Protein AF-A0A5N5QHV1-F1 (afdb_monomer)

Radius of gyration: 29.26 Å; Cα contacts (8 Å, |Δi|>4): 1143; chains: 1; bounding box: 79×79×69 Å

InterPro domains:
  IPR002018 Carboxylesterase, type B [PF00135] (203-315)
  IPR002018 Carboxylesterase, type B [PF00135] (324-475)
  IPR019819 Carboxylesterase type B, conserved site [PS00941] (259-269)
  IPR019826 Carboxylesterase type B, active site [PS00122] (339-354)
  IPR029058 Alpha/Beta hydrolase fold [G3DSA:3.40.50.1820] (188-485)
  IPR029058 Alpha/Beta hydrolase fold [G3DSA:3.40.50.1820] (486-626)
  IPR029058 Alpha/Beta hydrolase fold [SSF53474] (193-607)
  IPR050309 Type-B Carboxylesterase/Lipase [PTHR11559] (182-458)

Structure (mmCIF, N/CA/C/O backbone):
data_AF-A0A5N5QHV1-F1
#
_entry.id   AF-A0A5N5QHV1-F1
#
loop_
_atom_site.group_PDB
_atom_site.id
_atom_site.type_symbol
_atom_site.label_atom_id
_atom_site.label_alt_id
_atom_site.label_comp_id
_atom_site.label_asym_id
_atom_site.label_entity_id
_atom_site.label_seq_id
_atom_site.pdbx_PDB_ins_code
_atom_site.Cartn_x
_atom_site.Cartn_y
_atom_site.Cartn_z
_atom_site.occupancy
_atom_site.B_iso_or_equiv
_atom_site.auth_seq_id
_atom_site.auth_comp_id
_atom_site.auth_asym_id
_atom_site.auth_atom_id
_atom_site.pdbx_PDB_model_num
ATOM 1 N N . MET A 1 1 ? 32.035 -1.239 18.544 1.00 54.00 1 MET A N 1
ATOM 2 C CA . MET A 1 1 ? 31.517 -2.312 17.668 1.00 54.00 1 MET A CA 1
ATOM 3 C C . MET A 1 1 ? 30.515 -3.144 18.457 1.00 54.00 1 MET A C 1
ATOM 5 O O . MET A 1 1 ? 30.615 -3.173 19.678 1.00 54.00 1 MET A O 1
ATOM 9 N N . SER A 1 2 ? 29.502 -3.727 17.807 1.00 75.69 2 SER A N 1
ATOM 10 C CA . SER A 1 2 ? 28.563 -4.625 18.501 1.00 75.69 2 SER A CA 1
ATOM 11 C C . SER A 1 2 ? 29.242 -5.972 18.773 1.00 75.69 2 SER A C 1
ATOM 13 O O . SER A 1 2 ? 30.135 -6.355 18.020 1.00 75.69 2 SER A O 1
ATOM 15 N N . ARG A 1 3 ? 28.832 -6.705 19.814 1.00 77.81 3 ARG A N 1
ATOM 16 C CA . ARG A 1 3 ? 29.400 -8.031 20.116 1.00 77.81 3 ARG A CA 1
ATOM 17 C C . ARG A 1 3 ? 29.257 -8.999 18.933 1.00 77.81 3 ARG A C 1
ATOM 19 O O . ARG A 1 3 ? 30.206 -9.696 18.600 1.00 77.81 3 ARG A O 1
ATOM 26 N N . THR A 1 4 ? 28.132 -8.931 18.221 1.00 80.94 4 THR A N 1
ATOM 27 C CA . THR A 1 4 ? 27.901 -9.650 16.961 1.00 80.94 4 THR A CA 1
ATOM 28 C C . THR A 1 4 ? 28.953 -9.322 15.902 1.00 80.94 4 THR A C 1
ATOM 30 O O . THR A 1 4 ? 29.446 -10.230 15.245 1.00 80.94 4 THR A O 1
ATOM 33 N N . THR A 1 5 ? 29.350 -8.052 15.769 1.00 84.19 5 THR A N 1
ATOM 34 C CA . THR A 1 5 ? 30.428 -7.642 14.852 1.00 84.19 5 THR A CA 1
ATOM 35 C C . THR A 1 5 ? 31.742 -8.338 15.210 1.00 84.19 5 THR A C 1
ATOM 37 O O . THR A 1 5 ? 32.367 -8.908 14.329 1.00 84.19 5 THR A O 1
ATOM 40 N N . HIS A 1 6 ? 32.100 -8.413 16.499 1.00 85.88 6 HIS A N 1
ATOM 41 C CA . HIS A 1 6 ? 33.321 -9.108 16.931 1.00 85.88 6 HIS A CA 1
ATOM 42 C C . HIS A 1 6 ? 33.306 -10.612 16.601 1.00 85.88 6 HIS A C 1
ATOM 44 O O . HIS A 1 6 ? 34.356 -11.168 16.291 1.00 85.88 6 HIS A O 1
ATOM 50 N N . LEU A 1 7 ? 32.141 -11.275 16.664 1.00 87.94 7 LEU A N 1
ATOM 51 C CA . LEU A 1 7 ? 32.011 -12.690 16.289 1.00 87.94 7 LEU A CA 1
ATOM 52 C C . LEU A 1 7 ? 32.225 -12.901 14.786 1.00 87.94 7 LEU A C 1
ATOM 54 O O . LEU A 1 7 ? 32.920 -13.834 14.393 1.00 87.94 7 LEU A O 1
ATOM 58 N N . PHE A 1 8 ? 31.651 -12.029 13.953 1.00 89.62 8 PHE A N 1
ATOM 59 C CA . PHE A 1 8 ? 31.844 -12.078 12.503 1.00 89.62 8 PHE A CA 1
ATOM 60 C C . PHE A 1 8 ? 33.280 -11.745 12.096 1.00 89.62 8 PHE A C 1
ATOM 62 O O . PHE A 1 8 ? 33.822 -12.422 11.226 1.00 89.62 8 PHE A O 1
ATOM 69 N N . ASP A 1 9 ? 33.918 -10.776 12.754 1.00 89.62 9 ASP A N 1
ATOM 70 C CA . ASP A 1 9 ? 35.330 -10.453 12.528 1.00 89.62 9 ASP A CA 1
ATOM 71 C C . ASP A 1 9 ? 36.218 -11.661 12.878 1.00 89.62 9 ASP A C 1
ATOM 73 O O . ASP A 1 9 ? 37.023 -12.098 12.057 1.00 89.62 9 ASP A O 1
ATOM 77 N N . ALA A 1 10 ? 35.997 -12.280 14.047 1.00 91.12 10 ALA A N 1
ATOM 78 C CA . ALA A 1 10 ? 36.717 -13.485 14.465 1.00 91.12 10 ALA A CA 1
ATOM 79 C C . ALA A 1 10 ? 36.508 -14.659 13.490 1.00 91.12 10 ALA A C 1
ATOM 81 O O . ALA A 1 10 ? 37.460 -15.343 13.121 1.00 91.12 10 ALA A O 1
ATOM 82 N N . ALA A 1 11 ? 35.272 -14.895 13.043 1.00 93.62 11 ALA A N 1
ATOM 83 C CA . ALA A 1 11 ? 34.969 -15.951 12.081 1.00 93.62 11 ALA A CA 1
ATOM 84 C C . ALA A 1 11 ? 35.616 -15.690 10.711 1.00 93.62 11 ALA A C 1
ATOM 86 O O . ALA A 1 11 ? 36.107 -16.625 10.084 1.00 93.62 11 ALA A O 1
ATOM 87 N N . THR A 1 12 ? 35.663 -14.431 10.270 1.00 93.75 12 THR A N 1
ATOM 88 C CA . THR A 1 12 ? 36.272 -14.032 8.992 1.00 93.75 12 THR A CA 1
ATOM 89 C C . THR A 1 12 ? 37.772 -14.269 8.995 1.00 93.75 12 THR A C 1
ATOM 91 O O . THR A 1 12 ? 38.273 -14.970 8.121 1.00 93.75 12 THR A O 1
ATOM 94 N N . VAL A 1 13 ? 38.474 -13.795 10.026 1.00 92.56 13 VAL A N 1
ATOM 95 C CA . VAL A 1 13 ? 39.926 -13.994 10.145 1.00 92.56 13 VAL A CA 1
ATOM 96 C C . VAL A 1 13 ? 40.273 -15.488 10.196 1.00 92.56 13 VAL A C 1
ATOM 98 O O . VAL A 1 13 ? 41.190 -15.933 9.508 1.00 92.56 13 VAL A O 1
ATOM 101 N N . LEU A 1 14 ? 39.510 -16.293 10.948 1.00 93.81 14 LEU A N 1
ATOM 102 C CA . LEU A 1 14 ? 39.741 -17.739 11.007 1.00 93.81 14 LEU A CA 1
ATOM 103 C C . LEU A 1 14 ? 39.447 -18.407 9.656 1.00 93.81 14 LEU A C 1
ATOM 105 O O . LEU A 1 14 ? 40.223 -19.249 9.209 1.00 93.81 14 LEU A O 1
ATOM 109 N N . SER A 1 15 ? 38.344 -18.034 9.005 1.00 95.06 15 SER A N 1
ATOM 110 C CA . SER A 1 15 ? 37.958 -18.556 7.691 1.00 95.06 15 SER A CA 1
ATOM 111 C C . SER A 1 15 ? 39.044 -18.305 6.651 1.00 95.06 15 SER A C 1
ATOM 113 O O . SER A 1 15 ? 39.385 -19.212 5.890 1.00 95.06 15 SER A O 1
ATOM 115 N N . ASP A 1 16 ? 39.628 -17.107 6.653 1.00 93.38 16 ASP A N 1
ATOM 116 C CA . ASP A 1 16 ? 40.717 -16.746 5.753 1.00 93.38 16 ASP A CA 1
ATOM 117 C C . ASP A 1 16 ? 41.954 -17.607 6.018 1.00 93.38 16 ASP A C 1
ATOM 119 O O . ASP A 1 16 ? 42.475 -18.213 5.082 1.00 93.38 16 ASP A O 1
ATOM 123 N N . ILE A 1 17 ? 42.400 -17.743 7.272 1.00 92.69 17 ILE A N 1
ATOM 124 C CA . ILE A 1 17 ? 43.555 -18.591 7.630 1.00 92.69 17 ILE A CA 1
ATOM 125 C C . ILE A 1 17 ? 43.352 -20.031 7.139 1.00 92.69 17 ILE A C 1
ATOM 127 O O . ILE A 1 17 ? 44.239 -20.617 6.514 1.00 92.69 17 ILE A O 1
ATOM 131 N N . LEU A 1 18 ? 42.171 -20.601 7.389 1.00 93.94 18 LEU A N 1
ATOM 132 C CA . LEU A 1 18 ? 41.854 -21.972 6.994 1.00 93.94 18 LEU A CA 1
ATOM 133 C C . LEU A 1 18 ? 41.772 -22.129 5.473 1.00 93.94 18 LEU A C 1
ATOM 135 O O . LEU A 1 18 ? 42.271 -23.119 4.942 1.00 93.94 18 LEU A O 1
ATOM 139 N N . ALA A 1 19 ? 41.192 -21.158 4.766 1.00 92.12 19 ALA A N 1
ATOM 140 C CA . ALA A 1 19 ? 41.116 -21.175 3.309 1.00 92.12 19 ALA A CA 1
ATOM 141 C C . ALA A 1 19 ? 42.508 -21.097 2.659 1.00 92.12 19 ALA A C 1
ATOM 143 O O . ALA A 1 19 ? 42.777 -21.836 1.713 1.00 92.12 19 ALA A O 1
ATOM 144 N N . HIS A 1 20 ? 43.419 -20.273 3.190 1.00 92.69 20 HIS A N 1
ATOM 145 C CA . HIS A 1 20 ? 44.807 -20.199 2.711 1.00 92.69 20 HIS A CA 1
ATOM 146 C C . HIS A 1 20 ? 45.580 -21.508 2.928 1.00 92.69 20 HIS A C 1
ATOM 148 O O . HIS A 1 20 ? 46.467 -21.835 2.142 1.00 92.69 20 HIS A O 1
ATOM 154 N N . ALA A 1 21 ? 45.232 -22.266 3.970 1.00 91.62 21 ALA A N 1
ATOM 155 C CA . ALA A 1 21 ? 45.806 -23.576 4.269 1.00 91.62 21 ALA A CA 1
ATOM 156 C C . ALA A 1 21 ? 45.092 -24.751 3.564 1.00 91.62 21 ALA A C 1
ATOM 158 O O . ALA A 1 21 ? 45.387 -25.905 3.871 1.00 91.62 21 ALA A O 1
ATOM 159 N N . ASP A 1 22 ? 44.156 -24.475 2.646 1.00 93.81 22 ASP A N 1
ATOM 160 C CA . ASP A 1 22 ? 43.327 -25.470 1.943 1.00 93.81 22 ASP A CA 1
ATOM 161 C C . ASP A 1 22 ? 42.520 -26.383 2.894 1.00 93.81 22 ASP A C 1
ATOM 163 O O . ASP A 1 22 ? 42.304 -27.575 2.665 1.00 93.81 22 ASP A O 1
ATOM 167 N N . ILE A 1 23 ? 42.060 -25.818 4.016 1.00 94.00 23 ILE A N 1
ATOM 168 C CA . ILE A 1 23 ? 41.256 -26.515 5.021 1.00 94.00 23 ILE A CA 1
ATOM 169 C C . ILE A 1 23 ? 39.774 -26.205 4.798 1.00 94.00 23 ILE A C 1
ATOM 171 O O . ILE A 1 23 ? 39.280 -25.116 5.102 1.00 94.00 23 ILE A O 1
ATOM 175 N N . THR A 1 24 ? 39.025 -27.204 4.321 1.00 94.38 24 THR A N 1
ATOM 176 C CA . THR A 1 24 ? 37.562 -27.110 4.211 1.00 94.38 24 THR A CA 1
ATOM 177 C C . THR A 1 24 ? 36.920 -27.031 5.595 1.00 94.38 24 THR A C 1
ATOM 179 O O . THR A 1 24 ? 37.144 -27.911 6.436 1.00 94.38 24 THR A O 1
ATOM 182 N N . HIS A 1 25 ? 36.087 -26.011 5.804 1.00 94.88 25 HIS A N 1
ATOM 183 C CA . HIS A 1 25 ? 35.473 -25.726 7.094 1.00 94.88 25 HIS A CA 1
ATOM 184 C C . HIS A 1 25 ? 34.060 -25.128 6.975 1.00 94.88 25 HIS A C 1
ATOM 186 O O . HIS A 1 25 ? 33.658 -24.672 5.904 1.00 94.88 25 HIS A O 1
ATOM 192 N N . ALA A 1 26 ? 33.292 -25.167 8.067 1.00 94.94 26 ALA A N 1
ATOM 193 C CA . ALA A 1 26 ? 31.979 -24.532 8.180 1.00 94.94 26 ALA A CA 1
ATOM 194 C C . ALA A 1 26 ? 31.632 -24.181 9.637 1.00 94.94 26 ALA A C 1
ATOM 196 O O . ALA A 1 26 ? 31.867 -24.975 10.547 1.00 94.94 26 ALA A O 1
ATOM 197 N N . PHE A 1 27 ? 31.015 -23.022 9.854 1.00 94.31 27 PHE A N 1
ATOM 198 C CA . PHE A 1 27 ? 30.600 -22.531 11.165 1.00 94.31 27 PHE A CA 1
ATOM 199 C C . PHE A 1 27 ? 29.243 -23.093 11.619 1.00 94.31 27 PHE A C 1
ATOM 201 O O . PHE A 1 27 ? 28.347 -23.372 10.815 1.00 94.31 27 PHE A O 1
ATOM 208 N N . ALA A 1 28 ? 29.091 -23.257 12.932 1.00 89.81 28 ALA A N 1
ATOM 209 C CA . ALA A 1 28 ? 27.906 -23.784 13.607 1.00 89.81 28 ALA A CA 1
ATOM 210 C C . ALA A 1 28 ? 27.764 -23.193 15.029 1.00 89.81 28 ALA A C 1
ATOM 212 O O . ALA A 1 28 ? 28.447 -22.233 15.387 1.00 89.81 28 ALA A O 1
ATOM 213 N N . GLY A 1 29 ? 26.873 -23.768 15.846 1.00 86.75 29 GLY A N 1
ATOM 214 C CA . GLY A 1 29 ? 26.562 -23.277 17.197 1.00 86.75 29 GLY A CA 1
ATOM 215 C C . GLY A 1 29 ? 25.580 -22.101 17.188 1.00 86.75 29 GLY A C 1
ATOM 216 O O . GLY A 1 29 ? 25.009 -21.774 16.146 1.00 86.75 29 GLY A O 1
ATOM 217 N N . ASN A 1 30 ? 25.382 -21.444 18.332 1.00 85.69 30 ASN A N 1
ATOM 218 C CA . ASN A 1 30 ? 24.462 -20.295 18.458 1.00 85.69 30 ASN A CA 1
ATOM 219 C C . ASN A 1 30 ? 24.811 -19.179 17.458 1.00 85.69 30 ASN A C 1
ATOM 221 O O . ASN A 1 30 ? 23.939 -18.452 16.981 1.00 85.69 30 ASN A O 1
ATOM 225 N N . PHE A 1 31 ? 26.089 -19.076 17.081 1.00 88.38 31 PHE A N 1
ATOM 226 C CA . PHE A 1 31 ? 26.553 -18.160 16.045 1.00 88.38 31 PHE A CA 1
ATOM 227 C C . PHE A 1 31 ? 25.806 -18.316 14.708 1.00 88.38 31 PHE A C 1
ATOM 229 O O . PHE A 1 31 ? 25.506 -17.316 14.061 1.00 88.38 31 PHE A O 1
ATOM 236 N N . ALA A 1 32 ? 25.421 -19.536 14.317 1.00 88.44 32 ALA A N 1
ATOM 237 C CA . ALA A 1 32 ? 24.635 -19.761 13.102 1.00 88.44 32 ALA A CA 1
ATOM 238 C C . ALA A 1 32 ? 23.217 -19.169 13.204 1.00 88.44 32 ALA A C 1
ATOM 240 O O . ALA A 1 32 ? 22.709 -18.617 12.231 1.00 88.44 32 ALA A O 1
ATOM 241 N N . VAL A 1 33 ? 22.591 -19.220 14.385 1.00 87.25 33 VAL A N 1
ATOM 242 C CA . VAL A 1 33 ? 21.281 -18.591 14.636 1.00 87.25 33 VAL A CA 1
ATOM 243 C C . VAL A 1 33 ? 21.394 -17.074 14.559 1.00 87.25 33 VAL A C 1
ATOM 245 O O . VAL A 1 33 ? 20.585 -16.438 13.884 1.00 87.25 33 VAL A O 1
ATOM 248 N N . ILE A 1 34 ? 22.441 -16.498 15.156 1.00 85.88 34 ILE A N 1
ATOM 249 C CA . ILE A 1 34 ? 22.741 -15.062 15.064 1.00 85.88 34 ILE A CA 1
ATOM 250 C C . ILE A 1 34 ? 22.958 -14.654 13.598 1.00 85.88 34 ILE A C 1
ATOM 252 O O . ILE A 1 34 ? 22.392 -13.658 13.143 1.00 85.88 34 ILE A O 1
ATOM 256 N N . ALA A 1 35 ? 23.709 -15.447 12.829 1.00 86.19 35 ALA A N 1
ATOM 257 C CA . ALA A 1 35 ? 23.957 -15.186 11.413 1.00 86.19 35 ALA A CA 1
ATOM 258 C C . ALA A 1 35 ? 22.685 -15.252 10.552 1.00 86.19 35 ALA A C 1
ATOM 260 O O . ALA A 1 35 ? 22.553 -14.509 9.579 1.00 86.19 35 ALA A O 1
ATOM 261 N N . LEU A 1 36 ? 21.719 -16.081 10.949 1.00 85.81 36 LEU A N 1
ATOM 262 C CA . LEU A 1 36 ? 20.395 -16.199 10.334 1.00 85.81 36 LEU A CA 1
ATOM 263 C C . LEU A 1 36 ? 19.374 -15.160 10.843 1.00 85.81 36 LEU A C 1
ATOM 265 O O . LEU A 1 36 ? 18.183 -15.268 10.530 1.00 85.81 36 LEU A O 1
ATOM 269 N N . GLY A 1 37 ? 19.816 -14.159 11.612 1.00 83.81 37 GLY A N 1
ATOM 270 C CA . GLY A 1 37 ? 18.976 -13.075 12.130 1.00 83.81 37 GLY A CA 1
ATOM 271 C C . GLY A 1 37 ? 18.147 -13.449 13.361 1.00 83.81 37 GLY A C 1
ATOM 272 O O . GLY A 1 37 ? 17.107 -12.836 13.606 1.00 83.81 37 GLY A O 1
ATOM 273 N N . GLY A 1 38 ? 18.564 -14.476 14.102 1.00 80.12 38 GLY A N 1
ATOM 274 C CA . GLY A 1 38 ? 17.956 -14.879 15.366 1.00 80.12 38 GLY A CA 1
ATOM 275 C C . GLY A 1 38 ? 18.274 -13.937 16.535 1.00 80.12 38 GLY A C 1
ATOM 276 O O . GLY A 1 38 ? 19.107 -13.035 16.409 1.00 80.12 38 GLY A O 1
ATOM 277 N N . PRO A 1 39 ? 17.581 -14.106 17.675 1.00 74.38 39 PRO A N 1
ATOM 278 C CA . PRO A 1 39 ? 17.805 -13.287 18.863 1.00 74.38 39 PRO A CA 1
ATOM 279 C C . PRO A 1 39 ? 19.225 -13.495 19.430 1.00 74.38 39 PRO A C 1
ATOM 281 O O . PRO A 1 39 ? 19.775 -14.587 19.309 1.00 74.38 39 PRO A O 1
ATOM 284 N N . PRO A 1 40 ? 19.839 -12.475 20.060 1.00 67.69 40 PRO A N 1
ATOM 285 C CA . PRO A 1 40 ? 21.110 -12.649 20.759 1.00 67.69 40 PRO A CA 1
ATOM 286 C C . PRO A 1 40 ? 20.932 -13.544 21.996 1.00 67.69 40 PRO A C 1
ATOM 288 O O . PRO A 1 40 ? 19.881 -13.520 22.640 1.00 67.69 40 PRO A O 1
ATOM 291 N N . HIS A 1 41 ? 21.969 -14.308 22.338 1.00 67.12 41 HIS A N 1
ATOM 292 C CA . HIS A 1 41 ? 21.991 -15.214 23.491 1.00 67.12 41 HIS A CA 1
ATOM 293 C C . HIS A 1 41 ? 22.972 -14.724 24.560 1.00 67.12 41 HIS A C 1
ATOM 295 O O . HIS A 1 41 ? 23.959 -14.067 24.241 1.00 67.12 41 HIS A O 1
ATOM 301 N N . ASP A 1 42 ? 22.725 -15.096 25.820 1.00 60.28 42 ASP A N 1
ATOM 302 C CA . ASP A 1 42 ? 23.612 -14.772 26.950 1.00 60.28 42 ASP A CA 1
ATOM 303 C C . ASP A 1 42 ? 24.951 -15.534 26.887 1.00 60.28 42 ASP A C 1
ATOM 305 O O . ASP A 1 42 ? 25.945 -15.108 27.474 1.00 60.28 42 ASP A O 1
ATOM 309 N N . THR A 1 43 ? 24.988 -16.658 26.160 1.00 60.72 43 THR A N 1
ATOM 310 C CA . THR A 1 43 ? 26.187 -17.455 25.880 1.00 60.72 43 THR A CA 1
ATOM 311 C C . THR A 1 43 ? 26.395 -17.588 24.372 1.00 60.72 43 THR A C 1
ATOM 313 O O . THR A 1 43 ? 25.517 -18.030 23.624 1.00 60.72 43 THR A O 1
ATOM 316 N N . GLU A 1 44 ? 27.577 -17.190 23.910 1.00 66.81 44 GLU A N 1
ATOM 317 C CA . GLU A 1 44 ? 27.926 -17.154 22.490 1.00 66.81 44 GLU A CA 1
ATOM 318 C C . GLU A 1 44 ? 28.858 -18.321 22.158 1.00 66.81 44 GLU A C 1
ATOM 320 O O . GLU A 1 44 ? 30.077 -18.212 22.242 1.00 66.81 44 GLU A O 1
ATOM 325 N N . GLU A 1 45 ? 28.265 -19.464 21.811 1.00 81.56 45 GLU A N 1
ATOM 326 C CA . GLU A 1 45 ? 28.994 -20.627 21.301 1.00 81.56 45 GLU A CA 1
ATOM 327 C C . GLU A 1 45 ? 29.241 -20.446 19.795 1.00 81.56 45 GLU A C 1
ATOM 329 O O . GLU A 1 45 ? 28.294 -20.402 18.997 1.00 81.56 45 GLU A O 1
ATOM 334 N N . ILE A 1 46 ? 30.514 -20.343 19.406 1.00 88.94 46 ILE A N 1
ATOM 335 C CA . ILE A 1 46 ? 30.955 -20.370 18.010 1.00 88.94 46 ILE A CA 1
ATOM 336 C C . ILE A 1 46 ? 31.754 -21.654 17.767 1.00 88.94 46 ILE A C 1
ATOM 338 O O . ILE A 1 46 ? 32.821 -21.876 18.339 1.00 88.94 46 ILE A O 1
ATOM 342 N N . LEU A 1 47 ? 31.197 -22.514 16.914 1.00 90.00 47 LEU A N 1
ATOM 343 C CA . LEU A 1 47 ? 31.801 -23.783 16.518 1.00 90.00 47 LEU A CA 1
ATOM 344 C C . LEU A 1 47 ? 32.299 -23.679 15.078 1.00 90.00 47 LEU A C 1
ATOM 346 O O . LEU A 1 47 ? 31.598 -23.134 14.226 1.00 90.00 47 LEU A O 1
ATOM 350 N N . CYS A 1 48 ? 33.457 -24.260 14.784 1.00 92.75 48 CYS A N 1
ATOM 351 C CA . CYS A 1 48 ? 33.968 -24.409 13.424 1.00 92.75 48 CYS A CA 1
ATOM 352 C C . CYS A 1 48 ? 34.270 -25.885 13.142 1.00 92.75 48 CYS A C 1
ATOM 354 O O . CYS A 1 48 ? 35.116 -26.496 13.791 1.00 92.75 48 CYS A O 1
ATOM 356 N N . VAL A 1 49 ? 33.552 -26.478 12.190 1.00 91.62 49 VAL A N 1
ATOM 357 C CA . VAL A 1 49 ? 33.719 -27.874 11.772 1.00 91.62 49 VAL A CA 1
ATOM 358 C C . VAL A 1 49 ? 34.745 -27.940 10.646 1.00 91.62 49 VAL A C 1
ATOM 360 O O . VAL A 1 49 ? 34.581 -27.230 9.660 1.00 91.62 49 VAL A O 1
ATOM 363 N N . VAL A 1 50 ? 35.760 -28.802 10.751 1.00 92.69 50 VAL A N 1
ATOM 364 C CA . VAL A 1 50 ? 36.859 -28.933 9.771 1.00 92.69 50 VAL A CA 1
ATOM 365 C C . VAL A 1 50 ? 37.013 -30.361 9.237 1.00 92.69 50 VAL A C 1
ATOM 367 O O . VAL A 1 50 ? 36.805 -31.335 9.962 1.00 92.69 50 VAL A O 1
ATOM 370 N N . MET A 1 51 ? 37.425 -30.498 7.972 1.00 89.81 51 MET A N 1
ATOM 371 C CA . MET A 1 51 ? 37.651 -31.804 7.321 1.00 89.81 51 MET A CA 1
ATOM 372 C C . MET A 1 51 ? 39.056 -32.393 7.556 1.00 89.81 51 MET A C 1
ATOM 374 O O . MET A 1 51 ? 39.218 -33.609 7.508 1.00 89.81 51 MET A O 1
ATOM 378 N N . SER A 1 52 ? 40.075 -31.562 7.803 1.00 80.00 52 SER A N 1
ATOM 379 C CA . SER A 1 52 ? 41.496 -31.968 7.837 1.00 80.00 52 SER A CA 1
ATOM 380 C C . SER A 1 52 ? 41.999 -32.450 9.209 1.00 80.00 52 SER A C 1
ATOM 382 O O . SER A 1 52 ? 43.169 -32.803 9.354 1.00 80.00 52 SER A O 1
ATOM 384 N N . GLY A 1 53 ? 41.127 -32.504 10.222 1.00 84.50 53 GLY A N 1
ATOM 385 C CA . GLY A 1 53 ? 41.498 -32.813 11.607 1.00 84.50 53 GLY A CA 1
ATOM 386 C C . GLY A 1 53 ? 42.110 -31.616 12.351 1.00 84.50 53 GLY A C 1
ATOM 387 O O . GLY A 1 53 ? 42.281 -30.536 11.797 1.00 84.50 53 GLY A O 1
ATOM 388 N N . LEU A 1 54 ? 42.427 -31.791 13.638 1.00 89.56 54 LEU A N 1
ATOM 389 C CA . LEU A 1 54 ? 42.802 -30.667 14.516 1.00 89.56 54 LEU A CA 1
ATOM 390 C C . LEU A 1 54 ? 44.252 -30.188 14.341 1.00 89.56 54 LEU A C 1
ATOM 392 O O . LEU A 1 54 ? 44.538 -29.008 14.518 1.00 89.56 54 LEU A O 1
ATOM 396 N N . ARG A 1 55 ? 45.182 -31.084 13.988 1.00 88.38 55 ARG A N 1
ATOM 397 C CA . ARG A 1 55 ? 46.615 -30.752 13.903 1.00 88.38 55 ARG A CA 1
ATOM 398 C C . ARG A 1 55 ? 46.937 -29.786 12.751 1.00 88.38 55 ARG A C 1
ATOM 400 O O . ARG A 1 55 ? 47.611 -28.799 13.018 1.00 88.38 55 ARG A O 1
ATOM 407 N N . PRO A 1 56 ? 46.399 -29.972 11.527 1.00 90.75 56 PRO A N 1
ATOM 408 C CA . PRO A 1 56 ? 46.593 -28.995 10.454 1.00 90.75 56 PRO A CA 1
ATOM 409 C C . PRO A 1 56 ? 46.004 -27.621 10.779 1.00 90.75 56 PRO A C 1
ATOM 411 O O . PRO A 1 56 ? 46.590 -26.612 10.409 1.00 90.75 56 PRO A O 1
ATOM 414 N N . VAL A 1 57 ? 44.883 -27.568 11.509 1.00 91.44 57 VAL A N 1
ATOM 415 C CA . VAL A 1 57 ? 44.293 -26.299 11.966 1.00 91.44 57 VAL A CA 1
ATOM 416 C C . VAL A 1 57 ? 45.202 -25.599 12.970 1.00 91.44 57 VAL A C 1
ATOM 418 O O . VAL A 1 57 ? 45.457 -24.409 12.833 1.00 91.44 57 VAL A O 1
ATOM 421 N N . HIS A 1 58 ? 45.718 -26.335 13.956 1.00 91.88 58 HIS A N 1
ATOM 422 C CA . HIS A 1 58 ? 46.673 -25.801 14.924 1.00 91.88 58 HIS A CA 1
ATOM 423 C C . HIS A 1 58 ? 47.911 -25.218 14.232 1.00 91.88 58 HIS A C 1
ATOM 425 O O . HIS A 1 58 ? 48.320 -24.101 14.542 1.00 91.88 58 HIS A O 1
ATOM 431 N N . ASP A 1 59 ? 48.480 -25.958 13.280 1.00 90.25 59 ASP A N 1
ATOM 432 C CA . ASP A 1 59 ? 49.685 -25.540 12.567 1.00 90.25 59 ASP A CA 1
ATOM 433 C C . ASP A 1 59 ? 49.403 -24.342 11.644 1.00 90.25 59 ASP A C 1
ATOM 435 O O . ASP A 1 59 ? 50.209 -23.419 11.601 1.00 90.25 59 ASP A O 1
ATOM 439 N N . ALA A 1 60 ? 48.244 -24.297 10.975 1.00 90.62 60 ALA A N 1
ATOM 440 C CA . ALA A 1 60 ? 47.837 -23.171 10.131 1.00 90.62 60 ALA A CA 1
ATOM 441 C C . ALA A 1 60 ? 47.614 -21.880 10.933 1.00 90.62 60 ALA A C 1
ATOM 443 O O . ALA A 1 60 ? 48.090 -20.819 10.535 1.00 90.62 60 ALA A O 1
ATOM 444 N N . VAL A 1 61 ? 46.926 -21.965 12.077 1.00 90.69 61 VAL A N 1
ATOM 445 C CA . VAL A 1 61 ? 46.670 -20.798 12.937 1.00 90.69 61 VAL A CA 1
ATOM 446 C C . VAL A 1 61 ? 47.965 -20.285 13.561 1.00 90.69 61 VAL A C 1
ATOM 448 O O . VAL A 1 61 ? 48.209 -19.084 13.548 1.00 90.69 61 VAL A O 1
ATOM 451 N N . ASN A 1 62 ? 48.829 -21.177 14.049 1.00 87.00 62 ASN A N 1
ATOM 452 C CA . ASN A 1 62 ? 50.084 -20.780 14.692 1.00 87.00 62 ASN A CA 1
ATOM 453 C C . ASN A 1 62 ? 51.214 -20.435 13.698 1.00 87.00 62 ASN A C 1
ATOM 455 O O . ASN A 1 62 ? 52.244 -19.916 14.121 1.00 87.00 62 ASN A O 1
ATOM 459 N N . ALA A 1 63 ? 51.046 -20.708 12.399 1.00 82.94 63 ALA A N 1
ATOM 460 C CA . ALA A 1 63 ? 51.932 -20.220 11.337 1.00 82.94 63 ALA A CA 1
ATOM 461 C C . ALA A 1 63 ? 51.587 -18.792 10.866 1.00 82.94 63 ALA A C 1
ATOM 463 O O . ALA A 1 63 ? 52.389 -18.181 10.157 1.00 82.94 63 ALA A O 1
ATOM 464 N N . GLY A 1 64 ? 50.402 -18.283 11.224 1.00 70.56 64 GLY A N 1
ATOM 465 C CA . GLY A 1 64 ? 49.961 -16.914 10.956 1.00 70.56 64 GLY A CA 1
ATOM 466 C C . GLY A 1 64 ? 50.459 -15.901 11.993 1.00 70.56 64 GLY A C 1
ATOM 467 O O . GLY A 1 64 ? 51.355 -16.182 12.787 1.00 70.56 64 GLY A O 1
ATOM 468 N N . ASP A 1 65 ? 49.871 -14.703 11.990 1.00 70.31 65 ASP A N 1
ATOM 469 C CA . ASP A 1 65 ? 50.169 -13.672 12.988 1.00 70.31 65 ASP A CA 1
ATOM 470 C C . ASP A 1 65 ? 49.598 -14.052 14.367 1.00 70.31 65 ASP A C 1
ATOM 472 O O . ASP A 1 65 ? 48.392 -13.969 14.625 1.00 70.31 65 ASP A O 1
ATOM 476 N N . THR A 1 66 ? 50.487 -14.486 15.262 1.00 66.25 66 THR A N 1
ATOM 477 C CA . THR A 1 66 ? 50.137 -14.972 16.603 1.00 66.25 66 THR A CA 1
ATOM 478 C C . THR A 1 66 ? 49.673 -13.875 17.567 1.00 66.25 66 THR A C 1
ATOM 480 O O . THR A 1 66 ? 49.197 -14.199 18.657 1.00 66.25 66 THR A O 1
ATOM 483 N N . GLU A 1 67 ? 49.808 -12.588 17.210 1.00 72.44 67 GLU A N 1
ATOM 484 C CA . GLU A 1 67 ? 49.288 -11.482 18.031 1.00 72.44 67 GLU A CA 1
ATOM 485 C C . GLU A 1 67 ? 47.751 -11.404 17.969 1.00 72.44 67 GLU A C 1
ATOM 487 O O . GLU A 1 67 ? 47.099 -11.013 18.943 1.00 72.44 67 GLU A O 1
ATOM 492 N N . VAL A 1 68 ? 47.165 -11.866 16.859 1.00 82.00 68 VAL A N 1
ATOM 493 C CA . VAL A 1 68 ? 45.735 -11.741 16.549 1.00 82.00 68 VAL A CA 1
ATOM 494 C C . VAL A 1 68 ? 44.958 -13.015 16.882 1.00 82.00 68 VAL A C 1
ATOM 496 O O . VAL A 1 68 ? 43.895 -12.953 17.512 1.00 82.00 68 VAL A O 1
ATOM 499 N N . MET A 1 69 ? 45.493 -14.181 16.503 1.00 90.19 69 MET A N 1
ATOM 500 C CA . MET A 1 69 ? 44.902 -15.491 16.788 1.00 90.19 69 MET A CA 1
ATOM 501 C C . MET A 1 69 ? 45.918 -16.480 17.345 1.00 90.19 69 MET A C 1
ATOM 503 O O . MET A 1 69 ? 47.061 -16.538 16.912 1.00 90.19 69 MET A O 1
ATOM 507 N N . SER A 1 70 ? 45.471 -17.320 18.277 1.00 90.50 70 SER A N 1
ATOM 508 C CA . SER A 1 70 ? 46.274 -18.424 18.814 1.00 90.50 70 SER A CA 1
ATOM 509 C C . SER A 1 70 ? 45.435 -19.689 18.940 1.00 90.50 70 SER A C 1
ATOM 511 O O . SER A 1 70 ? 44.260 -19.621 19.302 1.00 90.50 70 SER A O 1
ATOM 513 N N . ALA A 1 71 ? 46.028 -20.847 18.651 1.00 90.94 71 ALA A N 1
ATOM 514 C CA . ALA A 1 71 ? 45.360 -22.139 18.773 1.00 90.94 71 ALA A CA 1
ATOM 515 C C . ALA A 1 71 ? 45.947 -22.944 19.940 1.00 90.94 71 ALA A C 1
ATOM 517 O O . ALA A 1 71 ? 47.153 -23.180 19.996 1.00 90.94 71 ALA A O 1
ATOM 518 N N . THR A 1 72 ? 45.091 -23.394 20.861 1.00 89.56 72 THR A N 1
ATOM 519 C CA . THR A 1 72 ? 45.476 -24.189 22.036 1.00 89.56 72 THR A CA 1
ATOM 520 C C . THR A 1 72 ? 44.734 -25.521 22.047 1.00 89.56 72 THR A C 1
ATOM 522 O O . THR A 1 72 ? 43.504 -25.567 22.002 1.00 89.56 72 THR A O 1
ATOM 525 N N . MET A 1 73 ? 45.479 -26.625 22.133 1.00 84.31 73 MET A N 1
ATOM 526 C CA . MET A 1 73 ? 44.905 -27.954 22.359 1.00 84.31 73 MET A CA 1
ATOM 527 C C . MET A 1 73 ? 44.505 -28.101 23.830 1.00 84.31 73 MET A C 1
ATOM 529 O O . MET A 1 73 ? 45.322 -27.880 24.726 1.00 84.31 73 MET A O 1
ATOM 533 N N . ALA A 1 74 ? 43.269 -28.514 24.097 1.00 77.25 74 ALA A N 1
ATOM 534 C CA . ALA A 1 74 ? 42.839 -28.825 25.453 1.00 77.25 74 ALA A CA 1
ATOM 535 C C . ALA A 1 74 ? 43.468 -30.152 25.907 1.00 77.25 74 ALA A C 1
ATOM 537 O O . ALA A 1 74 ? 43.207 -31.199 25.333 1.00 77.25 74 ALA A O 1
ATOM 538 N N . GLY A 1 75 ? 44.278 -30.149 26.969 1.00 66.06 75 GLY A N 1
ATOM 539 C CA . GLY A 1 75 ? 44.941 -31.374 27.455 1.00 66.06 75 GLY A CA 1
ATOM 540 C C . GLY A 1 75 ? 43.996 -32.460 27.998 1.00 66.06 75 GLY A C 1
ATOM 541 O O . GLY A 1 75 ? 44.427 -33.584 28.235 1.00 66.06 75 GLY A O 1
ATOM 542 N N . TRP A 1 76 ? 42.718 -32.131 28.206 1.00 63.34 76 TRP A N 1
ATOM 543 C CA . TRP A 1 76 ? 41.696 -32.989 28.816 1.00 63.34 76 TRP A CA 1
ATOM 544 C C . TRP A 1 76 ? 40.639 -33.505 27.822 1.00 63.34 76 TRP A C 1
ATOM 546 O O . TRP A 1 76 ? 39.805 -34.326 28.197 1.00 63.34 76 TRP A O 1
ATOM 556 N N . ALA A 1 77 ? 40.669 -33.061 26.561 1.00 63.00 77 ALA A N 1
ATOM 557 C CA . ALA A 1 77 ? 39.757 -33.504 25.507 1.00 63.00 77 ALA A CA 1
ATOM 558 C C . ALA A 1 77 ? 40.449 -33.447 24.138 1.00 63.00 77 ALA A C 1
ATOM 560 O O . ALA A 1 77 ? 41.344 -32.639 23.930 1.00 63.00 77 ALA A O 1
ATOM 561 N N . ASN A 1 78 ? 40.017 -34.253 23.164 1.00 70.81 78 ASN A N 1
ATOM 562 C CA . ASN A 1 78 ? 40.463 -34.103 21.772 1.00 70.81 78 ASN A CA 1
ATOM 563 C C . ASN A 1 78 ? 39.784 -32.876 21.128 1.00 70.81 78 ASN A C 1
ATOM 565 O O . ASN A 1 78 ? 38.946 -33.000 20.237 1.00 70.81 78 ASN A O 1
ATOM 569 N N . ARG A 1 79 ? 40.067 -31.690 21.674 1.00 79.31 79 ARG A N 1
ATOM 570 C CA . ARG A 1 79 ? 39.448 -30.410 21.333 1.00 79.31 79 ARG A CA 1
ATOM 571 C C . ARG A 1 79 ? 40.523 -29.351 21.153 1.00 79.31 79 ARG A C 1
ATOM 573 O O . ARG A 1 79 ? 41.477 -29.280 21.929 1.00 79.31 79 ARG A O 1
ATOM 580 N N . LEU A 1 80 ? 40.344 -28.533 20.125 1.00 90.31 80 LEU A N 1
ATOM 581 C CA . LEU A 1 80 ? 41.199 -27.398 19.818 1.00 90.31 80 LEU A CA 1
ATOM 582 C C . LEU A 1 80 ? 40.367 -26.126 19.958 1.00 90.31 80 LEU A C 1
ATOM 584 O O . LEU A 1 80 ? 39.276 -26.044 19.396 1.00 90.31 80 LEU A O 1
ATOM 588 N N . PHE A 1 81 ? 40.896 -25.149 20.685 1.00 92.06 81 PHE A N 1
ATOM 589 C CA . PHE A 1 81 ? 40.281 -23.837 20.843 1.00 92.06 81 PHE A CA 1
ATOM 590 C C . PHE A 1 81 ? 41.156 -22.789 20.168 1.00 92.06 81 PHE A C 1
ATOM 592 O O . PHE A 1 81 ? 42.366 -22.743 20.397 1.00 92.06 81 PHE A O 1
ATOM 599 N N . VAL A 1 82 ? 40.546 -21.960 19.328 1.00 92.69 82 VAL A N 1
ATOM 600 C CA . VAL A 1 82 ? 41.193 -20.808 18.703 1.00 92.69 82 VAL A CA 1
ATOM 601 C C . VAL A 1 82 ? 40.708 -19.550 19.401 1.00 92.69 82 VAL A C 1
ATOM 603 O O . VAL A 1 82 ? 39.510 -19.296 19.472 1.00 92.69 82 VAL A O 1
ATOM 606 N N . LYS A 1 83 ? 41.638 -18.753 19.919 1.00 91.69 83 LYS A N 1
ATOM 607 C CA . LYS A 1 83 ? 41.341 -17.499 20.604 1.00 91.69 83 LYS A CA 1
ATOM 608 C C . LYS A 1 83 ? 41.712 -16.318 19.720 1.00 91.69 83 LYS A C 1
ATOM 610 O O . LYS A 1 83 ? 42.861 -16.215 19.300 1.00 91.69 83 LYS A O 1
ATOM 615 N N . TYR A 1 84 ? 40.752 -15.425 19.503 1.00 90.69 84 TYR A N 1
ATOM 616 C CA . TYR A 1 84 ? 40.918 -14.142 18.824 1.00 90.69 84 TYR A CA 1
ATOM 617 C C . TYR A 1 84 ? 41.074 -13.020 19.860 1.00 90.69 84 TYR A C 1
ATOM 619 O O . TYR A 1 84 ? 40.180 -12.807 20.689 1.00 90.69 84 TYR A O 1
ATOM 627 N N . SER A 1 85 ? 42.231 -12.352 19.851 1.00 85.81 85 SER A N 1
ATOM 628 C CA . SER A 1 85 ? 42.699 -11.487 20.949 1.00 85.81 85 SER A CA 1
ATOM 629 C C . SER A 1 85 ? 42.376 -9.998 20.781 1.00 85.81 85 SER A C 1
ATOM 631 O O . SER A 1 85 ? 42.353 -9.277 21.777 1.00 85.81 85 SER A O 1
ATOM 633 N N . GLU A 1 86 ? 42.124 -9.531 19.557 1.00 75.62 86 GLU A N 1
ATOM 634 C CA . GLU A 1 86 ? 41.976 -8.099 19.249 1.00 75.62 86 GLU A CA 1
ATOM 635 C C . GLU A 1 86 ? 40.671 -7.427 19.736 1.00 75.62 86 GLU A C 1
ATOM 637 O O . GLU A 1 86 ? 40.713 -6.242 20.080 1.00 75.62 86 GLU A O 1
ATOM 642 N N . PRO A 1 87 ? 39.514 -8.107 19.862 1.00 68.62 87 PRO A N 1
ATOM 643 C CA . PRO A 1 87 ? 38.362 -7.533 20.545 1.00 68.62 87 PRO A CA 1
ATOM 644 C C . PRO A 1 87 ? 38.410 -7.841 22.046 1.00 68.62 87 PRO A C 1
ATOM 646 O O . PRO A 1 87 ? 38.617 -8.978 22.459 1.00 68.62 87 PRO A O 1
ATOM 649 N N . ILE A 1 88 ? 38.131 -6.838 22.885 1.00 69.06 88 ILE A N 1
ATOM 650 C CA . ILE A 1 88 ? 37.904 -7.031 24.326 1.00 69.06 88 ILE A CA 1
ATOM 651 C C . ILE A 1 88 ? 36.384 -7.046 24.586 1.00 69.06 88 ILE A C 1
ATOM 653 O O . ILE A 1 88 ? 35.716 -6.059 24.261 1.00 69.06 88 ILE A O 1
ATOM 657 N N . PRO A 1 89 ? 35.808 -8.114 25.181 1.00 79.69 89 PRO A N 1
ATOM 658 C CA . PRO A 1 89 ? 36.461 -9.358 25.610 1.00 79.69 89 PRO A CA 1
ATOM 659 C C . PRO A 1 89 ? 36.784 -10.301 24.430 1.00 79.69 89 PRO A C 1
ATOM 661 O O . PRO A 1 89 ? 36.058 -10.265 23.431 1.00 79.69 89 PRO A O 1
ATOM 664 N N . PRO A 1 90 ? 37.820 -11.161 24.552 1.00 85.50 90 PRO A N 1
ATOM 665 C CA . PRO A 1 90 ? 38.256 -12.050 23.474 1.00 85.50 90 PRO A CA 1
ATOM 666 C C . PRO A 1 90 ? 37.145 -13.008 23.032 1.00 85.50 90 PRO A C 1
ATOM 668 O O . PRO A 1 90 ? 36.215 -13.307 23.790 1.00 85.50 90 PRO A O 1
ATOM 671 N N . VAL A 1 91 ? 37.246 -13.484 21.792 1.00 89.25 91 VAL A N 1
ATOM 672 C CA . VAL A 1 91 ? 36.341 -14.496 21.229 1.00 89.25 91 VAL A CA 1
ATOM 673 C C . VAL A 1 91 ? 37.083 -15.826 21.180 1.00 89.25 91 VAL A C 1
ATOM 675 O O . VAL A 1 91 ? 38.207 -15.893 20.688 1.00 89.25 91 VAL A O 1
ATOM 678 N N . GLU A 1 92 ? 36.464 -16.876 21.707 1.00 90.50 92 GLU A N 1
ATOM 679 C CA . GLU A 1 92 ? 36.992 -18.239 21.671 1.00 90.50 92 GLU A CA 1
ATOM 680 C C . GLU A 1 92 ? 36.147 -19.079 20.713 1.00 90.50 92 GLU A C 1
ATOM 682 O O . GLU A 1 92 ? 34.920 -19.033 20.770 1.00 90.50 92 GLU A O 1
ATOM 687 N N . ILE A 1 93 ? 36.809 -19.813 19.821 1.00 92.44 93 ILE A N 1
ATOM 688 C CA . ILE A 1 93 ? 36.203 -20.645 18.784 1.00 92.44 93 ILE A CA 1
ATOM 689 C C . ILE A 1 93 ? 36.592 -22.097 19.023 1.00 92.44 93 ILE A C 1
ATOM 691 O O . ILE A 1 93 ? 37.774 -22.440 19.004 1.00 92.44 93 ILE A O 1
ATOM 695 N N . GLU A 1 94 ? 35.600 -22.964 19.218 1.00 91.50 94 GLU A N 1
ATOM 696 C CA . GLU A 1 94 ? 35.832 -24.403 19.351 1.00 91.50 94 GLU A CA 1
ATOM 697 C C . GLU A 1 94 ? 35.906 -25.048 17.963 1.00 91.50 94 GLU A C 1
ATOM 699 O O . G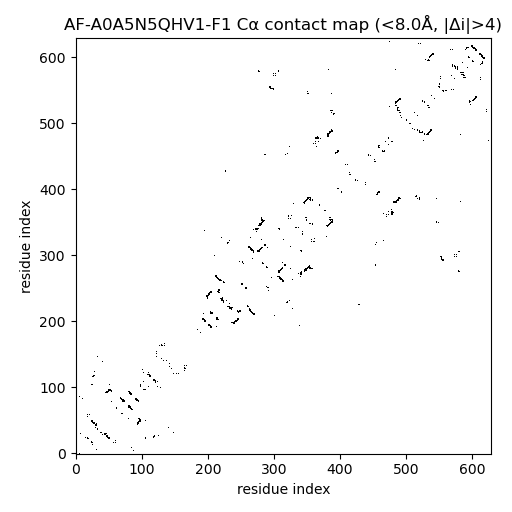LU A 1 94 ? 34.983 -24.950 17.147 1.00 91.50 94 GLU A O 1
ATOM 704 N N . ILE A 1 95 ? 37.011 -25.742 17.694 1.00 91.62 95 ILE A N 1
ATOM 705 C CA . ILE A 1 95 ? 37.223 -26.475 16.450 1.00 91.62 95 ILE A CA 1
ATOM 706 C C . ILE A 1 95 ? 36.779 -27.926 16.636 1.00 91.62 95 ILE A C 1
ATOM 708 O O . ILE A 1 95 ? 37.267 -28.653 17.506 1.00 91.62 95 ILE A O 1
ATOM 712 N N . CYS A 1 96 ? 35.867 -28.358 15.774 1.00 87.00 96 CYS A N 1
ATOM 713 C CA . CYS A 1 96 ? 35.299 -29.697 15.743 1.00 87.00 96 CYS A CA 1
ATOM 714 C C . CYS A 1 96 ? 35.728 -30.431 14.470 1.00 87.00 96 CYS A C 1
ATOM 716 O O . CYS A 1 96 ? 35.747 -29.853 13.388 1.00 87.00 96 CYS A O 1
ATOM 718 N N . VAL A 1 97 ? 36.007 -31.731 14.559 1.00 87.50 97 VAL A N 1
ATOM 719 C CA . VAL A 1 97 ? 36.283 -32.541 13.364 1.00 87.50 97 VAL A CA 1
ATOM 720 C C . VAL A 1 97 ? 34.966 -32.991 12.724 1.00 87.50 97 VAL A C 1
ATOM 722 O O . VAL A 1 97 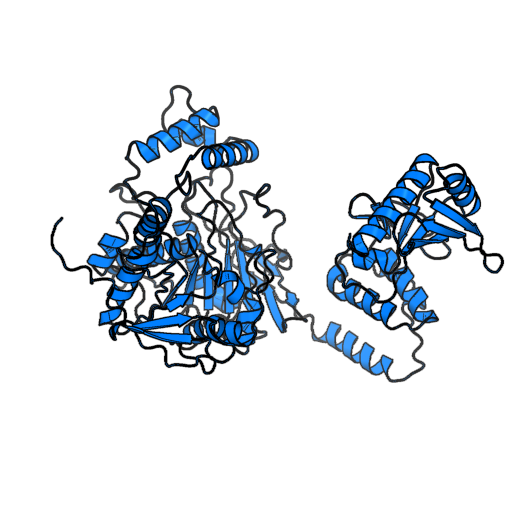? 34.018 -33.377 13.418 1.00 87.50 97 VAL A O 1
ATOM 725 N N . ALA A 1 98 ? 34.893 -32.946 11.393 1.00 84.62 98 ALA A N 1
ATOM 726 C CA . ALA A 1 98 ? 33.764 -33.471 10.632 1.00 84.62 98 ALA A CA 1
ATOM 727 C C . ALA A 1 98 ? 33.459 -34.931 11.023 1.00 84.62 98 ALA A C 1
ATOM 729 O O . ALA A 1 98 ? 34.353 -35.764 11.158 1.00 84.62 98 ALA A O 1
ATOM 730 N N . GLY A 1 99 ? 32.177 -35.243 11.227 1.00 77.44 99 GLY A N 1
ATOM 731 C CA . GLY A 1 99 ? 31.719 -36.545 11.719 1.00 77.44 99 GLY A CA 1
ATOM 732 C C . GLY A 1 99 ? 31.661 -36.706 13.245 1.00 77.44 99 GLY A C 1
ATOM 733 O O . GLY A 1 99 ? 30.947 -37.599 13.698 1.00 77.44 99 GLY A O 1
ATOM 734 N N . GLU A 1 100 ? 32.320 -35.852 14.042 1.00 74.56 100 GLU A N 1
ATOM 735 C CA . GLU A 1 100 ? 32.161 -35.854 15.508 1.00 74.56 100 GLU A CA 1
ATOM 736 C C . GLU A 1 100 ? 30.976 -34.998 15.966 1.00 74.56 100 GLU A C 1
ATOM 738 O O . GLU A 1 100 ? 30.149 -35.464 16.750 1.00 74.56 100 GLU A O 1
ATOM 743 N N . THR A 1 101 ? 30.881 -33.762 15.467 1.00 62.53 101 THR A N 1
ATOM 744 C CA . THR A 1 101 ? 29.894 -32.750 15.907 1.00 62.53 101 THR A CA 1
ATOM 745 C C . THR A 1 101 ? 29.111 -32.128 14.739 1.00 62.53 101 THR A C 1
ATOM 747 O O . THR A 1 101 ? 28.441 -31.113 14.900 1.00 62.53 101 THR A O 1
ATOM 750 N N . GLY A 1 102 ? 29.158 -32.756 13.559 1.00 73.38 102 GLY A N 1
ATOM 751 C CA . GLY A 1 102 ? 28.516 -32.287 12.328 1.00 73.38 102 GLY A CA 1
ATOM 752 C C . GLY A 1 102 ? 28.552 -33.344 11.212 1.00 73.38 102 GLY A C 1
ATOM 753 O O . GLY A 1 102 ? 28.895 -34.502 11.477 1.00 73.38 102 GLY A O 1
ATOM 754 N N . PRO A 1 103 ? 28.213 -32.986 9.960 1.00 83.88 103 PRO A N 1
ATOM 755 C CA . PRO A 1 103 ? 28.260 -33.912 8.828 1.00 83.88 103 PRO A CA 1
ATOM 756 C C . PRO A 1 103 ? 29.658 -34.510 8.647 1.00 83.88 103 PRO A C 1
ATOM 758 O O . PRO A 1 103 ? 30.666 -33.863 8.918 1.00 83.88 103 PRO A O 1
ATOM 761 N N . ARG A 1 104 ? 29.727 -35.741 8.124 1.00 84.31 104 ARG A N 1
ATOM 762 C CA . ARG A 1 104 ? 31.006 -36.395 7.782 1.00 84.31 104 ARG A CA 1
ATOM 763 C C . ARG A 1 104 ? 31.739 -35.716 6.624 1.00 84.31 104 ARG A C 1
ATOM 765 O O . ARG A 1 104 ? 32.944 -35.871 6.517 1.00 84.31 104 ARG A O 1
ATOM 772 N N . ASN A 1 105 ? 31.005 -35.010 5.763 1.00 87.50 105 ASN A N 1
ATOM 773 C CA . ASN A 1 105 ? 31.537 -34.311 4.598 1.00 87.50 105 ASN A CA 1
ATOM 774 C C . ASN A 1 105 ? 30.946 -32.903 4.513 1.00 87.50 105 ASN A C 1
ATOM 776 O O . ASN A 1 105 ? 29.722 -32.740 4.562 1.00 87.50 105 ASN A O 1
ATOM 780 N N . LEU A 1 106 ? 31.804 -31.909 4.303 1.00 90.00 106 LEU A N 1
ATOM 781 C CA . LEU A 1 106 ? 31.411 -30.535 4.002 1.00 90.00 106 LEU A CA 1
ATOM 782 C C . LEU A 1 106 ? 31.339 -30.359 2.482 1.00 90.00 106 LEU A C 1
ATOM 784 O O . LEU A 1 106 ? 32.343 -30.467 1.786 1.00 90.00 106 LEU A O 1
ATOM 788 N N . ASN A 1 107 ? 30.129 -30.176 1.956 1.00 88.56 107 ASN A N 1
ATOM 789 C CA . ASN A 1 107 ? 29.846 -30.023 0.529 1.00 88.56 107 ASN A CA 1
ATOM 790 C C . ASN A 1 107 ? 28.628 -29.094 0.329 1.00 88.56 107 ASN A C 1
ATOM 792 O O . ASN A 1 107 ? 27.982 -28.730 1.314 1.00 88.56 107 ASN A O 1
ATOM 796 N N . PRO A 1 108 ? 28.250 -28.737 -0.915 1.00 86.12 108 PRO A N 1
ATOM 797 C CA . PRO A 1 108 ? 27.142 -27.806 -1.163 1.00 86.12 108 PRO A CA 1
ATOM 798 C C . PRO A 1 108 ? 25.766 -28.227 -0.610 1.00 86.12 108 PRO A C 1
ATOM 800 O O . PRO A 1 108 ? 24.852 -27.414 -0.585 1.00 86.12 108 PRO A O 1
ATOM 803 N N . HIS A 1 109 ? 25.590 -29.483 -0.178 1.00 84.50 109 HIS A N 1
ATOM 804 C CA . HIS A 1 109 ? 24.351 -29.981 0.438 1.00 84.50 109 HIS A CA 1
ATOM 805 C C . HIS A 1 109 ? 24.405 -29.989 1.970 1.00 84.50 109 HIS A C 1
ATOM 807 O O . HIS A 1 109 ? 23.409 -30.323 2.610 1.00 84.50 109 HIS A O 1
ATOM 813 N N . THR A 1 110 ? 25.568 -29.742 2.568 1.00 89.06 110 THR A N 1
ATOM 814 C CA . THR A 1 110 ? 25.761 -29.728 4.025 1.00 89.06 110 THR A CA 1
ATOM 815 C C . THR A 1 110 ? 26.208 -28.365 4.535 1.00 89.06 110 THR A C 1
ATOM 817 O O . THR A 1 110 ? 26.106 -28.113 5.734 1.00 89.06 110 THR A O 1
ATOM 820 N N . VAL A 1 111 ? 26.613 -27.472 3.629 1.00 91.62 111 VAL A N 1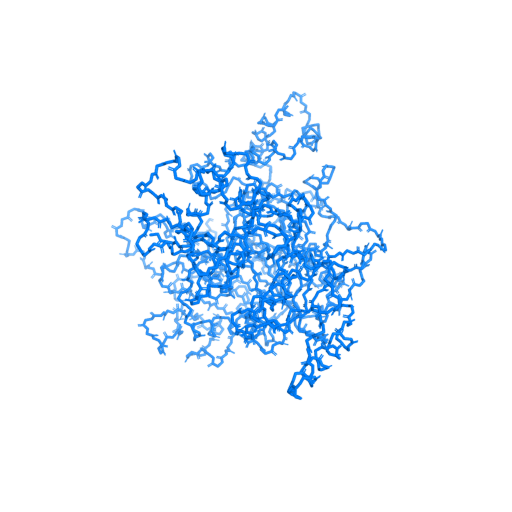
ATOM 821 C CA . VAL A 1 111 ? 27.090 -26.117 3.903 1.00 91.62 111 VAL A CA 1
ATOM 822 C C . VAL A 1 111 ? 26.240 -25.099 3.138 1.00 91.62 111 VAL A C 1
ATOM 824 O O . VAL A 1 111 ? 25.853 -25.335 1.997 1.00 91.62 111 VAL A O 1
ATOM 827 N N . MET A 1 112 ? 25.961 -23.963 3.767 1.00 93.06 112 MET A N 1
ATOM 828 C CA . MET A 1 112 ? 25.347 -22.772 3.184 1.00 93.06 112 MET A CA 1
ATOM 829 C C . MET A 1 112 ? 26.279 -21.572 3.373 1.00 93.06 112 MET A C 1
ATOM 831 O O . MET A 1 112 ? 27.059 -21.544 4.319 1.00 93.06 112 MET A O 1
ATOM 835 N N . ALA A 1 113 ? 26.199 -20.568 2.503 1.00 91.56 113 ALA A N 1
ATOM 836 C CA . ALA A 1 113 ? 26.973 -19.338 2.657 1.00 91.56 113 ALA A CA 1
ATOM 837 C C . ALA A 1 113 ? 26.112 -18.246 3.305 1.00 91.56 113 ALA A C 1
ATOM 839 O O . ALA A 1 113 ? 25.022 -17.948 2.815 1.00 91.56 113 ALA A O 1
ATOM 840 N N . VAL A 1 114 ? 26.607 -17.627 4.376 1.00 88.25 114 VAL A N 1
ATOM 841 C CA . VAL A 1 114 ? 25.967 -16.470 5.021 1.00 88.25 114 VAL A CA 1
ATOM 842 C C . VAL A 1 114 ? 27.025 -15.394 5.217 1.00 88.25 114 VAL A C 1
ATOM 844 O O . VAL A 1 114 ? 28.042 -15.641 5.854 1.00 88.25 114 VAL A O 1
ATOM 847 N N . GLN A 1 115 ? 26.808 -14.208 4.639 1.00 85.19 115 GLN A N 1
ATOM 848 C CA . GLN A 1 115 ? 27.773 -13.095 4.670 1.00 85.19 115 GLN A CA 1
ATOM 849 C C . GLN A 1 115 ? 29.196 -13.505 4.232 1.00 85.19 115 GLN A C 1
ATOM 851 O O . GLN A 1 115 ? 30.179 -13.118 4.850 1.00 85.19 115 GLN A O 1
ATOM 856 N N . ASN A 1 116 ? 29.298 -14.299 3.160 1.00 87.19 116 ASN A N 1
ATOM 857 C CA . ASN A 1 116 ? 30.548 -14.859 2.616 1.00 87.19 116 ASN A CA 1
ATOM 858 C C . ASN A 1 116 ? 31.301 -15.849 3.525 1.00 87.19 116 ASN A C 1
ATOM 860 O O . ASN A 1 116 ? 32.369 -16.310 3.136 1.00 87.19 116 ASN A O 1
ATOM 864 N N . LEU A 1 117 ? 30.735 -16.246 4.668 1.00 93.62 117 LEU A N 1
ATOM 865 C CA . LEU A 1 117 ? 31.278 -17.308 5.514 1.00 93.62 117 LEU A CA 1
ATOM 866 C C . LEU A 1 117 ? 30.542 -18.636 5.272 1.00 93.62 117 LEU A C 1
ATOM 868 O O . LEU A 1 117 ? 29.320 -18.634 5.063 1.00 93.62 117 LEU A O 1
ATOM 872 N N . PRO A 1 118 ? 31.245 -19.781 5.313 1.00 95.00 118 PRO A N 1
ATOM 873 C CA . PRO A 1 118 ? 30.621 -21.093 5.207 1.00 95.00 118 PRO A CA 1
ATOM 874 C C . PRO A 1 118 ? 29.974 -21.486 6.541 1.00 95.00 118 PRO A C 1
ATOM 876 O O . PRO A 1 118 ? 30.648 -21.551 7.560 1.00 95.00 118 PRO A O 1
ATOM 879 N N . PHE A 1 119 ? 28.684 -21.807 6.550 1.00 94.62 119 PHE A N 1
ATOM 880 C CA . PHE A 1 119 ? 27.938 -22.313 7.709 1.00 94.62 119 PHE A CA 1
ATOM 881 C C . PHE A 1 119 ? 27.359 -23.694 7.426 1.00 94.62 119 PHE A C 1
ATOM 883 O O . PHE A 1 119 ? 27.088 -24.021 6.276 1.00 94.62 119 PHE A O 1
ATOM 890 N N . LEU A 1 120 ? 27.091 -24.502 8.451 1.00 92.62 120 LEU A N 1
ATOM 891 C CA . LEU A 1 120 ? 26.275 -25.704 8.259 1.00 92.62 120 LEU A CA 1
ATOM 892 C C . LEU A 1 120 ? 24.888 -25.331 7.718 1.00 92.62 120 LEU A C 1
ATOM 894 O O . LEU A 1 120 ? 24.267 -24.375 8.174 1.00 92.62 120 LEU A O 1
ATOM 898 N N . SER A 1 121 ? 24.390 -26.106 6.753 1.00 92.00 121 SER A N 1
ATOM 899 C CA . SER A 1 121 ? 23.022 -25.956 6.244 1.00 92.00 121 SER A CA 1
ATOM 900 C C . SER A 1 121 ? 21.999 -26.082 7.378 1.00 92.00 121 SER A C 1
ATOM 902 O O . SER A 1 121 ? 22.257 -26.750 8.378 1.00 92.00 121 SER A O 1
ATOM 904 N N . VAL A 1 122 ? 20.803 -25.520 7.194 1.00 89.75 122 VAL A N 1
ATOM 905 C CA . VAL A 1 122 ? 19.718 -25.567 8.194 1.00 89.75 122 VAL A CA 1
ATOM 906 C C . VAL A 1 122 ? 19.440 -26.995 8.691 1.00 89.75 122 VAL A C 1
ATOM 908 O O . VAL A 1 122 ? 19.273 -27.214 9.887 1.00 89.75 122 VAL A O 1
ATOM 911 N N . THR A 1 123 ? 19.452 -27.984 7.793 1.00 88.12 123 THR A N 1
ATOM 912 C CA . THR A 1 123 ? 19.244 -29.400 8.149 1.00 88.12 123 THR A CA 1
ATOM 913 C C . THR A 1 123 ? 20.374 -29.946 9.030 1.00 88.12 123 THR A C 1
ATOM 915 O O . THR A 1 123 ? 20.126 -30.631 10.021 1.00 88.12 123 THR A O 1
ATOM 918 N N . GLU A 1 124 ? 21.625 -29.636 8.689 1.00 88.56 124 GLU A N 1
ATOM 919 C CA . GLU A 1 124 ? 22.806 -30.094 9.432 1.00 88.56 124 GLU A CA 1
ATOM 920 C C . GLU A 1 124 ? 22.935 -29.399 10.788 1.00 88.56 124 GLU A C 1
ATOM 922 O O . GLU A 1 124 ? 23.262 -30.042 11.785 1.00 88.56 124 GLU A O 1
ATOM 927 N N . PHE A 1 125 ? 22.600 -28.109 10.839 1.00 88.62 125 PHE A N 1
ATOM 928 C CA . PHE A 1 125 ? 22.473 -27.354 12.075 1.00 88.62 125 PHE A CA 1
ATOM 929 C C . PHE A 1 125 ? 21.425 -27.981 13.003 1.00 88.62 125 PHE A C 1
ATOM 931 O O . PHE A 1 125 ? 21.724 -28.247 14.165 1.00 88.62 125 PHE A O 1
ATOM 938 N N . MET A 1 126 ? 20.228 -28.285 12.484 1.00 86.25 126 MET A N 1
ATOM 939 C CA . MET A 1 126 ? 19.161 -28.927 13.259 1.00 86.25 126 MET A CA 1
ATOM 940 C C . MET A 1 126 ? 19.584 -30.277 13.819 1.00 86.25 126 MET A C 1
ATOM 942 O O . MET A 1 126 ? 19.371 -30.537 15.001 1.00 86.25 126 MET A O 1
ATOM 946 N N . ARG A 1 127 ? 20.235 -31.119 13.008 1.00 84.44 127 ARG A N 1
ATOM 947 C CA . ARG A 1 127 ? 20.740 -32.412 13.482 1.00 84.44 127 ARG A CA 1
ATOM 948 C C . ARG A 1 127 ? 21.773 -32.239 14.597 1.00 84.44 127 ARG A C 1
ATOM 950 O O . ARG A 1 127 ? 21.685 -32.909 15.623 1.00 84.44 127 ARG A O 1
ATOM 957 N N . ALA A 1 128 ? 22.734 -31.331 14.415 1.00 81.94 128 ALA A N 1
ATOM 958 C CA . ALA A 1 128 ? 23.764 -31.063 15.415 1.00 81.94 128 ALA A CA 1
ATOM 959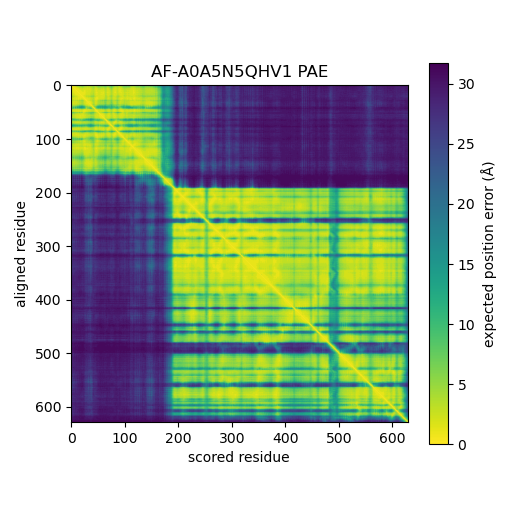 C C . ALA A 1 128 ? 23.158 -30.536 16.727 1.00 81.94 128 ALA A C 1
ATOM 961 O O . ALA A 1 128 ? 23.508 -31.023 17.802 1.00 81.94 128 ALA A O 1
ATOM 962 N N . LYS A 1 129 ? 22.204 -29.599 16.648 1.00 82.88 129 LYS A N 1
ATOM 963 C CA . LYS A 1 129 ? 21.541 -29.026 17.824 1.00 82.88 129 LYS A CA 1
ATOM 964 C C . LYS A 1 129 ? 20.639 -30.010 18.554 1.00 82.88 129 LYS A C 1
ATOM 966 O O . LYS A 1 129 ? 20.718 -30.065 19.776 1.00 82.88 129 LYS A O 1
ATOM 971 N N . LEU A 1 130 ? 19.853 -30.823 17.848 1.00 79.75 130 LEU A N 1
ATOM 972 C CA . LEU A 1 130 ? 19.037 -31.871 18.474 1.00 79.75 130 LEU A CA 1
ATOM 973 C C . LEU A 1 130 ? 19.908 -32.843 19.276 1.00 79.75 130 LEU A C 1
ATOM 975 O O . LEU A 1 130 ? 19.603 -33.130 20.429 1.00 79.75 130 LEU A O 1
ATOM 979 N N . ARG A 1 131 ? 21.045 -33.264 18.715 1.00 75.88 131 ARG A N 1
ATOM 980 C CA . ARG A 1 131 ? 21.986 -34.176 19.379 1.00 75.88 131 ARG A CA 1
ATOM 981 C C . ARG A 1 131 ? 22.682 -33.570 20.604 1.00 75.88 131 ARG A C 1
ATOM 983 O O . ARG A 1 131 ? 22.954 -34.268 21.578 1.00 75.88 131 ARG A O 1
ATOM 990 N N . VAL A 1 132 ? 23.008 -32.279 20.566 1.00 76.31 132 VAL A N 1
ATOM 991 C CA . VAL A 1 132 ? 23.578 -31.582 21.732 1.00 76.31 132 VAL A CA 1
ATOM 992 C C . VAL A 1 132 ? 22.506 -31.390 22.802 1.00 76.31 132 VAL A C 1
ATOM 994 O O . VAL A 1 132 ? 22.759 -31.655 23.978 1.00 76.31 132 VAL A O 1
ATOM 997 N N . TRP A 1 133 ? 21.295 -31.005 22.400 1.00 74.38 133 TRP A N 1
ATOM 998 C CA . TRP A 1 133 ? 20.183 -30.767 23.310 1.00 74.38 133 TRP A CA 1
ATOM 999 C C . TRP A 1 133 ? 19.717 -32.038 24.024 1.00 74.38 133 TRP A C 1
ATOM 1001 O O . TRP A 1 133 ? 19.496 -31.990 25.231 1.00 74.38 133 TRP A O 1
ATOM 1011 N N . THR A 1 134 ? 19.665 -33.188 23.340 1.00 68.44 134 THR A N 1
ATOM 1012 C CA . THR A 1 134 ? 19.341 -34.485 23.969 1.00 68.44 134 THR A CA 1
ATOM 1013 C C . THR A 1 134 ? 20.309 -34.851 25.095 1.00 68.44 134 THR A C 1
ATOM 1015 O O . THR A 1 134 ? 19.944 -35.592 26.003 1.00 68.44 134 THR A O 1
ATOM 1018 N N . THR A 1 135 ? 21.530 -34.307 25.066 1.00 67.94 135 THR A N 1
ATOM 1019 C CA . THR A 1 135 ? 22.557 -34.553 26.084 1.00 67.94 135 THR A CA 1
ATOM 1020 C C . THR A 1 135 ? 22.602 -33.458 27.155 1.00 67.94 135 THR A C 1
ATOM 1022 O O . THR A 1 135 ? 22.748 -33.762 28.336 1.00 67.94 135 THR A O 1
ATOM 1025 N N . ARG A 1 136 ? 22.517 -32.178 26.761 1.00 72.19 136 ARG A N 1
ATOM 1026 C CA . ARG A 1 136 ? 22.704 -31.016 27.652 1.00 72.19 136 ARG A CA 1
ATOM 1027 C C . ARG A 1 136 ? 21.402 -30.493 28.262 1.00 72.19 136 ARG A C 1
ATOM 1029 O O . ARG A 1 136 ? 21.444 -29.865 29.315 1.00 72.19 136 ARG A O 1
ATOM 1036 N N . THR A 1 137 ? 20.260 -30.709 27.609 1.00 70.12 137 THR A N 1
ATOM 1037 C CA . THR A 1 137 ? 18.933 -30.189 28.000 1.00 70.12 137 THR A CA 1
ATOM 1038 C C . THR A 1 137 ? 18.897 -28.677 28.271 1.00 70.12 137 THR A C 1
ATOM 1040 O O . THR A 1 137 ? 18.092 -28.202 29.065 1.00 70.12 137 THR A O 1
ATOM 1043 N N . ALA A 1 138 ? 19.773 -27.900 27.628 1.00 72.38 138 ALA A N 1
ATOM 1044 C CA . ALA A 1 138 ? 19.870 -26.465 27.866 1.00 72.38 138 ALA A CA 1
ATOM 1045 C C . ALA A 1 138 ? 18.738 -25.686 27.172 1.00 72.38 138 ALA A C 1
ATOM 1047 O O . ALA A 1 138 ? 18.436 -25.916 25.998 1.00 72.38 138 ALA A O 1
ATOM 1048 N N . ASP A 1 139 ? 18.165 -24.702 27.870 1.00 70.12 139 ASP A N 1
ATOM 1049 C CA . ASP A 1 139 ? 17.106 -23.829 27.339 1.00 70.12 139 ASP A CA 1
ATOM 1050 C C . ASP A 1 139 ? 17.549 -23.025 26.107 1.00 70.12 139 ASP A C 1
ATOM 1052 O O . ASP A 1 139 ? 16.730 -22.692 25.250 1.00 70.12 139 ASP A O 1
ATOM 1056 N N . SER A 1 140 ? 18.841 -22.695 26.003 1.00 72.19 140 SER A N 1
ATOM 1057 C CA . SER A 1 140 ? 19.405 -22.004 24.838 1.00 72.19 140 SER A CA 1
ATOM 1058 C C . SER A 1 140 ? 19.306 -22.852 23.571 1.00 72.19 140 SER A C 1
ATOM 1060 O O . SER A 1 140 ? 18.897 -22.337 22.536 1.00 72.19 140 SER A O 1
ATOM 1062 N N . ASP A 1 141 ? 19.584 -24.154 23.665 1.00 78.25 141 ASP A N 1
ATOM 1063 C CA . ASP A 1 141 ? 19.502 -25.065 22.520 1.00 78.25 141 ASP A CA 1
ATOM 1064 C C . ASP A 1 141 ? 18.044 -25.291 22.092 1.00 78.25 141 ASP A C 1
ATOM 1066 O O . ASP A 1 141 ? 17.745 -25.319 20.900 1.00 78.25 141 ASP A O 1
ATOM 1070 N N . ALA A 1 142 ? 17.111 -25.371 23.050 1.00 74.62 142 ALA A N 1
ATOM 1071 C CA . ALA A 1 142 ? 15.680 -25.456 22.752 1.00 74.62 142 ALA A CA 1
ATOM 1072 C C . ALA A 1 142 ? 15.164 -24.208 22.011 1.00 74.62 142 ALA A C 1
ATOM 1074 O O . ALA A 1 142 ? 14.358 -24.323 21.085 1.00 74.62 142 ALA A O 1
ATOM 1075 N N . LYS A 1 143 ? 15.644 -23.013 22.387 1.00 78.12 143 LYS A N 1
ATOM 1076 C CA . LYS A 1 143 ? 15.318 -21.751 21.700 1.00 78.12 143 LYS A CA 1
ATOM 1077 C C . LYS A 1 143 ? 15.860 -21.725 20.269 1.00 78.12 143 LYS A C 1
ATOM 1079 O O . LYS A 1 143 ? 15.124 -21.317 19.373 1.00 78.12 143 LYS A O 1
ATOM 1084 N N . ASP A 1 144 ? 17.081 -22.207 20.046 1.00 82.62 144 ASP A N 1
ATOM 1085 C CA . ASP A 1 144 ? 17.685 -22.312 18.710 1.00 82.62 144 ASP A CA 1
ATOM 1086 C C . ASP A 1 144 ? 16.903 -23.269 17.806 1.00 82.62 144 ASP A C 1
ATOM 1088 O O . ASP A 1 144 ? 16.567 -22.936 16.667 1.00 82.62 144 ASP A O 1
ATOM 1092 N N . ILE A 1 145 ? 16.561 -24.446 18.339 1.00 80.50 145 ILE A N 1
ATOM 1093 C CA . ILE A 1 145 ? 15.740 -25.454 17.658 1.00 80.50 145 ILE A CA 1
ATOM 1094 C C . ILE A 1 145 ? 14.384 -24.850 17.282 1.00 80.50 145 ILE A C 1
ATOM 1096 O O . ILE A 1 145 ? 13.950 -24.961 16.135 1.00 80.50 145 ILE A O 1
ATOM 1100 N N . LEU A 1 146 ? 13.726 -24.155 18.214 1.00 74.06 146 LEU A N 1
ATOM 1101 C CA . LEU A 1 146 ? 12.432 -23.524 17.963 1.00 74.06 146 LEU A CA 1
ATOM 1102 C C . LEU A 1 146 ? 12.530 -22.394 16.929 1.00 74.06 146 LEU A C 1
ATOM 1104 O O . LEU A 1 146 ? 11.661 -22.280 16.064 1.00 74.06 146 LEU A O 1
ATOM 1108 N N . PHE A 1 147 ? 13.580 -21.574 16.975 1.00 81.31 147 PHE A N 1
ATOM 1109 C CA . PHE A 1 147 ? 13.816 -20.523 15.985 1.00 81.31 147 PHE A CA 1
ATOM 1110 C C . PHE A 1 147 ? 13.937 -21.106 14.571 1.00 81.31 147 PHE A C 1
ATOM 1112 O O . PHE A 1 147 ? 13.284 -20.631 13.638 1.00 81.31 147 PHE A O 1
ATOM 1119 N N . ILE A 1 148 ? 14.710 -22.181 14.411 1.00 82.00 148 ILE A N 1
ATOM 1120 C CA . ILE A 1 148 ? 14.875 -22.828 13.110 1.00 82.00 148 ILE A CA 1
ATOM 1121 C C . ILE A 1 148 ? 13.589 -23.519 12.650 1.00 82.00 148 ILE A C 1
ATOM 1123 O O . ILE A 1 148 ? 13.195 -23.351 11.495 1.00 82.00 148 ILE A O 1
ATOM 1127 N N . LEU A 1 149 ? 12.885 -24.226 13.538 1.00 76.50 149 LEU A N 1
ATOM 1128 C CA . LEU A 1 149 ? 11.601 -24.858 13.217 1.00 76.50 149 LEU A CA 1
ATOM 1129 C C . LEU A 1 149 ? 10.527 -23.840 12.829 1.00 76.50 149 LEU A C 1
ATOM 1131 O O . LEU A 1 149 ? 9.731 -24.100 11.938 1.00 76.50 149 LEU A O 1
ATOM 1135 N N . THR A 1 150 ? 10.490 -22.674 13.468 1.00 67.62 150 THR A N 1
ATOM 1136 C CA . THR A 1 150 ? 9.462 -21.662 13.180 1.00 67.62 150 THR A CA 1
ATOM 1137 C C . THR A 1 150 ? 9.748 -20.869 11.911 1.00 67.62 150 THR A C 1
ATOM 1139 O O . THR A 1 150 ? 8.807 -20.453 11.236 1.00 67.62 150 THR A O 1
ATOM 1142 N N . ARG A 1 151 ? 11.023 -20.652 11.561 1.00 73.44 151 ARG A N 1
ATOM 1143 C CA . ARG A 1 151 ? 11.401 -19.749 10.464 1.00 73.44 151 ARG A CA 1
ATOM 1144 C C . ARG A 1 151 ? 11.953 -20.437 9.219 1.00 73.44 151 ARG A C 1
ATOM 1146 O O . ARG A 1 151 ? 11.852 -19.872 8.134 1.00 73.44 151 ARG A O 1
ATOM 1153 N N . TYR A 1 152 ? 12.497 -21.643 9.357 1.00 78.38 152 TYR A N 1
ATOM 1154 C CA . TYR A 1 152 ? 13.187 -22.356 8.281 1.00 78.38 152 TYR A CA 1
ATOM 1155 C C . TYR A 1 152 ? 12.696 -23.804 8.100 1.00 78.38 152 TYR A C 1
ATOM 1157 O O . TYR A 1 152 ? 13.397 -24.603 7.483 1.00 78.38 152 TYR A O 1
ATOM 1165 N N . TRP A 1 153 ? 11.486 -24.141 8.577 1.00 77.31 153 TRP A N 1
ATOM 1166 C CA . TRP A 1 153 ? 10.882 -25.483 8.470 1.00 77.31 153 TRP A CA 1
ATOM 1167 C C . TRP A 1 153 ? 10.989 -26.106 7.074 1.00 77.31 153 TRP A C 1
ATOM 1169 O O . TRP A 1 153 ? 11.390 -27.256 6.933 1.00 77.31 153 TRP A O 1
ATOM 1179 N N . SER A 1 154 ? 10.678 -25.335 6.027 1.00 72.50 154 SER A N 1
ATOM 1180 C CA . SER A 1 154 ? 10.701 -25.806 4.635 1.00 72.50 154 SER A CA 1
ATOM 1181 C C . SER A 1 154 ? 12.097 -26.166 4.119 1.00 72.50 154 SER A C 1
ATOM 1183 O O . SER A 1 154 ? 12.211 -26.815 3.084 1.00 72.50 154 SER A O 1
ATOM 1185 N N . SER A 1 155 ? 13.147 -25.721 4.810 1.00 75.75 155 SER A N 1
ATOM 1186 C CA . SER A 1 155 ? 14.551 -25.966 4.468 1.00 75.75 155 SER A CA 1
ATOM 1187 C C . SER A 1 155 ? 15.157 -27.129 5.268 1.00 75.75 155 SER A C 1
ATOM 1189 O O . SER A 1 155 ? 16.359 -27.391 5.159 1.00 75.75 155 SER A O 1
ATOM 1191 N N . ILE A 1 156 ? 14.347 -27.809 6.089 1.00 80.56 156 ILE A N 1
ATOM 1192 C CA . ILE A 1 156 ? 14.740 -28.982 6.871 1.00 80.56 156 ILE A CA 1
ATOM 1193 C C . ILE A 1 156 ? 14.363 -30.243 6.092 1.00 80.56 156 ILE A C 1
ATOM 1195 O O . ILE A 1 156 ? 13.186 -30.549 5.907 1.00 80.56 156 ILE A O 1
ATOM 1199 N N . ASP A 1 157 ? 15.365 -31.014 5.679 1.00 78.06 157 ASP A N 1
ATOM 1200 C CA . ASP A 1 157 ? 15.161 -32.370 5.178 1.00 78.06 157 ASP A CA 1
ATOM 1201 C C . ASP A 1 157 ? 15.125 -33.349 6.358 1.00 78.06 157 ASP A C 1
ATOM 1203 O O . ASP A 1 157 ? 16.156 -33.763 6.893 1.00 78.06 157 ASP A O 1
ATOM 1207 N N . LEU A 1 158 ? 13.914 -33.708 6.781 1.00 71.25 158 LEU A N 1
ATOM 1208 C CA . LEU A 1 158 ? 13.693 -34.614 7.910 1.00 71.25 158 LEU A CA 1
ATOM 1209 C C . LEU A 1 158 ? 14.247 -36.024 7.661 1.00 71.25 158 LEU A C 1
ATOM 1211 O O . LEU A 1 158 ? 14.674 -36.669 8.611 1.00 71.25 158 LEU A O 1
ATOM 1215 N N . ASN A 1 159 ? 14.331 -36.485 6.405 1.00 74.00 159 ASN A N 1
ATOM 1216 C CA . ASN A 1 159 ? 14.878 -37.817 6.078 1.00 74.00 159 ASN A CA 1
ATOM 1217 C C . ASN A 1 159 ? 16.365 -37.937 6.418 1.00 74.00 159 ASN A C 1
ATOM 1219 O O . ASN A 1 159 ? 16.940 -39.023 6.467 1.00 74.00 159 ASN A O 1
ATOM 1223 N N . ARG A 1 160 ? 17.005 -36.788 6.609 1.00 70.62 160 ARG A N 1
ATOM 1224 C CA . ARG A 1 160 ? 18.402 -36.662 6.959 1.00 70.62 160 ARG A CA 1
ATOM 1225 C C . ARG A 1 160 ? 18.616 -36.623 8.470 1.00 70.62 160 ARG A C 1
ATOM 1227 O O . ARG A 1 160 ? 19.770 -36.679 8.870 1.00 70.62 160 ARG A O 1
ATOM 1234 N N . ILE A 1 161 ? 17.590 -36.528 9.313 1.00 70.50 161 ILE A N 1
ATOM 1235 C CA . ILE A 1 161 ? 17.731 -36.547 10.778 1.00 70.50 161 ILE A CA 1
ATOM 1236 C C . ILE A 1 161 ? 17.462 -37.985 11.264 1.00 70.50 161 ILE A C 1
ATOM 1238 O O . ILE A 1 161 ? 16.352 -38.474 11.069 1.00 70.50 161 ILE A O 1
ATOM 1242 N N . PRO A 1 162 ? 18.455 -38.696 11.840 1.00 64.38 162 PRO A N 1
ATOM 1243 C CA . PRO A 1 162 ? 18.272 -40.071 12.300 1.00 64.38 162 PRO A CA 1
ATOM 1244 C C . PRO A 1 162 ? 17.133 -40.190 13.320 1.00 64.38 162 PRO A C 1
ATOM 1246 O O . PRO A 1 162 ? 17.039 -39.369 14.229 1.00 64.38 162 PRO A O 1
ATOM 1249 N N . GLU A 1 163 ? 16.321 -41.246 13.225 1.00 53.88 163 GLU A N 1
ATOM 1250 C CA . GLU A 1 163 ? 15.236 -41.523 14.183 1.00 53.88 163 GLU A CA 1
ATOM 1251 C C . GLU A 1 163 ? 15.687 -41.497 15.660 1.00 53.88 163 GLU A C 1
ATOM 1253 O O . GLU A 1 163 ? 14.975 -40.887 16.448 1.00 53.88 163 GLU A O 1
ATOM 1258 N N . PRO A 1 164 ? 16.875 -42.011 16.061 1.00 59.03 164 PRO A N 1
ATOM 1259 C CA . PRO A 1 164 ? 17.359 -41.904 17.445 1.00 59.03 164 PRO A CA 1
ATOM 1260 C C . PRO A 1 164 ? 17.609 -40.468 17.930 1.00 59.03 164 PRO A C 1
ATOM 1262 O O . PRO A 1 164 ? 17.536 -40.213 19.127 1.00 59.03 164 PRO A O 1
ATOM 1265 N N . ASP A 1 165 ? 17.911 -39.535 17.018 1.00 56.25 165 ASP A N 1
ATOM 1266 C CA . ASP A 1 165 ? 18.069 -38.108 17.338 1.00 56.25 165 ASP A CA 1
ATOM 1267 C C . ASP A 1 165 ? 16.699 -37.401 17.433 1.00 56.25 165 ASP A C 1
ATOM 1269 O O . ASP A 1 165 ? 16.598 -36.319 18.014 1.00 56.25 165 ASP A O 1
ATOM 1273 N N . MET A 1 166 ? 15.642 -38.011 16.875 1.00 56.06 166 MET A N 1
ATOM 1274 C CA . MET A 1 166 ? 14.245 -37.587 17.033 1.00 56.06 166 MET A CA 1
ATOM 1275 C C . MET A 1 166 ? 13.541 -38.276 18.215 1.00 56.06 166 MET A C 1
ATOM 1277 O O . MET A 1 166 ? 12.583 -37.720 18.757 1.00 56.06 166 MET A O 1
ATOM 1281 N N . ASP A 1 167 ? 14.029 -39.443 18.646 1.00 51.25 167 ASP A N 1
ATOM 1282 C CA . ASP A 1 167 ? 13.575 -40.202 19.816 1.00 51.25 167 ASP A CA 1
ATOM 1283 C C . ASP A 1 167 ? 14.100 -39.558 21.111 1.00 51.25 167 ASP A C 1
ATOM 1285 O O . ASP A 1 167 ? 14.959 -40.066 21.837 1.00 51.25 167 ASP A O 1
ATOM 1289 N N . LEU A 1 168 ? 13.553 -38.387 21.427 1.00 51.38 168 LEU A N 1
ATOM 1290 C CA . LEU A 1 168 ? 13.685 -37.768 22.741 1.00 51.38 168 LEU A CA 1
ATOM 1291 C C . LEU A 1 168 ? 12.997 -38.677 23.762 1.00 51.38 168 LEU A C 1
ATOM 1293 O O . LEU A 1 168 ? 11.771 -38.709 23.869 1.00 51.38 168 LEU A O 1
ATOM 1297 N N . SER A 1 169 ? 13.796 -39.452 24.495 1.00 40.06 169 SER A N 1
ATOM 1298 C CA . SER A 1 169 ? 13.317 -40.435 25.461 1.00 40.06 169 SER A CA 1
ATOM 1299 C C . SER A 1 169 ? 12.266 -39.840 26.408 1.00 40.06 169 SER A C 1
ATOM 1301 O O . SER A 1 169 ? 12.557 -38.960 27.218 1.00 40.06 169 SER A O 1
ATOM 1303 N N . LEU A 1 170 ? 11.051 -40.384 26.301 1.00 42.44 170 LEU A N 1
ATOM 1304 C CA . LEU A 1 170 ? 9.829 -40.138 27.074 1.00 42.44 170 LEU A CA 1
ATOM 1305 C C . LEU A 1 170 ? 9.978 -40.508 28.565 1.00 42.44 170 LEU A C 1
ATOM 1307 O O . LEU A 1 170 ? 9.240 -41.353 29.071 1.00 42.44 170 LEU A O 1
ATOM 1311 N N . ARG A 1 171 ? 10.960 -39.947 29.279 1.00 43.97 171 ARG A N 1
ATOM 1312 C CA . ARG A 1 171 ? 11.178 -40.270 30.700 1.00 43.97 171 ARG A CA 1
ATOM 1313 C C . ARG A 1 171 ? 10.480 -39.337 31.680 1.00 43.97 171 ARG A C 1
ATOM 1315 O O . ARG A 1 171 ? 10.112 -39.812 32.747 1.00 43.97 171 ARG A O 1
ATOM 1322 N N . ASP A 1 172 ? 10.162 -38.109 31.284 1.00 41.91 172 ASP A N 1
ATOM 1323 C CA . ASP A 1 172 ? 9.397 -37.187 32.123 1.00 41.91 172 ASP A CA 1
ATOM 1324 C C . ASP A 1 172 ? 8.084 -36.804 31.424 1.00 41.91 172 ASP A C 1
ATOM 1326 O O . ASP A 1 172 ? 8.061 -36.165 30.369 1.00 41.91 172 ASP A O 1
ATOM 1330 N N . GLY A 1 173 ? 6.960 -37.246 32.000 1.00 42.88 173 GLY A N 1
ATOM 1331 C CA . GLY A 1 173 ? 5.599 -37.167 31.439 1.00 42.88 173 GLY A CA 1
ATOM 1332 C C . GLY A 1 173 ? 5.056 -35.761 31.132 1.00 42.88 173 GLY A C 1
ATOM 1333 O O . GLY A 1 173 ? 3.923 -35.619 30.676 1.00 42.88 173 GLY A O 1
ATOM 1334 N N . SER A 1 174 ? 5.846 -34.710 31.330 1.00 49.59 174 SER A N 1
ATOM 1335 C CA . SER A 1 174 ? 5.550 -33.338 30.914 1.00 49.59 174 SER A CA 1
ATOM 1336 C C . SER A 1 174 ? 5.708 -33.134 29.399 1.00 49.59 174 SER A C 1
ATOM 1338 O O . SER A 1 174 ? 4.920 -32.401 28.800 1.00 49.59 174 SER A O 1
ATOM 1340 N N . LEU A 1 175 ? 6.651 -33.827 28.748 1.00 47.88 175 LEU A N 1
ATOM 1341 C CA . LEU A 1 175 ? 6.972 -33.606 27.330 1.00 47.88 175 LEU A CA 1
ATOM 1342 C C . LEU A 1 175 ? 6.097 -34.408 26.361 1.00 47.88 175 LEU A C 1
ATOM 1344 O O . LEU A 1 175 ? 5.732 -33.878 25.319 1.00 47.88 175 LEU A O 1
ATOM 1348 N N . ALA A 1 176 ? 5.668 -35.626 26.709 1.00 44.34 176 ALA A N 1
ATOM 1349 C CA . ALA A 1 176 ? 4.745 -36.410 25.875 1.00 44.34 176 ALA A CA 1
ATOM 1350 C C . ALA A 1 176 ? 3.413 -35.674 25.664 1.00 44.34 176 ALA A C 1
ATOM 1352 O O . ALA A 1 176 ? 2.858 -35.675 24.572 1.00 44.34 176 ALA A O 1
ATOM 1353 N N . THR A 1 177 ? 2.941 -34.982 26.699 1.00 45.03 177 THR A N 1
ATOM 1354 C CA . THR A 1 177 ? 1.710 -34.191 26.666 1.00 45.03 177 THR A CA 1
ATOM 1355 C C . THR A 1 177 ? 1.886 -32.938 25.806 1.00 45.03 177 THR A C 1
ATOM 1357 O O . THR A 1 177 ? 0.996 -32.606 25.034 1.00 45.03 177 THR A O 1
ATOM 1360 N N . MET A 1 178 ? 3.054 -32.288 25.861 1.00 46.22 178 MET A N 1
ATOM 1361 C CA . MET A 1 178 ? 3.361 -31.078 25.091 1.00 46.22 178 MET A CA 1
ATOM 1362 C C . MET A 1 178 ? 3.668 -31.380 23.614 1.00 46.22 178 MET A C 1
ATOM 1364 O O . MET A 1 178 ? 3.166 -30.683 22.737 1.00 46.22 178 MET A O 1
ATOM 1368 N N . LEU A 1 179 ? 4.408 -32.456 23.321 1.00 45.47 179 LEU A N 1
ATOM 1369 C CA . LEU A 1 179 ? 4.688 -32.914 21.959 1.00 45.47 179 LEU A CA 1
ATOM 1370 C C . LEU A 1 179 ? 3.463 -33.571 21.318 1.00 45.47 179 LEU A C 1
ATOM 1372 O O . LEU A 1 179 ? 3.225 -33.343 20.142 1.00 45.47 179 LEU A O 1
ATOM 1376 N N . ALA A 1 180 ? 2.635 -34.313 22.064 1.00 44.78 180 ALA A N 1
ATOM 1377 C CA . ALA A 1 180 ? 1.353 -34.795 21.550 1.00 44.78 180 ALA A CA 1
ATOM 1378 C C . ALA A 1 180 ? 0.378 -33.634 21.311 1.00 44.78 180 ALA A C 1
ATOM 1380 O O . ALA A 1 180 ? -0.314 -33.654 20.305 1.00 44.78 180 ALA A O 1
ATOM 1381 N N . LEU A 1 181 ? 0.367 -32.584 22.144 1.00 43.97 181 LEU A N 1
ATOM 1382 C CA . LEU A 1 181 ? -0.374 -31.345 21.862 1.00 43.97 181 LEU A CA 1
ATOM 1383 C C . LEU A 1 181 ? 0.191 -30.581 20.657 1.00 43.97 181 LEU A C 1
ATOM 1385 O O . LEU A 1 181 ? -0.589 -29.981 19.930 1.00 43.97 181 LEU A O 1
ATOM 1389 N N . LEU A 1 182 ? 1.503 -30.626 20.399 1.00 50.19 182 LEU A N 1
ATOM 1390 C CA . LEU A 1 182 ? 2.148 -29.979 19.247 1.00 50.19 182 LEU A CA 1
ATOM 1391 C C . LEU A 1 182 ? 2.000 -30.778 17.947 1.00 50.19 182 LEU A C 1
ATOM 1393 O O . LEU A 1 182 ? 1.760 -30.180 16.907 1.00 50.19 182 LEU A O 1
ATOM 1397 N N . VAL A 1 183 ? 2.064 -32.109 17.995 1.00 46.94 183 VAL A N 1
ATOM 1398 C CA . VAL A 1 183 ? 1.800 -33.014 16.865 1.00 46.94 183 VAL A CA 1
ATOM 1399 C C . VAL A 1 183 ? 0.302 -33.063 16.570 1.00 46.94 183 VAL A C 1
ATOM 1401 O O . VAL A 1 183 ? -0.084 -33.046 15.407 1.00 46.94 183 VAL A O 1
ATOM 1404 N N . PHE A 1 184 ? -0.563 -33.008 17.589 1.00 41.88 184 PHE A N 1
ATOM 1405 C CA . PHE A 1 184 ? -2.002 -32.813 17.407 1.00 41.88 184 PHE A CA 1
ATOM 1406 C C . PHE A 1 184 ? -2.311 -31.381 16.938 1.00 41.88 184 PHE A C 1
ATOM 1408 O O . PHE A 1 184 ? -3.149 -31.233 16.067 1.00 41.88 184 PHE A O 1
ATOM 1415 N N . CYS A 1 185 ? -1.595 -30.330 17.359 1.00 39.47 185 CYS A N 1
ATOM 1416 C CA . CYS A 1 185 ? -1.698 -28.995 16.736 1.00 39.47 185 CYS A CA 1
ATOM 1417 C C . CYS A 1 185 ? -1.175 -28.971 15.290 1.00 39.47 185 CYS A C 1
ATOM 1419 O O . CYS A 1 185 ? -1.751 -28.280 14.453 1.00 39.47 185 CYS A O 1
ATOM 1421 N N . ALA A 1 186 ? -0.134 -29.739 14.963 1.00 43.34 186 ALA A N 1
ATOM 1422 C CA . ALA A 1 186 ? 0.400 -29.852 13.606 1.00 43.34 186 ALA A CA 1
ATOM 1423 C C . ALA A 1 186 ? -0.538 -30.657 12.685 1.00 43.34 186 ALA A C 1
ATOM 1425 O O . ALA A 1 186 ? -0.717 -30.293 11.525 1.00 43.34 186 ALA A O 1
ATOM 1426 N N . LEU A 1 187 ? -1.197 -31.700 13.206 1.00 37.09 187 LEU A N 1
ATOM 1427 C CA . LEU A 1 187 ? -2.142 -32.550 12.465 1.00 37.09 187 LEU A CA 1
ATOM 1428 C C . LEU A 1 187 ? -3.588 -32.018 12.467 1.00 37.09 187 LEU A C 1
ATOM 1430 O O . LEU A 1 187 ? -4.338 -32.312 11.541 1.00 37.09 187 LEU A O 1
ATOM 1434 N N . VAL A 1 188 ? -3.989 -31.210 13.455 1.00 38.38 188 VAL A N 1
ATOM 1435 C CA . VAL A 1 188 ? -5.333 -30.595 13.563 1.00 38.38 188 VAL A CA 1
ATOM 1436 C C . VAL A 1 188 ? -5.339 -29.126 13.099 1.00 38.38 188 VAL A C 1
ATOM 1438 O O . VAL A 1 188 ? -6.404 -28.534 12.932 1.00 38.38 188 VAL A O 1
ATOM 1441 N N . GLY A 1 189 ? -4.174 -28.539 12.801 1.00 41.03 189 GLY A N 1
ATOM 1442 C CA . GLY A 1 189 ? -4.029 -27.124 12.437 1.00 41.03 189 GLY A CA 1
ATOM 1443 C C . GLY A 1 189 ? -3.576 -26.808 11.010 1.00 41.03 189 GLY A C 1
ATOM 1444 O O . GLY A 1 189 ? -3.708 -25.657 10.604 1.00 41.03 189 GLY A O 1
ATOM 1445 N N . ALA A 1 190 ? -3.111 -27.764 10.199 1.00 42.44 190 ALA A N 1
ATOM 1446 C CA . ALA A 1 190 ? -2.807 -27.499 8.788 1.00 42.44 190 ALA A CA 1
ATOM 1447 C C . ALA A 1 190 ? -4.079 -27.560 7.924 1.00 42.44 190 ALA A C 1
ATOM 1449 O O . ALA A 1 190 ? -4.179 -28.314 6.956 1.00 42.44 190 ALA A O 1
ATOM 1450 N N . ARG A 1 191 ? -5.082 -26.734 8.249 1.00 47.12 191 ARG A N 1
ATOM 1451 C CA . ARG A 1 191 ? -6.033 -26.318 7.218 1.00 47.12 191 ARG A CA 1
ATOM 1452 C C . ARG A 1 191 ? -5.190 -25.524 6.229 1.00 47.12 191 ARG A C 1
ATOM 1454 O O . ARG A 1 191 ? -4.692 -24.465 6.593 1.00 47.12 191 ARG A O 1
ATOM 1461 N N . SER A 1 192 ? -4.970 -26.042 5.023 1.00 57.03 192 SER A N 1
ATOM 1462 C CA . SER A 1 192 ? -4.265 -25.293 3.983 1.00 57.03 192 SER A CA 1
ATOM 1463 C C . SER A 1 192 ? -5.010 -23.974 3.767 1.00 57.03 192 SER A C 1
ATOM 1465 O O . SER A 1 192 ? -6.098 -23.967 3.177 1.00 57.03 192 SER A O 1
ATOM 1467 N N . LEU A 1 193 ? -4.466 -22.883 4.313 1.00 86.88 193 LEU A N 1
ATOM 1468 C CA . LEU A 1 193 ? -5.034 -21.548 4.233 1.00 86.88 193 LEU A CA 1
ATOM 1469 C C . LEU A 1 193 ? -4.915 -21.100 2.779 1.00 86.88 193 LEU A C 1
ATOM 1471 O O . LEU A 1 193 ? -3.910 -20.542 2.359 1.00 86.88 193 LEU A O 1
ATOM 1475 N N . SER A 1 194 ? -5.917 -21.431 1.977 1.00 92.12 194 SER A N 1
ATOM 1476 C CA . SER A 1 194 ? -5.877 -21.261 0.531 1.00 92.12 194 SER A CA 1
ATOM 1477 C C . SER A 1 194 ? -7.049 -20.418 0.062 1.00 92.12 194 SER A C 1
ATOM 1479 O O . SER A 1 194 ? -8.168 -20.547 0.560 1.00 92.12 194 SER A O 1
ATOM 1481 N N . VAL A 1 195 ? -6.783 -19.535 -0.897 1.00 94.75 195 VAL A N 1
ATOM 1482 C CA . VAL A 1 195 ? -7.801 -18.701 -1.533 1.00 94.75 195 VAL A CA 1
ATOM 1483 C C . VAL A 1 195 ? -7.741 -18.918 -3.037 1.00 94.75 195 VAL A C 1
ATOM 1485 O O . VAL A 1 195 ? -6.757 -18.577 -3.690 1.00 94.75 195 VAL A O 1
ATOM 1488 N N . THR A 1 196 ? -8.812 -19.476 -3.595 1.00 95.19 196 THR A N 1
ATOM 1489 C CA . THR A 1 196 ? -8.947 -19.674 -5.042 1.00 95.19 196 THR A CA 1
ATOM 1490 C C . THR A 1 196 ? -9.513 -18.420 -5.706 1.00 95.19 196 THR A C 1
ATOM 1492 O O . THR A 1 196 ? -10.650 -17.997 -5.454 1.00 95.19 196 THR A O 1
ATOM 1495 N N . LEU A 1 197 ? -8.717 -17.822 -6.582 1.00 94.88 197 LEU A N 1
ATOM 1496 C CA . LEU A 1 197 ? -9.058 -16.694 -7.442 1.00 94.88 197 LEU A CA 1
ATOM 1497 C C . LEU A 1 197 ? -9.201 -17.170 -8.904 1.00 94.88 197 LEU A C 1
ATOM 1499 O O . LEU A 1 197 ? -8.909 -18.329 -9.190 1.00 94.88 197 LEU A O 1
ATOM 1503 N N . PRO A 1 198 ? -9.731 -16.344 -9.829 1.00 90.94 198 PRO A N 1
ATOM 1504 C CA . PRO A 1 198 ? -9.928 -16.764 -11.223 1.00 90.94 198 PRO A CA 1
ATOM 1505 C C . PRO A 1 198 ? -8.647 -17.152 -11.983 1.00 90.94 198 PRO A C 1
ATOM 1507 O O . PRO A 1 198 ? -8.738 -17.775 -13.039 1.00 90.94 198 PRO A O 1
ATOM 1510 N N . ASP A 1 199 ? -7.485 -16.730 -11.496 1.00 92.25 199 ASP A N 1
ATOM 1511 C CA . ASP A 1 199 ? -6.162 -16.937 -12.083 1.00 92.25 199 ASP A CA 1
ATOM 1512 C C . ASP A 1 199 ? -5.351 -18.052 -11.415 1.00 92.25 199 ASP A C 1
ATOM 1514 O O . ASP A 1 199 ? -4.624 -18.770 -12.102 1.00 92.25 199 ASP A O 1
ATOM 1518 N N . ALA A 1 200 ? -5.464 -18.199 -10.093 1.00 94.25 200 ALA A N 1
ATOM 1519 C CA . ALA A 1 200 ? -4.711 -19.180 -9.322 1.00 94.25 200 ALA A CA 1
ATOM 1520 C C . ALA A 1 200 ? -5.331 -19.453 -7.942 1.00 94.25 200 ALA A C 1
ATOM 1522 O O . ALA A 1 200 ? -6.165 -18.702 -7.431 1.00 94.25 200 ALA A O 1
ATOM 1523 N N . THR A 1 201 ? -4.873 -20.526 -7.297 1.00 95.88 201 THR A N 1
ATOM 1524 C CA . THR A 1 201 ? -5.078 -20.762 -5.863 1.00 95.88 201 THR A CA 1
ATOM 1525 C C . THR A 1 201 ? -3.858 -20.297 -5.081 1.00 95.88 201 THR A C 1
ATOM 1527 O O . THR A 1 201 ? -2.772 -20.845 -5.242 1.00 95.88 201 THR A O 1
ATOM 1530 N N . TYR A 1 202 ? -4.043 -19.307 -4.214 1.00 95.69 202 TYR A N 1
ATOM 1531 C CA . TYR A 1 202 ? -2.987 -18.734 -3.384 1.00 95.69 202 TYR A CA 1
ATOM 1532 C C . TYR A 1 202 ? -2.917 -19.438 -2.031 1.00 95.69 202 TYR A C 1
ATOM 1534 O O . TYR A 1 202 ? -3.905 -19.444 -1.295 1.00 95.69 202 TYR A O 1
ATOM 1542 N N . LEU A 1 203 ? -1.759 -20.009 -1.698 1.00 95.19 203 LEU A N 1
ATOM 1543 C CA . LEU A 1 203 ? -1.475 -20.616 -0.397 1.00 95.19 203 LEU A CA 1
ATOM 1544 C C . LEU A 1 203 ? -0.894 -19.563 0.549 1.00 95.19 203 LEU A C 1
ATOM 1546 O O . LEU A 1 203 ? 0.241 -19.135 0.371 1.00 95.19 203 LEU A O 1
ATOM 1550 N N . GLY A 1 204 ? -1.678 -19.135 1.530 1.00 93.75 204 GLY A N 1
ATOM 1551 C CA . GLY A 1 204 ? -1.224 -18.295 2.633 1.00 93.75 204 GLY A CA 1
ATOM 1552 C C . GLY A 1 204 ? -0.691 -19.121 3.801 1.00 93.75 204 GLY A C 1
ATOM 1553 O O . GLY A 1 204 ? -0.620 -20.351 3.748 1.00 93.75 204 GLY A O 1
ATOM 1554 N N . PHE A 1 205 ? -0.356 -18.436 4.888 1.00 91.69 205 PHE A N 1
ATOM 1555 C CA . PHE A 1 205 ? 0.073 -19.053 6.139 1.00 91.69 205 PHE A CA 1
ATOM 1556 C C . PHE A 1 205 ? -0.604 -18.399 7.340 1.00 91.69 205 PHE A C 1
ATOM 1558 O O . PHE A 1 205 ? -0.952 -17.219 7.317 1.00 91.69 205 PHE A O 1
ATOM 1565 N N . HIS A 1 206 ? -0.764 -19.178 8.406 1.00 91.25 206 HIS A N 1
ATOM 1566 C CA . HIS A 1 206 ? -1.129 -18.648 9.709 1.00 91.25 206 HIS A CA 1
ATOM 1567 C C . HIS A 1 206 ? 0.143 -18.192 10.430 1.00 91.25 206 HIS A C 1
ATOM 1569 O O . HIS A 1 206 ? 1.047 -18.993 10.674 1.00 91.25 206 HIS A O 1
ATOM 1575 N N . ASN A 1 207 ? 0.237 -16.911 10.764 1.00 86.44 207 ASN A N 1
ATOM 1576 C CA . ASN A 1 207 ? 1.351 -16.374 11.531 1.00 86.44 207 ASN A CA 1
ATOM 1577 C C . ASN A 1 207 ? 1.077 -16.584 13.026 1.00 86.44 207 ASN A C 1
ATOM 1579 O O . ASN A 1 207 ? 0.318 -15.833 13.629 1.00 86.44 207 ASN A O 1
ATOM 1583 N N . ALA A 1 208 ? 1.714 -17.591 13.629 1.00 81.19 208 ALA A N 1
ATOM 1584 C CA . ALA A 1 208 ? 1.507 -17.944 15.036 1.00 81.19 208 ALA A CA 1
ATOM 1585 C C . ALA A 1 208 ? 1.859 -16.811 16.021 1.00 81.19 208 ALA A C 1
ATOM 1587 O O . ALA A 1 208 ? 1.260 -16.730 17.090 1.00 81.19 208 ALA A O 1
ATOM 1588 N N . SER A 1 209 ? 2.795 -15.923 15.663 1.00 80.94 209 SER A N 1
ATOM 1589 C CA . SER A 1 209 ? 3.201 -14.801 16.519 1.00 80.94 209 SER A CA 1
ATOM 1590 C C . SER A 1 209 ? 2.149 -13.697 16.565 1.00 80.94 209 SER A C 1
ATOM 1592 O O . SER A 1 209 ? 1.955 -13.076 17.606 1.00 80.94 209 SER A O 1
ATOM 1594 N N . SER A 1 210 ? 1.475 -13.433 15.443 1.00 85.94 210 SER A N 1
ATOM 1595 C CA . SER A 1 210 ? 0.416 -12.421 15.376 1.00 85.94 210 SER A CA 1
ATOM 1596 C C . SER A 1 210 ? -0.990 -12.986 15.551 1.00 85.94 210 SER A C 1
ATOM 1598 O O . SER A 1 210 ? -1.912 -12.235 15.855 1.00 85.94 210 SER A O 1
ATOM 1600 N N . GLY A 1 211 ? -1.167 -14.291 15.353 1.00 89.00 211 GLY A N 1
ATOM 1601 C CA . GLY A 1 211 ? -2.465 -14.953 15.303 1.00 89.00 211 GLY A CA 1
ATOM 1602 C C . GLY A 1 211 ? -3.281 -14.626 14.048 1.00 89.00 211 GLY A C 1
ATOM 1603 O O . GLY A 1 211 ? -4.490 -14.844 14.066 1.00 89.00 211 GLY A O 1
ATOM 1604 N N . LEU A 1 212 ? -2.664 -14.092 12.985 1.00 95.25 212 LEU A N 1
ATOM 1605 C CA . LEU A 1 212 ? -3.341 -13.682 11.747 1.00 95.25 212 LEU A CA 1
ATOM 1606 C C . LEU A 1 212 ? -3.103 -14.661 10.592 1.00 95.25 212 LEU A C 1
ATOM 1608 O O . LEU A 1 212 ? -2.037 -15.260 10.467 1.00 95.25 212 LEU A O 1
ATOM 1612 N N . ASP A 1 213 ? -4.087 -14.747 9.705 1.00 96.88 213 ASP A N 1
ATOM 1613 C CA . ASP A 1 213 ? -4.018 -15.418 8.411 1.00 96.88 213 ASP A CA 1
ATOM 1614 C C . ASP A 1 213 ? -3.473 -14.431 7.361 1.00 96.88 213 ASP A C 1
ATOM 1616 O O . ASP A 1 213 ? -4.012 -13.331 7.189 1.00 96.88 213 ASP A O 1
ATOM 1620 N N . VAL A 1 214 ? -2.383 -14.799 6.679 1.00 96.19 214 VAL A N 1
ATOM 1621 C CA . VAL A 1 214 ? -1.610 -13.889 5.820 1.00 96.19 214 VAL A CA 1
ATOM 1622 C C . VAL A 1 214 ? -1.398 -14.474 4.423 1.00 96.19 214 VAL A C 1
ATOM 1624 O O . VAL A 1 214 ? -1.006 -15.632 4.267 1.00 96.19 214 VAL A O 1
ATOM 1627 N N . TRP A 1 215 ? -1.602 -13.635 3.404 1.00 96.88 215 TRP A N 1
ATOM 1628 C CA . TRP A 1 215 ? -1.270 -13.909 2.004 1.00 96.88 215 TRP A CA 1
ATOM 1629 C C . TRP A 1 215 ? -0.424 -12.767 1.449 1.00 96.88 215 TRP A C 1
ATOM 1631 O O . TRP A 1 215 ? -0.859 -11.616 1.437 1.00 96.88 215 TRP A O 1
ATOM 1641 N N . LEU A 1 216 ? 0.775 -13.083 0.976 1.00 94.19 216 LEU A N 1
ATOM 1642 C CA . LEU A 1 216 ? 1.755 -12.136 0.456 1.00 94.19 216 LEU A CA 1
ATOM 1643 C C . LEU A 1 216 ? 1.902 -12.299 -1.060 1.00 94.19 216 LEU A C 1
ATOM 1645 O O . LEU A 1 216 ? 1.907 -13.418 -1.567 1.00 94.19 216 LEU A O 1
ATOM 1649 N N . GLY A 1 217 ? 2.025 -11.190 -1.791 1.00 93.12 217 GLY A N 1
ATOM 1650 C CA . GLY A 1 217 ? 2.275 -11.223 -3.236 1.00 93.12 217 GLY A CA 1
ATOM 1651 C C . GLY A 1 217 ? 1.098 -11.716 -4.089 1.00 93.12 217 GLY A C 1
ATOM 1652 O O . GLY A 1 217 ? 1.308 -12.274 -5.167 1.00 93.12 217 GLY A O 1
ATOM 1653 N N . VAL A 1 218 ? -0.147 -11.528 -3.638 1.00 95.62 218 VAL A N 1
ATOM 1654 C CA . VAL A 1 218 ? -1.341 -11.885 -4.421 1.00 95.62 218 VAL A CA 1
ATOM 1655 C C . VAL A 1 218 ? -1.458 -10.936 -5.610 1.00 95.62 218 VAL A C 1
ATOM 1657 O O . VAL A 1 218 ? -1.512 -9.720 -5.433 1.00 95.62 218 VAL A O 1
ATOM 1660 N N . ARG A 1 219 ? -1.503 -11.464 -6.836 1.00 94.50 219 ARG A N 1
ATOM 1661 C CA . ARG A 1 219 ? -1.538 -10.629 -8.042 1.00 94.50 219 ARG A CA 1
ATOM 1662 C C . ARG A 1 219 ? -2.935 -10.071 -8.237 1.00 94.50 219 ARG A C 1
ATOM 1664 O O . ARG A 1 219 ? -3.906 -10.820 -8.298 1.00 94.50 219 ARG A O 1
ATOM 1671 N N . TYR A 1 220 ? -3.029 -8.754 -8.370 1.00 95.81 220 TYR A N 1
ATOM 1672 C CA . TYR A 1 220 ? -4.289 -8.116 -8.743 1.00 95.81 220 TYR A CA 1
ATOM 1673 C C . TYR A 1 220 ? -4.333 -7.750 -10.229 1.00 95.81 220 TYR A C 1
ATOM 1675 O O . TYR A 1 220 ? -5.420 -7.524 -10.751 1.00 95.81 220 TYR A O 1
ATOM 1683 N N . ALA A 1 221 ? -3.184 -7.735 -10.916 1.00 95.44 221 ALA A N 1
ATOM 1684 C CA . ALA A 1 221 ? -3.072 -7.454 -12.343 1.00 95.44 221 ALA A CA 1
ATOM 1685 C C . ALA A 1 221 ? -1.981 -8.296 -13.021 1.00 95.44 221 ALA A C 1
ATOM 1687 O O . ALA A 1 221 ? -1.106 -8.870 -12.370 1.00 95.44 221 ALA A O 1
ATOM 1688 N N . ALA A 1 222 ? -2.042 -8.363 -14.351 1.00 93.75 222 ALA A N 1
ATOM 1689 C CA . ALA A 1 222 ? -0.987 -8.945 -15.167 1.00 93.75 222 ALA A CA 1
ATOM 1690 C C . ALA A 1 222 ? 0.330 -8.148 -15.019 1.00 93.75 222 ALA A C 1
ATOM 1692 O O . ALA A 1 222 ? 0.272 -6.917 -14.935 1.00 93.75 222 ALA A O 1
ATOM 1693 N N . PRO A 1 223 ? 1.504 -8.814 -15.046 1.00 91.75 223 PRO A N 1
ATOM 1694 C CA . PRO A 1 223 ? 2.804 -8.146 -14.999 1.00 91.75 223 PRO A CA 1
ATOM 1695 C C . PRO A 1 223 ? 2.915 -7.041 -16.065 1.00 91.75 223 PRO A C 1
ATOM 1697 O O . PRO A 1 223 ? 2.716 -7.328 -17.249 1.00 91.75 223 PRO A O 1
ATOM 1700 N N . PRO A 1 224 ? 3.249 -5.786 -15.713 1.00 91.44 224 PRO A N 1
ATOM 1701 C CA . PRO A 1 224 ? 3.262 -4.665 -16.654 1.00 91.44 224 PRO A CA 1
ATOM 1702 C C . PRO A 1 224 ? 4.551 -4.609 -17.499 1.00 91.44 224 PRO A C 1
ATOM 1704 O O . PRO A 1 224 ? 5.125 -3.544 -17.716 1.00 91.44 224 PRO A O 1
ATOM 1707 N N . VAL A 1 225 ? 5.002 -5.762 -17.997 1.00 90.06 225 VAL A N 1
ATOM 1708 C CA . VAL A 1 225 ? 6.257 -5.939 -18.742 1.00 90.06 225 VAL A CA 1
ATOM 1709 C C . VAL A 1 225 ? 6.046 -5.917 -20.258 1.00 90.06 225 VAL A C 1
ATOM 1711 O O . VAL A 1 225 ? 4.945 -6.146 -20.768 1.00 90.06 225 VAL A O 1
ATOM 1714 N N . GLY A 1 226 ? 7.117 -5.636 -21.007 1.00 89.06 226 GLY A N 1
ATOM 1715 C CA . GLY A 1 226 ? 7.115 -5.636 -22.473 1.00 89.06 226 GLY A CA 1
ATOM 1716 C C . GLY A 1 226 ? 6.008 -4.755 -23.063 1.00 89.06 226 GLY A C 1
ATOM 1717 O O . GLY A 1 226 ? 5.950 -3.549 -22.821 1.00 89.06 226 GLY A O 1
ATOM 1718 N N . ASN A 1 227 ? 5.082 -5.361 -23.813 1.00 90.94 227 ASN A N 1
ATOM 1719 C CA . ASN A 1 227 ? 3.974 -4.643 -24.456 1.00 90.94 227 ASN A CA 1
ATOM 1720 C C . ASN A 1 227 ? 2.974 -4.004 -23.475 1.00 90.94 227 ASN A C 1
ATOM 1722 O O . ASN A 1 227 ? 2.207 -3.126 -23.891 1.00 90.94 227 ASN A O 1
ATOM 1726 N N . LEU A 1 228 ? 2.981 -4.423 -22.203 1.00 91.75 228 LEU A N 1
ATOM 1727 C CA . LEU A 1 228 ? 2.143 -3.874 -21.134 1.00 91.75 228 LEU A CA 1
ATOM 1728 C C . LEU A 1 228 ? 2.781 -2.679 -20.408 1.00 91.75 228 LEU A C 1
ATOM 1730 O O . LEU A 1 228 ? 2.077 -1.982 -19.672 1.00 91.75 228 LEU A O 1
ATOM 1734 N N . ARG A 1 229 ? 4.059 -2.360 -20.668 1.00 90.75 229 ARG A N 1
ATOM 1735 C CA . ARG A 1 229 ? 4.682 -1.143 -20.126 1.00 90.75 229 ARG A CA 1
ATOM 1736 C C . ARG A 1 229 ? 3.901 0.100 -20.541 1.00 90.75 229 ARG A C 1
ATOM 1738 O O . ARG A 1 229 ? 3.508 0.253 -21.710 1.00 90.75 229 ARG A O 1
ATOM 1745 N N . TRP A 1 230 ? 3.678 0.976 -19.563 1.00 87.62 230 TRP A N 1
ATOM 1746 C CA . TRP A 1 230 ? 2.926 2.230 -19.703 1.00 87.62 230 TRP A CA 1
ATOM 1747 C C . TRP A 1 230 ? 1.518 2.060 -20.286 1.00 87.62 230 TRP A C 1
ATOM 1749 O O . TRP A 1 230 ? 0.992 2.953 -20.945 1.00 87.62 230 TRP A O 1
ATOM 1759 N N . ARG A 1 231 ? 0.905 0.887 -20.096 1.00 88.50 231 ARG A N 1
ATOM 1760 C CA . ARG A 1 231 ? -0.530 0.677 -20.322 1.00 88.50 231 ARG A CA 1
ATOM 1761 C C . ARG A 1 231 ? -1.263 0.638 -18.990 1.00 88.50 231 ARG A C 1
ATOM 1763 O O . ARG A 1 231 ? -0.659 0.325 -17.961 1.00 88.50 231 ARG A O 1
ATOM 1770 N N . ALA A 1 232 ? -2.565 0.904 -19.026 1.00 88.88 232 ALA A N 1
ATOM 1771 C CA . ALA A 1 232 ? -3.452 0.610 -17.907 1.00 88.88 232 ALA A CA 1
ATOM 1772 C C . ALA A 1 232 ? -3.295 -0.858 -17.471 1.00 88.88 232 ALA A C 1
ATOM 1774 O O . ALA A 1 232 ? -3.063 -1.731 -18.319 1.00 88.88 232 ALA A O 1
ATOM 1775 N N . ALA A 1 233 ? -3.405 -1.107 -16.164 1.00 92.75 233 ALA A N 1
ATOM 1776 C CA . ALA A 1 233 ? -3.381 -2.453 -15.605 1.00 92.75 233 ALA A CA 1
ATOM 1777 C C . ALA A 1 233 ? -4.426 -3.348 -16.288 1.00 92.75 233 ALA A C 1
ATOM 1779 O O . ALA A 1 233 ? -5.518 -2.905 -16.652 1.00 92.75 233 ALA A O 1
ATOM 1780 N N . GLN A 1 234 ? -4.072 -4.615 -16.491 1.00 93.81 234 GLN A N 1
ATOM 1781 C CA . GLN A 1 234 ? -4.939 -5.595 -17.140 1.00 93.81 234 GLN A CA 1
ATOM 1782 C C . GLN A 1 234 ? -5.195 -6.771 -16.212 1.00 93.81 234 GLN A C 1
ATOM 1784 O O . GLN A 1 234 ? -4.383 -7.082 -15.342 1.00 93.81 234 GLN A O 1
ATOM 1789 N N . SER A 1 235 ? -6.327 -7.444 -16.416 1.00 93.75 235 SER A N 1
ATOM 1790 C CA . SER A 1 235 ? -6.652 -8.649 -15.656 1.00 93.75 235 SER A CA 1
ATOM 1791 C C . SER A 1 235 ? -5.598 -9.729 -15.884 1.00 93.75 235 SER A C 1
ATOM 1793 O O . SER A 1 235 ? -5.132 -9.935 -17.005 1.00 93.75 235 SER A O 1
ATOM 1795 N N . VAL A 1 236 ? -5.265 -10.442 -14.814 1.00 91.81 236 VAL A N 1
ATOM 1796 C CA . VAL A 1 236 ? -4.487 -11.681 -14.871 1.00 91.81 236 VAL A CA 1
ATOM 1797 C C . VAL A 1 236 ? -5.175 -12.715 -15.771 1.00 91.81 236 VAL A C 1
ATOM 1799 O O . VAL A 1 236 ? -6.407 -12.791 -15.836 1.00 91.81 236 VAL A O 1
ATOM 1802 N N . ALA A 1 237 ? -4.377 -13.513 -16.482 1.00 90.75 237 ALA A N 1
ATOM 1803 C CA . ALA A 1 237 ? -4.901 -14.629 -17.261 1.00 90.75 237 ALA A CA 1
ATOM 1804 C C . ALA A 1 237 ? -5.543 -15.658 -16.322 1.00 90.75 237 ALA A C 1
ATOM 1806 O O . ALA A 1 237 ? -5.015 -15.940 -15.248 1.00 90.75 237 ALA A O 1
ATOM 1807 N N . ARG A 1 238 ? -6.681 -16.230 -16.730 1.00 91.94 238 ARG A N 1
ATOM 1808 C CA . ARG A 1 238 ? -7.317 -17.298 -15.951 1.00 91.94 238 ARG A CA 1
ATOM 1809 C C . ARG A 1 238 ? -6.420 -18.526 -15.905 1.00 91.94 238 ARG A C 1
ATOM 1811 O O . ARG A 1 238 ? -5.780 -18.865 -16.900 1.00 91.94 238 ARG A O 1
ATOM 1818 N N . GLY A 1 239 ? -6.445 -19.218 -14.779 1.00 91.31 239 GLY A N 1
ATOM 1819 C CA . GLY A 1 239 ? -5.588 -20.363 -14.542 1.00 91.31 239 GLY A CA 1
ATOM 1820 C C . GLY A 1 239 ? -6.001 -21.134 -13.297 1.00 91.31 239 GLY A C 1
ATOM 1821 O O . GLY A 1 239 ? -6.844 -20.699 -12.516 1.00 91.31 239 GLY A O 1
ATOM 1822 N N . ASN A 1 240 ? -5.394 -22.309 -13.149 1.00 90.25 240 ASN A N 1
ATOM 1823 C CA . ASN A 1 240 ? -5.636 -23.231 -12.038 1.00 90.25 240 ASN A CA 1
ATOM 1824 C C . ASN A 1 240 ? -4.327 -23.578 -11.310 1.00 90.25 240 ASN A C 1
ATOM 1826 O O . ASN A 1 240 ? -4.239 -24.615 -10.653 1.00 90.25 240 ASN A O 1
ATOM 1830 N N . SER A 1 241 ? -3.282 -22.762 -11.479 1.00 92.06 241 SER A N 1
ATOM 1831 C CA . SER A 1 241 ? -2.004 -22.981 -10.806 1.00 92.06 241 SER A CA 1
ATOM 1832 C C . SER A 1 241 ? -2.138 -22.749 -9.302 1.00 92.06 241 SER A C 1
ATOM 1834 O O . SER A 1 241 ? -3.042 -22.058 -8.827 1.00 92.06 241 SER A O 1
ATOM 1836 N N . ILE A 1 242 ? -1.225 -23.348 -8.542 1.00 92.38 242 ILE A N 1
ATOM 1837 C CA . ILE A 1 242 ? -1.090 -23.110 -7.109 1.00 92.38 242 ILE A CA 1
ATOM 1838 C C . ILE A 1 242 ? 0.090 -22.160 -6.925 1.00 92.38 242 ILE A C 1
ATOM 1840 O O . ILE A 1 242 ? 1.200 -22.462 -7.359 1.00 92.38 242 ILE A O 1
ATOM 1844 N N . VAL A 1 243 ? -0.157 -21.006 -6.310 1.00 91.25 243 VAL A N 1
ATOM 1845 C CA . VAL A 1 243 ? 0.849 -19.975 -6.047 1.00 91.25 243 VAL A CA 1
ATOM 1846 C C . VAL A 1 243 ? 1.142 -19.954 -4.557 1.00 91.25 243 VAL A C 1
ATOM 1848 O O . VAL A 1 243 ? 0.233 -19.831 -3.736 1.00 91.25 243 VAL A O 1
ATOM 1851 N N . ASN A 1 244 ? 2.420 -20.064 -4.207 1.00 90.50 244 ASN A N 1
ATOM 1852 C CA . ASN A 1 244 ? 2.850 -19.903 -2.830 1.00 90.50 244 ASN A CA 1
ATOM 1853 C C . ASN A 1 244 ? 2.849 -18.409 -2.457 1.00 90.50 244 ASN A C 1
ATOM 1855 O O . ASN A 1 244 ? 3.633 -17.639 -3.004 1.00 90.50 244 ASN A O 1
ATOM 1859 N N . ALA A 1 245 ? 1.960 -18.017 -1.545 1.00 92.75 245 ALA A N 1
ATOM 1860 C CA . ALA A 1 245 ? 1.766 -16.652 -1.060 1.00 92.75 245 ALA A CA 1
ATOM 1861 C C . ALA A 1 245 ? 2.294 -16.480 0.377 1.00 92.75 245 ALA A C 1
ATOM 1863 O O . ALA A 1 245 ? 1.759 -15.685 1.149 1.00 92.75 245 ALA A O 1
ATOM 1864 N N . THR A 1 246 ? 3.310 -17.253 0.779 1.00 89.31 246 THR A N 1
ATOM 1865 C CA . THR A 1 246 ? 3.901 -17.162 2.126 1.00 89.31 246 THR A CA 1
ATOM 1866 C C . THR A 1 246 ? 5.097 -16.223 2.217 1.00 89.31 246 THR A C 1
ATOM 1868 O O . THR A 1 246 ? 5.560 -15.917 3.312 1.00 89.31 246 THR A O 1
ATOM 1871 N N . THR A 1 247 ? 5.610 -15.753 1.084 1.00 84.44 247 THR A N 1
ATOM 1872 C CA . THR A 1 247 ? 6.755 -14.842 1.006 1.00 84.44 247 THR A CA 1
ATOM 1873 C C . THR A 1 247 ? 6.425 -13.686 0.080 1.00 84.44 247 THR A C 1
ATOM 1875 O O . THR A 1 247 ? 5.740 -13.871 -0.925 1.00 84.44 247 THR A O 1
ATOM 1878 N N . MET A 1 248 ? 6.940 -12.497 0.389 1.00 77.81 248 MET A N 1
ATOM 1879 C CA . MET A 1 248 ? 6.909 -11.396 -0.573 1.00 77.81 248 MET A CA 1
ATOM 1880 C C . MET A 1 248 ? 7.677 -11.806 -1.839 1.00 77.81 248 MET A C 1
ATOM 1882 O O . MET A 1 248 ? 8.679 -12.519 -1.719 1.00 77.81 248 MET A O 1
ATOM 1886 N N . PRO A 1 249 ? 7.255 -11.358 -3.032 1.00 72.88 249 PRO A N 1
ATOM 1887 C CA . PRO A 1 249 ? 8.077 -11.474 -4.230 1.00 72.88 249 PRO A CA 1
ATOM 1888 C C . PRO A 1 249 ? 9.483 -10.915 -3.955 1.00 72.88 249 PRO A C 1
ATOM 1890 O O . PRO A 1 249 ? 9.618 -9.852 -3.343 1.00 72.88 249 PRO A O 1
ATOM 1893 N N . ALA A 1 250 ? 10.518 -11.675 -4.326 1.00 52.53 250 ALA A N 1
ATOM 1894 C CA . ALA A 1 250 ? 11.907 -11.274 -4.132 1.00 52.53 250 ALA A CA 1
ATOM 1895 C C . ALA A 1 250 ? 12.187 -9.977 -4.912 1.00 52.53 250 ALA A C 1
ATOM 1897 O O . ALA A 1 250 ? 11.691 -9.814 -6.020 1.00 52.53 250 ALA A O 1
ATOM 1898 N N . ASP A 1 251 ? 12.991 -9.091 -4.324 1.00 51.22 251 ASP A N 1
ATOM 1899 C CA . ASP A 1 251 ? 13.467 -7.826 -4.904 1.00 51.22 251 ASP A CA 1
ATOM 1900 C C . ASP A 1 251 ? 12.489 -6.643 -4.938 1.00 51.22 251 ASP A C 1
ATOM 1902 O O . ASP A 1 251 ? 12.038 -6.162 -5.977 1.00 51.22 251 ASP A O 1
ATOM 1906 N N . TYR A 1 252 ? 12.286 -6.073 -3.748 1.00 50.53 252 TYR A N 1
ATOM 1907 C CA . TYR A 1 252 ? 11.894 -4.675 -3.588 1.00 50.53 252 TYR A CA 1
ATOM 1908 C C . TYR A 1 252 ? 12.903 -3.945 -2.691 1.00 50.53 252 TYR A C 1
ATOM 1910 O O . TYR A 1 252 ? 12.650 -3.642 -1.525 1.00 50.53 252 TYR A O 1
ATOM 1918 N N . THR A 1 253 ? 14.091 -3.684 -3.239 1.00 43.88 253 THR A N 1
ATOM 1919 C CA . THR A 1 253 ? 15.044 -2.714 -2.672 1.00 43.88 253 THR A CA 1
ATOM 1920 C C . THR A 1 253 ? 15.139 -1.502 -3.597 1.00 43.88 253 THR A C 1
ATOM 1922 O O . THR A 1 253 ? 14.827 -1.596 -4.782 1.00 43.88 253 THR A O 1
ATOM 1925 N N . ALA A 1 254 ? 15.579 -0.350 -3.080 1.00 39.31 254 ALA A N 1
ATOM 1926 C CA . ALA A 1 254 ? 15.672 0.901 -3.844 1.00 39.31 254 ALA A CA 1
ATOM 1927 C C . ALA A 1 254 ? 16.519 0.802 -5.137 1.00 39.31 254 ALA A C 1
ATOM 1929 O O . ALA A 1 254 ? 16.421 1.668 -6.000 1.00 39.31 254 ALA A O 1
ATOM 1930 N N . THR A 1 255 ? 17.337 -0.246 -5.286 1.00 40.44 255 THR A N 1
ATOM 1931 C CA . THR A 1 255 ? 18.206 -0.500 -6.446 1.00 40.44 255 THR A CA 1
ATOM 1932 C C . THR A 1 255 ? 17.778 -1.697 -7.299 1.00 40.44 255 THR A C 1
ATOM 1934 O O . THR A 1 255 ? 18.331 -1.887 -8.380 1.00 40.44 255 THR A O 1
ATOM 1937 N N . ASN A 1 256 ? 16.804 -2.493 -6.850 1.00 52.19 256 ASN A N 1
ATOM 1938 C CA . ASN A 1 256 ? 16.345 -3.700 -7.531 1.00 52.19 256 ASN A CA 1
ATOM 1939 C C . ASN A 1 256 ? 14.830 -3.850 -7.319 1.00 52.19 256 ASN A C 1
ATOM 1941 O O . ASN A 1 256 ? 14.400 -4.573 -6.430 1.00 52.19 256 ASN A O 1
ATOM 1945 N N . MET A 1 257 ? 14.031 -3.079 -8.063 1.00 61.91 257 MET A N 1
ATOM 1946 C CA . MET A 1 257 ? 12.574 -3.257 -8.143 1.00 61.91 257 MET A CA 1
ATOM 1947 C C . MET A 1 257 ? 12.263 -3.974 -9.447 1.00 61.91 257 MET A C 1
ATOM 1949 O O . MET A 1 257 ? 12.626 -3.443 -10.497 1.00 61.91 257 MET A O 1
ATOM 1953 N N . ASP A 1 258 ? 11.632 -5.145 -9.428 1.00 73.81 258 ASP A N 1
ATOM 1954 C CA . ASP A 1 258 ? 11.130 -5.776 -10.655 1.00 73.81 258 ASP A CA 1
ATOM 1955 C C . ASP A 1 258 ? 10.010 -4.915 -11.284 1.00 73.81 258 ASP A C 1
ATOM 1957 O O . ASP A 1 258 ? 9.254 -4.240 -10.587 1.00 73.81 258 ASP A O 1
ATOM 1961 N N . GLU A 1 259 ? 9.908 -4.902 -12.617 1.00 84.38 259 GLU A N 1
ATOM 1962 C CA . GLU A 1 259 ? 8.724 -4.340 -13.281 1.00 84.38 259 GLU A CA 1
ATOM 1963 C C . GLU A 1 259 ? 7.474 -5.167 -12.961 1.00 84.38 259 GLU A C 1
ATOM 1965 O O . GLU A 1 259 ? 6.362 -4.636 -12.960 1.00 84.38 259 GLU A O 1
ATOM 1970 N N . ASP A 1 260 ? 7.647 -6.453 -12.656 1.00 87.50 260 ASP A N 1
ATOM 1971 C CA . ASP A 1 260 ? 6.582 -7.326 -12.196 1.00 87.50 260 ASP A CA 1
ATOM 1972 C C . ASP A 1 260 ? 6.184 -7.060 -10.729 1.00 87.50 260 ASP A C 1
ATOM 1974 O O . ASP A 1 260 ? 6.515 -7.806 -9.809 1.00 87.50 260 ASP A O 1
ATOM 1978 N N . CYS A 1 261 ? 5.459 -5.961 -10.518 1.00 88.12 261 CYS A N 1
ATOM 1979 C CA . CYS A 1 261 ? 5.190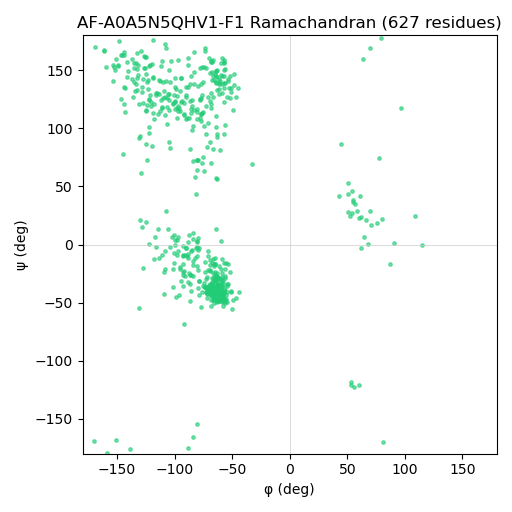 -5.404 -9.192 1.00 88.12 261 CYS A CA 1
ATOM 1980 C C . CYS A 1 261 ? 3.707 -5.267 -8.813 1.00 88.12 261 CYS A C 1
ATOM 1982 O O . CYS A 1 261 ? 3.393 -4.794 -7.724 1.00 88.12 261 CYS A O 1
ATOM 1984 N N . LEU A 1 262 ? 2.766 -5.654 -9.680 1.00 93.00 262 LEU A N 1
ATOM 1985 C CA . LEU A 1 262 ? 1.330 -5.432 -9.445 1.00 93.00 262 LEU A CA 1
ATOM 1986 C C . LEU A 1 262 ? 0.710 -6.529 -8.562 1.00 93.00 262 LEU A C 1
ATOM 1988 O O . LEU A 1 262 ? -0.067 -7.379 -9.012 1.00 93.00 262 LEU A O 1
ATOM 1992 N N . TYR A 1 263 ? 1.069 -6.496 -7.281 1.00 93.62 263 TYR A N 1
ATOM 1993 C CA . TYR A 1 263 ? 0.587 -7.407 -6.248 1.00 93.62 263 TYR A CA 1
ATOM 1994 C C . TYR A 1 263 ? 0.066 -6.668 -5.009 1.00 93.62 263 TYR A C 1
ATOM 1996 O O . TYR A 1 263 ? 0.279 -5.474 -4.812 1.00 93.62 263 TYR A O 1
ATOM 2004 N N . LEU A 1 264 ? -0.636 -7.394 -4.149 1.00 96.94 264 LEU A N 1
ATOM 2005 C CA . LEU A 1 264 ? -1.083 -6.927 -2.845 1.00 96.94 264 LEU A CA 1
ATOM 2006 C C . LEU A 1 264 ? -0.877 -8.001 -1.783 1.00 96.94 264 LEU A C 1
ATOM 2008 O O . LEU A 1 264 ? -0.775 -9.192 -2.081 1.00 96.94 264 LEU A O 1
ATOM 2012 N N . ASN A 1 265 ? -0.849 -7.559 -0.535 1.00 97.38 265 ASN A N 1
ATOM 2013 C CA . ASN A 1 265 ? -0.773 -8.417 0.636 1.00 97.38 265 ASN A CA 1
ATOM 2014 C C . ASN A 1 265 ? -2.078 -8.306 1.416 1.00 97.38 265 ASN A C 1
ATOM 2016 O O . ASN A 1 265 ? -2.624 -7.209 1.545 1.00 97.38 265 ASN A O 1
ATOM 2020 N N . VAL A 1 266 ? -2.569 -9.422 1.946 1.00 98.44 266 VAL A N 1
ATOM 2021 C CA . VAL A 1 266 ? -3.794 -9.479 2.746 1.00 98.44 266 VAL A CA 1
ATOM 2022 C C . VAL A 1 266 ? -3.476 -10.048 4.120 1.00 98.44 266 VAL A C 1
ATOM 2024 O O . VAL A 1 266 ? -2.889 -11.122 4.226 1.00 98.44 266 VAL A O 1
ATOM 2027 N N . TYR A 1 267 ? -3.901 -9.331 5.158 1.00 98.31 267 TYR A N 1
ATOM 2028 C CA . TYR A 1 267 ? -3.775 -9.720 6.560 1.00 98.31 267 TYR A CA 1
ATOM 2029 C C . TYR A 1 267 ? -5.178 -9.788 7.152 1.00 98.31 267 TYR A C 1
ATOM 2031 O O . TYR A 1 267 ? -5.908 -8.792 7.146 1.00 98.31 267 TYR A O 1
ATOM 2039 N N . SER A 1 268 ? -5.572 -10.963 7.629 1.00 98.31 268 SER A N 1
ATOM 2040 C CA . SER A 1 268 ? -6.941 -11.233 8.058 1.00 98.31 268 SER A CA 1
ATOM 2041 C C . SER A 1 268 ? -6.972 -11.981 9.387 1.00 98.31 268 SER A C 1
ATOM 2043 O O . SER A 1 268 ? -6.173 -12.892 9.597 1.00 98.31 268 SER A O 1
ATOM 2045 N N . PRO A 1 269 ? -7.899 -11.654 10.299 1.00 97.31 269 PRO A N 1
ATOM 2046 C CA . PRO A 1 269 ? -8.175 -12.505 11.444 1.00 97.31 269 PRO A CA 1
ATOM 2047 C C . PRO A 1 269 ? -8.609 -13.919 11.023 1.00 97.31 269 PRO A C 1
ATOM 2049 O O . PRO A 1 269 ? -9.363 -14.080 10.056 1.00 97.31 269 PRO A O 1
ATOM 2052 N N . PRO A 1 270 ? -8.227 -14.960 11.777 1.00 92.62 270 PRO A N 1
ATOM 2053 C CA . PRO A 1 270 ? -8.601 -16.323 11.450 1.00 92.62 270 PRO A CA 1
ATOM 2054 C C . PRO A 1 270 ? -10.116 -16.493 11.520 1.00 92.62 270 PRO A C 1
ATOM 2056 O O . PRO A 1 270 ? -10.766 -16.107 12.495 1.00 92.62 270 PRO A O 1
ATOM 2059 N N . ARG A 1 271 ? -10.690 -17.121 10.486 1.00 89.56 271 ARG A N 1
ATOM 2060 C CA . ARG A 1 271 ? -12.149 -17.298 10.318 1.00 89.56 271 ARG A CA 1
ATOM 2061 C C . ARG A 1 271 ? -12.929 -15.975 10.204 1.00 89.56 271 ARG A C 1
ATOM 2063 O O . ARG A 1 271 ? -14.132 -15.962 10.476 1.00 89.56 271 ARG A O 1
ATOM 2070 N N . ALA A 1 272 ? -12.280 -14.883 9.793 1.00 94.75 272 ALA A N 1
ATOM 2071 C CA . ALA A 1 272 ? -12.950 -13.619 9.505 1.00 94.75 272 ALA A CA 1
ATOM 2072 C C . ALA A 1 272 ? -14.099 -13.800 8.501 1.00 94.75 272 ALA A C 1
ATOM 2074 O O . ALA A 1 272 ? -14.004 -14.545 7.522 1.00 94.75 272 ALA A O 1
ATOM 2075 N N . LYS A 1 273 ? -15.200 -13.081 8.734 1.00 95.62 273 LYS A N 1
ATOM 2076 C CA . LYS A 1 273 ? -16.348 -13.058 7.830 1.00 95.62 273 LYS A CA 1
ATOM 2077 C C . LYS A 1 273 ? -16.958 -11.669 7.806 1.00 95.62 273 LYS A C 1
ATOM 2079 O O . LYS A 1 273 ? -17.457 -11.198 8.823 1.00 95.62 273 LYS A O 1
ATOM 2084 N N . ASN A 1 274 ? -16.995 -11.073 6.617 1.00 97.25 274 ASN A N 1
ATOM 2085 C CA . ASN A 1 274 ? -17.630 -9.784 6.363 1.00 97.25 274 ASN A CA 1
ATOM 2086 C C . ASN A 1 274 ? -17.113 -8.649 7.275 1.00 97.25 274 ASN A C 1
ATOM 2088 O O . ASN A 1 274 ? -17.892 -7.795 7.694 1.00 97.25 274 ASN A O 1
ATOM 2092 N N . LEU A 1 275 ? -15.815 -8.647 7.594 1.00 98.50 275 LEU A N 1
ATOM 2093 C CA . LEU A 1 275 ? -15.196 -7.584 8.392 1.00 98.50 275 LEU A CA 1
ATOM 2094 C C . LEU A 1 275 ? -14.936 -6.320 7.551 1.00 98.50 275 LEU A C 1
ATOM 2096 O O . LEU A 1 275 ? -14.702 -6.443 6.348 1.00 98.50 275 LEU A O 1
ATOM 2100 N N . PRO A 1 276 ? -14.923 -5.115 8.148 1.00 98.50 276 PRO A N 1
ATOM 2101 C CA . PRO A 1 276 ? -14.417 -3.906 7.498 1.00 98.50 276 PRO A CA 1
ATOM 2102 C C . PRO A 1 276 ? -13.047 -4.134 6.845 1.00 98.50 276 PRO A C 1
ATOM 2104 O O . PRO A 1 276 ? -12.237 -4.917 7.344 1.00 98.50 276 PRO A O 1
ATOM 2107 N N . VAL A 1 277 ? -12.784 -3.453 5.731 1.00 98.75 277 VAL A N 1
ATOM 2108 C CA . VAL A 1 277 ? -11.529 -3.577 4.976 1.00 98.75 277 VAL A CA 1
ATOM 2109 C C . VAL A 1 277 ? -10.789 -2.246 4.996 1.00 98.75 277 VAL A C 1
ATOM 2111 O O . VAL A 1 277 ? -11.361 -1.217 4.633 1.00 98.75 277 VAL A O 1
ATOM 2114 N N . LEU A 1 278 ? -9.515 -2.266 5.377 1.00 98.50 278 LEU A N 1
ATOM 2115 C CA . LEU A 1 278 ? -8.595 -1.136 5.263 1.00 98.50 278 LEU A CA 1
ATOM 2116 C C . LEU A 1 278 ? -7.606 -1.404 4.130 1.00 98.50 278 LEU A C 1
ATOM 2118 O O . LEU A 1 278 ? -6.847 -2.364 4.194 1.00 98.50 278 LEU A O 1
ATOM 2122 N N . VAL A 1 279 ? -7.610 -0.564 3.099 1.00 98.62 279 VAL A N 1
ATOM 2123 C CA . VAL A 1 279 ? -6.680 -0.644 1.968 1.00 98.62 279 VAL A CA 1
ATOM 2124 C C . VAL A 1 279 ? -5.642 0.462 2.109 1.00 98.62 279 VAL A C 1
ATOM 2126 O O . VAL A 1 279 ? -5.999 1.638 2.058 1.00 98.62 279 VAL A O 1
ATOM 2129 N N . TRP A 1 280 ? -4.377 0.093 2.283 1.00 97.12 280 TRP A N 1
ATOM 2130 C CA . TRP A 1 280 ? -3.251 1.015 2.412 1.00 97.12 280 TRP A CA 1
ATOM 2131 C C . TRP A 1 280 ? -2.548 1.248 1.075 1.00 97.12 280 TRP A C 1
ATOM 2133 O O . TRP A 1 280 ? -2.185 0.294 0.385 1.00 97.12 280 TRP A O 1
ATOM 2143 N N . ILE A 1 281 ? -2.313 2.522 0.762 1.00 95.75 281 ILE A N 1
ATOM 2144 C CA . ILE A 1 281 ? -1.598 3.027 -0.408 1.00 95.75 281 ILE A CA 1
ATOM 2145 C C . ILE A 1 281 ? -0.364 3.777 0.098 1.00 95.75 281 ILE A C 1
ATOM 2147 O O . ILE A 1 281 ? -0.470 4.861 0.679 1.00 95.75 281 ILE A O 1
ATOM 2151 N N . HIS A 1 282 ? 0.814 3.191 -0.097 1.00 92.50 282 HIS A N 1
ATOM 2152 C CA . HIS A 1 282 ? 2.049 3.751 0.443 1.00 92.50 282 HIS A CA 1
ATOM 2153 C C . HIS A 1 282 ? 2.445 5.086 -0.209 1.00 92.50 282 HIS A C 1
ATOM 2155 O O . HIS A 1 282 ? 2.047 5.406 -1.327 1.00 92.50 282 HIS A O 1
ATOM 2161 N N . GLY A 1 283 ? 3.250 5.873 0.509 1.00 88.25 283 GLY A N 1
ATOM 2162 C CA . GLY A 1 283 ? 3.885 7.087 -0.006 1.00 88.25 283 GLY A CA 1
ATOM 2163 C C . GLY A 1 283 ? 5.140 6.806 -0.835 1.00 88.25 283 GLY A C 1
ATOM 2164 O O . GLY A 1 283 ? 5.311 5.713 -1.363 1.00 88.25 283 GLY A O 1
ATOM 2165 N N . GLY A 1 284 ? 6.050 7.779 -0.894 1.00 82.62 284 GLY A N 1
ATOM 2166 C CA . GLY A 1 284 ? 7.338 7.646 -1.588 1.00 82.62 284 GLY A CA 1
ATOM 2167 C C . GLY A 1 284 ? 7.459 8.451 -2.883 1.00 82.62 284 GLY A C 1
ATOM 2168 O O . GLY A 1 284 ? 8.203 8.078 -3.784 1.00 82.62 284 GLY A O 1
ATOM 2169 N N . GLY A 1 285 ? 6.692 9.538 -3.022 1.00 77.62 285 GLY A N 1
ATOM 2170 C CA . GLY A 1 285 ? 6.803 10.440 -4.174 1.00 77.62 285 GLY A CA 1
ATOM 2171 C C . GLY A 1 285 ? 6.522 9.762 -5.515 1.00 77.62 285 GLY A C 1
ATOM 2172 O O . GLY A 1 285 ? 7.028 10.209 -6.534 1.00 77.62 285 GLY A O 1
ATOM 2173 N N . TRP A 1 286 ? 5.779 8.651 -5.490 1.00 75.50 286 TRP A N 1
ATOM 2174 C CA . TRP A 1 286 ? 5.598 7.729 -6.611 1.00 75.50 286 TRP A CA 1
ATOM 2175 C C . TRP A 1 286 ? 6.860 7.029 -7.127 1.00 75.50 286 TRP A C 1
ATOM 2177 O O . TRP A 1 286 ? 6.706 6.178 -7.981 1.00 75.50 286 TRP A O 1
ATOM 2187 N N . ASP A 1 287 ? 8.065 7.295 -6.625 1.00 73.00 287 ASP A N 1
ATOM 2188 C CA . ASP A 1 287 ? 9.320 6.721 -7.148 1.00 73.00 287 ASP A CA 1
ATOM 2189 C C . ASP A 1 287 ? 9.950 5.669 -6.217 1.00 73.00 287 ASP A C 1
ATOM 2191 O O . ASP A 1 287 ? 10.735 4.833 -6.655 1.00 73.00 287 ASP A O 1
ATOM 2195 N N . HIS A 1 288 ? 9.606 5.683 -4.927 1.00 72.31 288 HIS A N 1
ATOM 2196 C CA . HIS A 1 288 ? 10.164 4.771 -3.926 1.00 72.31 288 HIS A CA 1
ATOM 2197 C C . HIS A 1 288 ? 9.103 4.242 -2.947 1.00 72.31 288 HIS A C 1
ATOM 2199 O O . HIS A 1 288 ? 7.915 4.534 -3.079 1.00 72.31 288 HIS A O 1
ATOM 2205 N N . ASN A 1 289 ? 9.563 3.466 -1.958 1.00 80.31 289 ASN A N 1
ATOM 2206 C CA . ASN A 1 289 ? 8.785 2.641 -1.026 1.00 80.31 289 ASN A CA 1
ATOM 2207 C C . ASN A 1 289 ? 8.120 1.414 -1.656 1.00 80.31 289 ASN A C 1
ATOM 2209 O O . ASN A 1 289 ? 8.126 1.214 -2.868 1.00 80.31 289 ASN A O 1
ATOM 2213 N N . SER A 1 290 ? 7.614 0.545 -0.783 1.00 84.56 290 SER A N 1
ATOM 2214 C CA . SER A 1 290 ? 6.985 -0.708 -1.178 1.00 84.56 290 SER A CA 1
ATOM 2215 C C . SER A 1 290 ? 5.961 -1.176 -0.160 1.00 84.56 290 SER A C 1
ATOM 2217 O O . SER A 1 290 ? 6.110 -0.933 1.038 1.00 84.56 290 SER A O 1
ATOM 2219 N N . ALA A 1 291 ? 4.990 -1.957 -0.628 1.00 88.75 291 ALA A N 1
ATOM 2220 C CA . ALA A 1 291 ? 4.094 -2.746 0.207 1.00 88.75 291 ALA A CA 1
ATOM 2221 C C . ALA A 1 291 ? 4.832 -3.631 1.233 1.00 88.75 291 ALA A C 1
ATOM 2223 O O . ALA A 1 291 ? 4.260 -3.972 2.263 1.00 88.75 291 ALA A O 1
ATOM 2224 N N . THR A 1 292 ? 6.100 -3.991 0.996 1.00 83.75 292 THR A N 1
ATOM 2225 C CA . THR A 1 292 ? 6.906 -4.798 1.932 1.00 83.75 292 THR A CA 1
ATOM 2226 C C . THR A 1 292 ? 7.283 -4.065 3.222 1.00 83.75 292 THR A C 1
ATOM 2228 O O . THR A 1 292 ? 7.648 -4.707 4.202 1.00 83.75 292 THR A O 1
ATOM 2231 N N . GLN A 1 293 ? 7.189 -2.734 3.243 1.00 84.25 293 GLN A N 1
ATOM 2232 C CA . GLN A 1 293 ? 7.632 -1.902 4.365 1.00 84.25 293 GLN A CA 1
ATOM 2233 C C . GLN A 1 293 ? 6.544 -1.661 5.422 1.00 84.25 293 GLN A C 1
ATOM 2235 O O . GLN A 1 293 ? 6.835 -1.093 6.473 1.00 84.25 293 GLN A O 1
ATOM 2240 N N . PHE A 1 294 ? 5.294 -2.039 5.140 1.00 87.88 294 PHE A N 1
ATOM 2241 C CA . PHE A 1 294 ? 4.131 -1.662 5.944 1.00 87.88 294 PHE A CA 1
ATOM 2242 C C . PHE A 1 294 ? 3.396 -2.909 6.441 1.00 87.88 294 PHE A C 1
ATOM 2244 O O . PHE A 1 294 ? 2.570 -3.477 5.729 1.00 87.88 294 PHE A O 1
ATOM 2251 N N . ASP A 1 295 ? 3.699 -3.327 7.672 1.00 90.44 295 ASP A N 1
ATOM 2252 C CA . ASP A 1 295 ? 3.009 -4.433 8.345 1.00 90.44 295 ASP A CA 1
ATOM 2253 C C . ASP A 1 295 ? 1.820 -3.907 9.177 1.00 90.44 295 ASP A C 1
ATOM 2255 O O . ASP A 1 295 ? 2.038 -3.221 10.182 1.00 90.44 295 ASP A O 1
ATOM 2259 N N . PRO A 1 296 ? 0.562 -4.214 8.802 1.00 94.38 296 PRO A N 1
ATOM 2260 C CA . PRO A 1 296 ? -0.625 -3.740 9.509 1.00 94.38 296 PRO A CA 1
ATOM 2261 C C . PRO A 1 296 ? -0.933 -4.528 10.790 1.00 94.38 296 PRO A C 1
ATOM 2263 O O . PRO A 1 296 ? -1.887 -4.185 11.494 1.00 94.38 296 PRO A O 1
ATOM 2266 N N . THR A 1 297 ? -0.170 -5.580 11.104 1.00 93.00 297 THR A N 1
ATOM 2267 C CA . THR A 1 297 ? -0.416 -6.468 12.248 1.00 93.00 297 THR A CA 1
ATOM 2268 C C . THR A 1 297 ? -0.647 -5.712 13.565 1.00 93.00 297 THR A C 1
ATOM 2270 O O . THR A 1 297 ? -1.646 -5.997 14.231 1.00 93.00 297 THR A O 1
ATOM 2273 N N . PRO A 1 298 ? 0.176 -4.712 13.952 1.00 90.81 298 PRO A N 1
ATOM 2274 C CA . PRO A 1 298 ? -0.048 -3.975 15.196 1.00 90.81 298 PRO A CA 1
ATOM 2275 C C . PRO A 1 298 ? -1.394 -3.240 15.242 1.00 90.81 298 PRO A C 1
ATOM 2277 O O . PRO A 1 298 ? -2.022 -3.191 16.297 1.00 90.81 298 PRO A O 1
ATOM 2280 N N . LEU A 1 299 ? -1.875 -2.713 14.109 1.00 92.69 299 LEU A N 1
ATOM 2281 C CA . LEU A 1 299 ? -3.174 -2.036 14.022 1.00 92.69 299 LEU A CA 1
ATOM 2282 C C . LEU A 1 299 ? -4.337 -3.033 14.118 1.00 92.69 299 LEU A C 1
ATOM 2284 O O . LEU A 1 299 ? -5.317 -2.774 14.817 1.00 92.69 299 LEU A O 1
ATOM 2288 N N . ILE A 1 300 ? -4.229 -4.188 13.454 1.00 96.12 300 ILE A N 1
ATOM 2289 C CA . ILE A 1 300 ? -5.245 -5.248 13.544 1.00 96.12 300 ILE A CA 1
ATOM 2290 C C . ILE A 1 300 ? -5.356 -5.736 14.995 1.00 96.12 300 ILE A C 1
ATOM 2292 O O . ILE A 1 300 ? -6.465 -5.785 15.536 1.00 96.12 300 ILE A O 1
ATOM 2296 N N . ASN A 1 301 ? -4.224 -5.980 15.658 1.00 92.25 301 ASN A N 1
ATOM 2297 C CA . ASN A 1 301 ? -4.182 -6.403 17.058 1.00 92.25 301 ASN A CA 1
ATOM 2298 C C . ASN A 1 301 ? -4.742 -5.333 18.004 1.00 92.25 301 ASN A C 1
ATOM 2300 O O . ASN A 1 301 ? -5.558 -5.655 18.864 1.00 92.25 301 ASN A O 1
ATOM 2304 N N . LEU A 1 302 ? -4.380 -4.058 17.809 1.00 90.81 302 LEU A N 1
ATOM 2305 C CA . LEU A 1 302 ? -4.919 -2.936 18.589 1.00 90.81 302 LEU A CA 1
ATOM 2306 C C . LEU A 1 302 ? -6.449 -2.849 18.494 1.00 90.81 302 LEU A C 1
ATOM 2308 O O . LEU A 1 302 ? -7.123 -2.486 19.454 1.00 90.81 302 LEU A O 1
ATOM 2312 N N . SER A 1 303 ? -7.004 -3.212 17.339 1.00 92.94 303 SER A N 1
ATOM 2313 C CA . SER A 1 303 ? -8.447 -3.229 17.102 1.00 92.94 303 SER A CA 1
ATOM 2314 C C . SER A 1 303 ? -9.163 -4.469 17.650 1.00 92.94 303 SER A C 1
ATOM 2316 O O . SER A 1 303 ? -10.361 -4.618 17.406 1.00 92.94 303 SER A O 1
ATOM 2318 N N . ASN A 1 304 ? -8.457 -5.376 18.335 1.00 94.00 304 ASN A N 1
ATOM 2319 C CA . ASN A 1 304 ? -8.939 -6.707 18.709 1.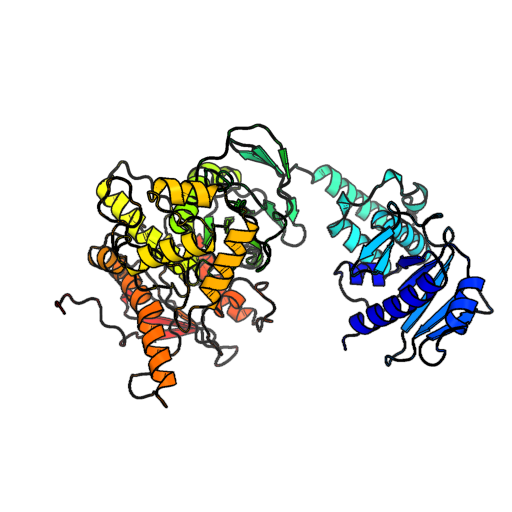00 94.00 304 ASN A CA 1
ATOM 2320 C C . ASN A 1 304 ? -9.449 -7.514 17.502 1.00 94.00 304 ASN A C 1
ATOM 2322 O O . ASN A 1 304 ? -10.519 -8.121 17.561 1.00 94.00 304 ASN A O 1
ATOM 2326 N N . ASN A 1 305 ? -8.683 -7.526 16.405 1.00 96.38 305 ASN A N 1
ATOM 2327 C CA . ASN A 1 305 ? -8.957 -8.336 15.215 1.00 96.38 305 ASN A CA 1
ATOM 2328 C C . ASN A 1 305 ? -10.299 -8.012 14.530 1.00 96.38 305 ASN A C 1
ATOM 2330 O O . ASN A 1 305 ? -11.033 -8.910 14.116 1.00 96.38 305 ASN A O 1
ATOM 2334 N N . THR A 1 306 ? -10.644 -6.725 14.411 1.00 96.75 306 THR A N 1
ATOM 2335 C CA . THR A 1 306 ? -11.969 -6.294 13.925 1.00 96.75 306 THR A CA 1
ATOM 2336 C C . THR A 1 306 ? -12.019 -5.881 12.454 1.00 96.75 306 THR A C 1
ATOM 2338 O O . THR A 1 306 ? -13.101 -5.562 11.966 1.00 96.75 306 THR A O 1
ATOM 2341 N N . PHE A 1 307 ? -10.906 -5.913 11.716 1.00 98.44 307 PHE A N 1
ATOM 2342 C CA . PHE A 1 307 ? -10.869 -5.579 10.286 1.00 98.44 307 PHE A CA 1
ATOM 2343 C C . PHE A 1 307 ? -9.836 -6.417 9.513 1.00 98.44 307 PHE A C 1
ATOM 2345 O O . PHE A 1 307 ? -8.940 -7.018 10.104 1.00 98.44 307 PHE A O 1
ATOM 2352 N N . VAL A 1 308 ? -9.974 -6.448 8.185 1.00 98.75 308 VAL A N 1
ATOM 2353 C CA . VAL A 1 308 ? -9.004 -7.021 7.235 1.00 98.75 308 VAL A CA 1
ATOM 2354 C C . VAL A 1 308 ? -8.166 -5.894 6.643 1.00 98.75 308 VAL A C 1
ATOM 2356 O O . VAL A 1 308 ? -8.722 -4.886 6.206 1.00 98.75 308 VAL A O 1
ATOM 2359 N N . ALA A 1 309 ? -6.847 -6.062 6.582 1.00 98.69 309 ALA A N 1
ATOM 2360 C CA . ALA A 1 309 ? -5.959 -5.098 5.939 1.00 98.69 309 ALA A CA 1
ATOM 2361 C C . ALA A 1 309 ? -5.479 -5.602 4.574 1.00 98.69 309 ALA A C 1
ATOM 2363 O O . ALA A 1 309 ? -5.138 -6.775 4.413 1.00 98.69 309 ALA A O 1
ATOM 2364 N N . VAL A 1 310 ? -5.423 -4.694 3.603 1.00 98.75 310 VAL A N 1
ATOM 2365 C CA . VAL A 1 310 ? -4.887 -4.919 2.260 1.00 98.75 310 VAL A CA 1
ATOM 2366 C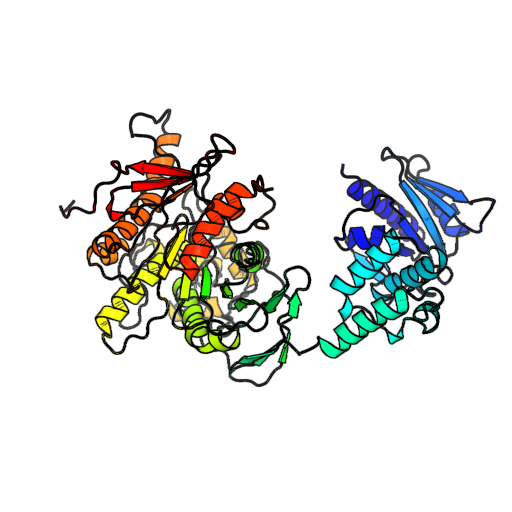 C . VAL A 1 310 ? -3.799 -3.887 1.994 1.00 98.75 310 VAL A C 1
ATOM 2368 O O . VAL A 1 310 ? -4.069 -2.690 2.007 1.00 98.75 310 VAL A O 1
ATOM 2371 N N . ILE A 1 311 ? -2.578 -4.339 1.737 1.00 97.38 311 ILE A N 1
ATOM 2372 C CA . ILE A 1 311 ? -1.422 -3.484 1.450 1.00 97.38 311 ILE A CA 1
ATOM 2373 C C . ILE A 1 311 ? -1.105 -3.631 -0.036 1.00 97.38 311 ILE A C 1
ATOM 2375 O O . ILE A 1 311 ? -0.704 -4.715 -0.460 1.00 97.38 311 ILE A O 1
ATOM 2379 N N . ILE A 1 312 ? -1.320 -2.586 -0.839 1.00 96.69 312 ILE A N 1
ATOM 2380 C CA . ILE A 1 312 ? -1.127 -2.676 -2.295 1.00 96.69 312 ILE A CA 1
ATOM 2381 C C . ILE A 1 312 ? 0.273 -2.214 -2.703 1.00 96.69 312 ILE A C 1
ATOM 2383 O O . ILE A 1 312 ? 0.800 -1.248 -2.151 1.00 96.69 312 ILE A O 1
ATOM 2387 N N . GLN A 1 313 ? 0.848 -2.876 -3.704 1.00 93.00 313 GLN A N 1
ATOM 2388 C CA . GLN A 1 313 ? 1.966 -2.359 -4.486 1.00 93.00 313 GLN A CA 1
ATOM 2389 C C . GLN A 1 313 ? 1.424 -1.790 -5.798 1.00 93.00 313 GLN A C 1
ATOM 2391 O O . GLN A 1 313 ? 0.584 -2.407 -6.449 1.00 93.00 313 GLN A O 1
ATOM 2396 N N . TYR A 1 314 ? 1.897 -0.619 -6.203 1.00 91.25 314 TYR A N 1
ATOM 2397 C CA . TYR A 1 314 ? 1.616 -0.026 -7.512 1.00 91.25 314 TYR A CA 1
ATOM 2398 C C . TYR A 1 314 ? 2.939 0.301 -8.219 1.00 91.25 314 TYR A C 1
ATOM 2400 O O . TYR A 1 314 ? 3.992 0.326 -7.567 1.00 91.25 314 TYR A O 1
ATOM 2408 N N . ARG A 1 315 ? 2.915 0.497 -9.545 1.00 87.44 315 ARG A N 1
ATOM 2409 C CA . ARG A 1 315 ? 4.143 0.792 -10.299 1.00 87.44 315 ARG A CA 1
ATOM 2410 C C . ARG A 1 315 ? 4.791 2.096 -9.812 1.00 87.44 315 ARG A C 1
ATOM 2412 O O . ARG A 1 315 ? 4.078 3.063 -9.584 1.00 87.44 315 ARG A O 1
ATOM 2419 N N . PRO A 1 316 ? 6.121 2.168 -9.676 1.00 75.81 316 PRO A N 1
ATOM 2420 C CA . PRO A 1 316 ? 6.794 3.429 -9.404 1.00 75.81 316 PRO A CA 1
ATOM 2421 C C . PRO A 1 316 ? 7.044 4.254 -10.687 1.00 75.81 316 PRO A C 1
ATOM 2423 O O . PRO A 1 316 ? 7.001 3.749 -11.812 1.00 75.81 316 PRO A O 1
ATOM 2426 N N . ALA A 1 317 ? 7.383 5.526 -10.495 1.00 72.38 317 ALA A N 1
ATOM 2427 C CA . ALA A 1 317 ? 7.892 6.490 -11.461 1.00 72.38 317 ALA A CA 1
ATOM 2428 C C . ALA A 1 317 ? 6.953 6.787 -12.644 1.00 72.38 317 ALA A C 1
ATOM 2430 O O . ALA A 1 317 ? 5.848 7.289 -12.451 1.00 72.38 317 ALA A O 1
ATOM 2431 N N . ILE A 1 318 ? 7.423 6.531 -13.873 1.00 64.44 318 ILE A N 1
ATOM 2432 C CA . ILE A 1 318 ? 6.737 6.769 -15.151 1.00 64.44 318 ILE A CA 1
ATOM 2433 C C . ILE A 1 318 ? 5.555 5.802 -15.267 1.00 64.44 318 ILE A C 1
ATOM 2435 O O . ILE A 1 318 ? 5.633 4.842 -16.026 1.00 64.44 318 ILE A O 1
ATOM 2439 N N . SER A 1 319 ? 4.496 5.961 -14.478 1.00 66.38 319 SER A N 1
ATOM 2440 C CA . SER A 1 319 ? 3.369 5.024 -14.466 1.00 66.38 319 SER A CA 1
ATOM 2441 C C . SER A 1 319 ? 2.051 5.675 -14.038 1.00 66.38 319 SER A C 1
ATOM 2443 O O . SER A 1 319 ? 2.050 6.668 -13.309 1.00 66.38 319 SER A O 1
ATOM 2445 N N . PRO A 1 320 ? 0.905 5.132 -14.494 1.00 70.94 320 PRO A N 1
ATOM 2446 C CA . PRO A 1 320 ? -0.416 5.573 -14.061 1.00 70.94 320 PRO A CA 1
ATOM 2447 C C . PRO A 1 320 ? -0.774 4.937 -12.704 1.00 70.94 320 PRO A C 1
ATOM 2449 O O . PRO A 1 320 ? -1.572 4.002 -12.615 1.00 70.94 320 PRO A O 1
ATOM 2452 N N . ASN A 1 321 ? -0.121 5.405 -11.644 1.00 76.38 321 ASN A N 1
ATOM 2453 C CA . ASN A 1 321 ? -0.151 4.797 -10.306 1.00 76.38 321 ASN A CA 1
ATOM 2454 C C . ASN A 1 321 ? -1.547 4.800 -9.675 1.00 76.38 321 ASN A C 1
ATOM 2456 O O . ASN A 1 321 ? -1.945 3.865 -8.982 1.00 76.38 321 ASN A O 1
ATOM 2460 N N . ASP A 1 322 ? -2.304 5.851 -9.951 1.00 80.69 322 ASP A N 1
ATOM 2461 C CA . ASP A 1 322 ? -3.702 6.017 -9.584 1.00 80.69 322 ASP A CA 1
ATOM 2462 C C . ASP A 1 322 ? -4.617 4.999 -10.279 1.00 80.69 322 ASP A C 1
ATOM 2464 O O . ASP A 1 322 ? -5.540 4.465 -9.656 1.00 80.69 322 ASP A O 1
ATOM 2468 N N . GLN A 1 323 ? -4.338 4.669 -11.543 1.00 89.38 323 GLN A N 1
ATOM 2469 C CA . GLN A 1 323 ? -5.051 3.619 -12.274 1.00 89.38 323 GLN A CA 1
ATOM 2470 C C . GLN A 1 323 ? -4.725 2.229 -11.724 1.00 89.38 323 GLN A C 1
ATOM 2472 O O . GLN A 1 323 ? -5.633 1.408 -11.598 1.00 89.38 323 GLN A O 1
ATOM 2477 N N . ASP A 1 324 ? -3.470 1.972 -11.347 1.00 93.56 324 ASP A N 1
ATOM 2478 C CA . ASP A 1 324 ? -3.074 0.720 -10.689 1.00 93.56 324 ASP A CA 1
ATOM 2479 C C . ASP A 1 324 ? -3.772 0.563 -9.337 1.00 93.56 324 ASP A C 1
ATOM 2481 O O . ASP A 1 324 ? -4.388 -0.471 -9.071 1.00 93.56 324 ASP A O 1
ATOM 2485 N N . ALA A 1 325 ? -3.763 1.618 -8.515 1.00 94.56 325 ALA A N 1
ATOM 2486 C CA . ALA A 1 325 ? -4.461 1.634 -7.235 1.00 94.56 325 ALA A CA 1
ATOM 2487 C C . ALA A 1 325 ? -5.972 1.420 -7.408 1.00 94.56 325 ALA A C 1
ATOM 2489 O O . ALA A 1 325 ? -6.579 0.640 -6.672 1.00 94.56 325 ALA A O 1
ATOM 2490 N N . ARG A 1 326 ? -6.594 2.045 -8.415 1.00 94.62 326 ARG A N 1
ATOM 2491 C CA . ARG A 1 326 ? -8.005 1.800 -8.738 1.00 94.62 326 ARG A CA 1
ATOM 2492 C C . ARG A 1 326 ? -8.256 0.355 -9.160 1.00 94.62 326 ARG A C 1
ATOM 2494 O O . ARG A 1 326 ? -9.235 -0.237 -8.712 1.00 94.62 326 ARG A O 1
ATOM 2501 N N . PHE A 1 327 ? -7.391 -0.219 -9.991 1.00 96.12 327 PHE A N 1
ATOM 2502 C CA . PHE A 1 327 ? -7.517 -1.606 -10.433 1.00 96.12 327 PHE A CA 1
ATOM 2503 C C . PHE A 1 327 ? -7.365 -2.587 -9.255 1.00 96.12 327 PHE A C 1
ATOM 2505 O O . PHE A 1 327 ? -8.123 -3.552 -9.140 1.00 96.12 327 PHE A O 1
ATOM 2512 N N . ALA A 1 328 ? -6.485 -2.288 -8.294 1.00 97.75 328 ALA A N 1
ATOM 2513 C CA . ALA A 1 328 ? -6.407 -3.020 -7.031 1.00 97.75 328 ALA A CA 1
ATOM 2514 C C . ALA A 1 328 ? -7.708 -2.908 -6.206 1.00 97.75 328 ALA A C 1
ATOM 2516 O O . ALA A 1 328 ? -8.147 -3.885 -5.598 1.00 97.75 328 ALA A O 1
ATOM 2517 N N . LEU A 1 329 ? -8.393 -1.760 -6.218 1.00 97.88 329 LEU A N 1
ATOM 2518 C CA . LEU A 1 329 ? -9.702 -1.615 -5.566 1.00 97.88 329 LEU A CA 1
ATOM 2519 C C . LEU A 1 329 ? -10.814 -2.402 -6.279 1.00 97.88 329 LEU A C 1
ATOM 2521 O O . LEU A 1 329 ? -11.698 -2.945 -5.615 1.00 97.88 329 LEU A O 1
ATOM 2525 N N . GLU A 1 330 ? -10.769 -2.526 -7.606 1.00 97.12 330 GLU A N 1
ATOM 2526 C CA . GLU A 1 330 ? -11.664 -3.416 -8.362 1.00 97.12 330 GLU A CA 1
ATOM 2527 C C . GLU A 1 330 ? -11.426 -4.891 -8.003 1.00 97.12 330 GLU A C 1
ATOM 2529 O O . GLU A 1 330 ? -12.383 -5.664 -7.838 1.00 97.12 330 GLU A O 1
ATOM 2534 N N . PHE A 1 331 ? -10.163 -5.273 -7.787 1.00 97.69 331 PHE A N 1
ATOM 2535 C CA . PHE A 1 331 ? -9.817 -6.578 -7.232 1.00 97.69 331 PHE A CA 1
ATOM 2536 C C . PHE A 1 331 ? -10.402 -6.763 -5.828 1.00 97.69 331 PHE A C 1
ATOM 2538 O O . PHE A 1 331 ? -11.040 -7.789 -5.577 1.00 97.69 331 PHE A O 1
ATOM 2545 N N . VAL A 1 332 ? -10.234 -5.787 -4.925 1.00 98.44 332 VAL A N 1
ATOM 2546 C CA . VAL A 1 332 ? -10.790 -5.833 -3.559 1.00 98.44 332 VAL A CA 1
ATOM 2547 C C . VAL A 1 332 ? -12.301 -6.031 -3.628 1.00 98.44 332 VAL A C 1
ATOM 2549 O O . VAL A 1 332 ? -12.832 -6.952 -3.009 1.00 98.44 332 VAL A O 1
ATOM 2552 N N . GLN A 1 333 ? -12.996 -5.251 -4.454 1.00 97.88 333 GLN A N 1
ATOM 2553 C CA . GLN A 1 333 ? -14.436 -5.386 -4.660 1.00 97.88 333 GLN A CA 1
ATOM 2554 C C . GLN A 1 333 ? -14.848 -6.790 -5.116 1.00 97.88 333 GLN A C 1
ATOM 2556 O O . GLN A 1 333 ? -15.874 -7.307 -4.674 1.00 97.88 333 GLN A O 1
ATOM 2561 N N . SER A 1 334 ? -14.058 -7.415 -5.984 1.00 96.88 334 SER A N 1
ATOM 2562 C CA . SER A 1 334 ? -14.389 -8.712 -6.578 1.00 96.88 334 SER A CA 1
ATOM 2563 C C . SER A 1 334 ? -14.009 -9.905 -5.696 1.00 96.88 334 SER A C 1
ATOM 2565 O O . SER A 1 334 ? -14.644 -10.955 -5.792 1.00 96.88 334 SER A O 1
ATOM 2567 N N . ASN A 1 335 ? -12.994 -9.763 -4.834 1.00 97.75 335 ASN A N 1
ATOM 2568 C CA . ASN A 1 335 ? -12.338 -10.910 -4.202 1.00 97.75 335 ASN A CA 1
ATOM 2569 C C . ASN A 1 335 ? -12.244 -10.852 -2.673 1.00 97.75 335 ASN A C 1
ATOM 2571 O O . ASN A 1 335 ? -12.101 -11.911 -2.062 1.00 97.75 335 ASN A O 1
ATOM 2575 N N . ILE A 1 336 ? -12.358 -9.683 -2.027 1.00 98.25 336 ILE A N 1
ATOM 2576 C CA . ILE A 1 336 ? -12.006 -9.550 -0.599 1.00 98.25 336 ILE A CA 1
ATOM 2577 C C . ILE A 1 336 ? -12.869 -10.401 0.343 1.00 98.25 336 ILE A C 1
ATOM 2579 O O . ILE A 1 336 ? -12.409 -10.816 1.405 1.00 98.25 336 ILE A O 1
ATOM 2583 N N . ALA A 1 337 ? -14.088 -10.751 -0.079 1.00 97.88 337 ALA A N 1
ATOM 2584 C CA . ALA A 1 337 ? -14.964 -11.665 0.652 1.00 97.88 337 ALA A CA 1
ATOM 2585 C C . ALA A 1 337 ? -14.336 -13.047 0.888 1.00 97.88 337 ALA A C 1
ATOM 2587 O O . ALA A 1 337 ? -14.592 -13.662 1.921 1.00 97.88 337 ALA A O 1
ATOM 2588 N N . LYS A 1 338 ? -13.477 -13.520 -0.026 1.00 96.94 338 LYS A N 1
ATOM 2589 C CA . LYS A 1 338 ? -12.758 -14.797 0.113 1.00 96.94 338 LYS A CA 1
ATOM 2590 C C . LYS A 1 338 ? -11.674 -14.753 1.191 1.00 96.94 338 LYS A C 1
ATOM 2592 O O . LYS A 1 338 ? -11.312 -15.793 1.721 1.00 96.94 338 LYS A O 1
ATOM 2597 N N . PHE A 1 339 ? -11.204 -13.555 1.528 1.00 97.62 339 PHE A N 1
ATOM 2598 C CA . PHE A 1 339 ? -10.243 -13.302 2.599 1.00 97.62 339 PHE A CA 1
ATOM 2599 C C . PHE A 1 339 ? -10.930 -12.879 3.912 1.00 97.62 339 PHE A C 1
ATOM 2601 O O . PHE A 1 339 ? -10.260 -12.488 4.862 1.00 97.62 339 PHE A O 1
ATOM 2608 N N . GLY A 1 340 ? -12.268 -12.921 3.974 1.00 97.62 340 GLY A N 1
ATOM 2609 C CA . GLY A 1 340 ? -13.049 -12.575 5.167 1.00 97.62 340 GLY A CA 1
ATOM 2610 C C . GLY A 1 340 ? -13.483 -11.108 5.274 1.00 97.62 340 GLY A C 1
ATOM 2611 O O . GLY A 1 340 ? -14.165 -10.751 6.235 1.00 97.62 340 GLY A O 1
ATOM 2612 N N . GLY A 1 341 ? -13.156 -10.262 4.293 1.00 98.38 341 GLY A N 1
ATOM 2613 C CA . GLY A 1 341 ? -13.525 -8.843 4.280 1.00 98.38 341 GLY A CA 1
ATOM 2614 C C . GLY A 1 341 ? -14.887 -8.542 3.638 1.00 98.38 341 GLY A C 1
ATOM 2615 O O . GLY A 1 341 ? -15.431 -9.321 2.860 1.00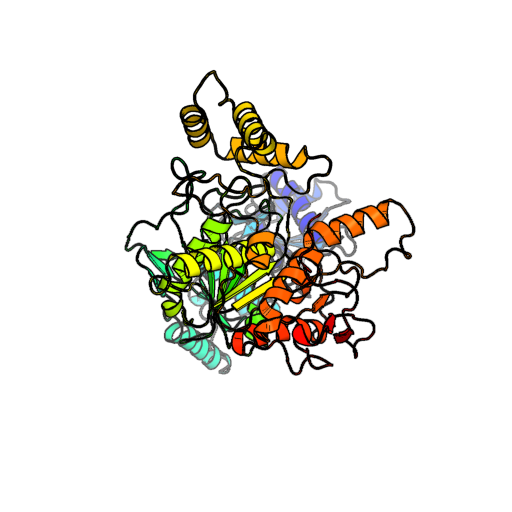 98.38 341 GLY A O 1
ATOM 2616 N N . SER A 1 342 ? -15.445 -7.375 3.939 1.00 98.00 342 SER A N 1
ATOM 2617 C CA . SER A 1 342 ? -16.688 -6.849 3.379 1.00 98.00 342 SER A CA 1
ATOM 2618 C C . SER A 1 342 ? -16.394 -5.900 2.226 1.00 98.00 342 SER A C 1
ATOM 2620 O O . SER A 1 342 ? -15.825 -4.824 2.405 1.00 98.00 342 SER A O 1
ATOM 2622 N N . ARG A 1 343 ? -16.882 -6.237 1.030 1.00 96.19 343 ARG A N 1
ATOM 2623 C CA . ARG A 1 343 ? -16.810 -5.340 -0.136 1.00 96.19 343 ARG A CA 1
ATOM 2624 C C . ARG A 1 343 ? -17.648 -4.063 0.021 1.00 96.19 343 ARG A C 1
ATOM 2626 O O . ARG A 1 343 ? -17.456 -3.098 -0.712 1.00 96.19 343 ARG A O 1
ATOM 2633 N N . HIS A 1 344 ? -18.602 -4.061 0.953 1.00 94.62 344 HIS A N 1
ATOM 2634 C CA . HIS A 1 344 ? -19.482 -2.920 1.208 1.00 94.62 344 HIS A CA 1
ATOM 2635 C C . HIS A 1 344 ? -18.900 -1.939 2.228 1.00 94.62 344 HIS A C 1
ATOM 2637 O O . HIS A 1 344 ? -19.414 -0.827 2.349 1.00 94.62 344 HIS A O 1
ATOM 2643 N N . ASP A 1 345 ? -17.833 -2.332 2.929 1.00 95.25 345 ASP A N 1
ATOM 2644 C CA . ASP A 1 345 ? -17.235 -1.560 4.012 1.00 95.25 345 ASP A CA 1
ATOM 2645 C C . ASP A 1 345 ? -15.720 -1.413 3.823 1.00 95.25 345 ASP A C 1
ATOM 2647 O O . ASP A 1 345 ? -14.908 -1.883 4.615 1.00 95.25 345 ASP A O 1
ATOM 2651 N N . VAL A 1 346 ? -15.346 -0.770 2.714 1.00 97.00 346 VAL A N 1
ATOM 2652 C CA . VAL A 1 346 ? -13.950 -0.540 2.321 1.00 97.00 346 VAL A CA 1
ATOM 2653 C C . VAL A 1 346 ? -13.532 0.889 2.664 1.00 97.00 346 VAL A C 1
ATOM 2655 O O . VAL A 1 346 ? -14.209 1.855 2.299 1.00 97.00 346 VAL A O 1
ATOM 2658 N N . THR A 1 347 ? -12.405 1.014 3.355 1.00 96.06 347 THR A N 1
ATOM 2659 C CA . THR A 1 347 ? -11.716 2.262 3.699 1.00 96.06 347 THR A CA 1
ATOM 2660 C C . THR A 1 347 ? -10.411 2.314 2.933 1.00 96.06 347 THR A C 1
ATOM 2662 O O . THR A 1 347 ? -9.608 1.397 3.071 1.00 96.06 347 THR A O 1
ATOM 2665 N N . ILE A 1 348 ? -10.179 3.366 2.153 1.00 96.25 348 ILE A N 1
ATOM 2666 C CA . ILE A 1 348 ? -8.861 3.599 1.550 1.00 96.25 348 ILE A CA 1
ATOM 2667 C C . ILE A 1 348 ? -8.050 4.539 2.427 1.00 96.25 348 ILE A C 1
ATOM 2669 O O . ILE A 1 348 ? -8.598 5.466 3.018 1.00 96.25 348 ILE A O 1
ATOM 2673 N N . TRP A 1 349 ? -6.753 4.306 2.516 1.00 94.81 349 TRP A N 1
ATOM 2674 C CA . TRP A 1 349 ? -5.848 5.100 3.321 1.00 94.81 349 TRP A CA 1
ATOM 2675 C C . TRP A 1 349 ? -4.518 5.243 2.609 1.00 94.81 349 TRP A C 1
ATOM 2677 O O . TRP A 1 349 ? -4.000 4.259 2.094 1.00 94.81 349 TRP A O 1
ATOM 2687 N N . GLY A 1 350 ? -3.957 6.446 2.572 1.00 93.06 350 GLY A N 1
ATOM 2688 C CA . GLY A 1 350 ? -2.616 6.627 2.042 1.00 93.06 350 GLY A CA 1
ATOM 2689 C C . GLY A 1 350 ? -1.877 7.797 2.656 1.00 93.06 350 GLY A C 1
ATOM 2690 O O . GLY A 1 350 ? -2.496 8.719 3.194 1.00 93.06 350 GLY A O 1
ATOM 2691 N N . GLN A 1 351 ? -0.549 7.743 2.538 1.00 90.38 351 GLN A N 1
ATOM 2692 C CA . GLN A 1 351 ? 0.368 8.744 3.072 1.00 90.38 351 GLN A CA 1
ATOM 2693 C C . GLN A 1 351 ? 1.200 9.414 1.973 1.00 90.38 351 GLN A C 1
ATOM 2695 O O . GLN A 1 351 ? 1.568 8.765 0.997 1.00 90.38 351 GLN A O 1
ATOM 2700 N N . SER A 1 352 ? 1.502 10.714 2.084 1.00 89.56 352 SER A N 1
ATOM 2701 C CA . SER A 1 352 ? 2.287 11.451 1.074 1.00 89.56 352 SER A CA 1
ATOM 2702 C C . SER A 1 352 ? 1.691 11.301 -0.332 1.00 89.56 352 SER A C 1
ATOM 2704 O O . SER A 1 352 ? 0.533 11.646 -0.550 1.00 89.56 352 SER A O 1
ATOM 2706 N N . SER A 1 353 ? 2.459 10.774 -1.293 1.00 88.25 353 SER A N 1
ATOM 2707 C CA . SER A 1 353 ? 1.988 10.470 -2.646 1.00 88.25 353 SER A CA 1
ATOM 2708 C C . SER A 1 353 ? 0.839 9.465 -2.653 1.00 88.25 353 SER A C 1
ATOM 2710 O O . SER A 1 353 ? -0.053 9.601 -3.475 1.00 88.25 353 SER A O 1
ATOM 2712 N N . GLY A 1 354 ? 0.791 8.523 -1.705 1.00 91.31 354 GLY A N 1
ATOM 2713 C CA . GLY A 1 354 ? -0.353 7.631 -1.522 1.00 91.31 354 GLY A CA 1
ATOM 2714 C C . GLY A 1 354 ? -1.593 8.377 -1.028 1.00 91.31 354 GLY A C 1
ATOM 2715 O O . GLY A 1 354 ? -2.703 8.089 -1.462 1.00 91.31 354 GLY A O 1
ATOM 2716 N N . GLY A 1 355 ? -1.416 9.403 -0.189 1.00 89.31 355 GLY A N 1
ATOM 2717 C CA . GLY A 1 355 ? -2.491 10.325 0.191 1.00 89.31 355 GLY A CA 1
ATOM 2718 C C . GLY A 1 355 ? -2.959 11.188 -0.989 1.00 89.31 355 GLY A C 1
ATOM 2719 O O . GLY A 1 355 ? -4.157 11.411 -1.150 1.00 89.31 355 GLY A O 1
ATOM 2720 N N . GLY A 1 356 ? -2.028 11.612 -1.850 1.00 87.56 356 GLY A N 1
ATOM 2721 C CA . GLY A 1 356 ? -2.329 12.246 -3.138 1.00 87.56 356 GLY A CA 1
ATOM 2722 C C . GLY A 1 356 ? -3.150 11.325 -4.047 1.00 87.56 356 GLY A C 1
ATOM 2723 O O . GLY A 1 356 ? -4.197 11.726 -4.545 1.00 87.56 356 GLY A O 1
ATOM 2724 N N . THR A 1 357 ? -2.771 10.051 -4.152 1.00 89.88 357 THR A N 1
ATOM 2725 C CA . THR A 1 357 ? -3.532 9.036 -4.892 1.00 89.88 357 THR A CA 1
ATOM 2726 C C . THR A 1 357 ? -4.924 8.800 -4.297 1.00 89.88 357 THR A C 1
ATOM 2728 O O . THR A 1 357 ? -5.891 8.671 -5.043 1.00 89.88 357 THR A O 1
ATOM 2731 N N . VAL A 1 358 ? -5.088 8.806 -2.967 1.00 91.00 358 VAL A N 1
ATOM 2732 C CA . VAL A 1 358 ? -6.425 8.756 -2.342 1.00 91.00 358 VAL A CA 1
ATOM 2733 C C . VAL A 1 358 ? -7.284 9.944 -2.774 1.00 91.00 358 VAL A C 1
ATOM 2735 O O . VAL A 1 358 ? -8.472 9.772 -3.056 1.00 91.00 358 VAL A O 1
ATOM 2738 N N . LEU A 1 359 ? -6.711 11.143 -2.861 1.00 87.75 359 LEU A N 1
ATOM 2739 C CA . LEU A 1 359 ? -7.441 12.298 -3.365 1.00 87.75 359 LEU A CA 1
ATOM 2740 C C . LEU A 1 359 ? -7.809 12.150 -4.843 1.00 87.75 359 LEU A C 1
ATOM 2742 O O . LEU A 1 359 ? -8.951 12.435 -5.205 1.00 87.75 359 LEU A O 1
ATOM 2746 N N . GLU A 1 360 ? -6.867 11.735 -5.687 1.00 87.69 360 GLU A N 1
ATOM 2747 C CA . GLU A 1 360 ? -7.109 11.493 -7.113 1.00 87.69 360 GLU A CA 1
ATOM 2748 C C . GLU A 1 360 ? -8.255 10.491 -7.298 1.00 87.69 360 GLU A C 1
ATOM 2750 O O . GLU A 1 360 ? -9.192 10.750 -8.054 1.00 87.69 360 GLU A O 1
ATOM 2755 N N . LEU A 1 361 ? -8.265 9.412 -6.511 1.00 90.19 361 LEU A N 1
ATOM 2756 C CA . LEU A 1 361 ? -9.364 8.448 -6.461 1.00 90.19 361 LEU A CA 1
ATOM 2757 C C . LEU A 1 361 ? -10.678 9.094 -6.003 1.00 90.19 361 LEU A C 1
ATOM 2759 O O . LEU A 1 361 ? -11.709 8.876 -6.634 1.00 90.19 361 LEU A O 1
ATOM 2763 N N . LEU A 1 362 ? -10.673 9.911 -4.943 1.00 88.44 362 LEU A N 1
ATOM 2764 C CA . LEU A 1 362 ? -11.873 10.611 -4.468 1.00 88.44 362 LEU A CA 1
ATOM 2765 C C . LEU A 1 362 ? -12.499 11.473 -5.565 1.00 88.44 362 LEU A C 1
ATOM 2767 O O . LEU A 1 362 ? -13.712 11.404 -5.776 1.00 88.44 362 LEU A O 1
ATOM 2771 N N . VAL A 1 363 ? -11.697 12.279 -6.260 1.00 87.31 363 VAL A N 1
ATOM 2772 C CA . VAL A 1 363 ? -12.213 13.180 -7.296 1.00 87.31 363 VAL A CA 1
ATOM 2773 C C . VAL A 1 363 ? -12.629 12.416 -8.547 1.00 87.31 363 VAL A C 1
ATOM 2775 O O . VAL A 1 363 ? -13.687 12.683 -9.119 1.00 87.31 363 VAL A O 1
ATOM 2778 N N . GLN A 1 364 ? -11.851 11.415 -8.949 1.00 87.50 364 GLN A N 1
ATOM 2779 C CA . GLN A 1 364 ? -12.120 10.652 -10.156 1.00 87.50 364 GLN A CA 1
ATOM 2780 C C . GLN A 1 364 ? -13.376 9.801 -10.020 1.00 87.50 364 GLN A C 1
ATOM 2782 O O . GLN A 1 364 ? -14.274 9.858 -10.862 1.00 87.50 364 GLN A O 1
ATOM 2787 N N . GLU A 1 365 ? -13.492 9.069 -8.920 1.00 89.06 365 GLU A N 1
ATOM 2788 C CA . GLU A 1 365 ? -14.677 8.277 -8.633 1.00 89.06 365 GLU A CA 1
ATOM 2789 C C . GLU A 1 365 ? -15.904 9.179 -8.423 1.00 89.06 365 GLU A C 1
ATOM 2791 O O . GLU A 1 365 ? -17.010 8.807 -8.806 1.00 89.06 365 GLU A O 1
ATOM 2796 N N . GLY A 1 366 ? -15.731 10.402 -7.902 1.00 87.94 366 GLY A N 1
ATOM 2797 C CA . GLY A 1 366 ? -16.807 11.393 -7.792 1.00 87.94 366 GLY A CA 1
ATOM 2798 C C . GLY A 1 366 ? -17.320 11.865 -9.155 1.00 87.94 366 GLY A C 1
ATOM 2799 O O . GLY A 1 366 ? -18.532 11.967 -9.377 1.00 87.94 366 GLY A O 1
ATOM 2800 N N . ARG A 1 367 ? -16.407 12.099 -10.105 1.00 88.06 367 ARG A N 1
ATOM 2801 C CA . ARG A 1 367 ? -16.738 12.409 -11.505 1.00 88.06 367 ARG A CA 1
ATOM 2802 C C . ARG A 1 367 ? -17.458 11.245 -12.180 1.00 88.06 367 ARG A C 1
ATOM 2804 O O . ARG A 1 367 ? -18.501 11.463 -12.798 1.00 88.06 367 ARG A O 1
ATOM 2811 N N . LEU A 1 368 ? -16.944 10.023 -12.032 1.00 87.38 368 LEU A N 1
ATOM 2812 C CA . LEU A 1 368 ? -17.561 8.812 -12.581 1.00 87.38 368 LEU A CA 1
ATOM 2813 C C . LEU A 1 368 ? -18.939 8.556 -11.969 1.00 87.38 368 LEU A C 1
ATOM 2815 O O . LEU A 1 368 ? -19.878 8.253 -12.700 1.00 87.38 368 LEU A O 1
ATOM 2819 N N . GLN A 1 369 ? -19.097 8.761 -10.661 1.00 87.81 369 GLN A N 1
ATOM 2820 C CA . GLN A 1 369 ? -20.384 8.658 -9.982 1.00 87.81 369 GLN A CA 1
ATOM 2821 C C . GLN A 1 369 ? -21.407 9.636 -10.568 1.00 87.81 369 GLN A C 1
ATOM 2823 O O . GLN A 1 369 ? -22.550 9.251 -10.819 1.00 87.81 369 GLN A O 1
ATOM 2828 N N . ARG A 1 370 ? -21.010 10.888 -10.830 1.00 86.94 370 ARG A N 1
ATOM 2829 C CA . ARG A 1 370 ? -21.889 11.874 -11.472 1.00 86.94 370 ARG A CA 1
ATOM 2830 C C . ARG A 1 370 ? -22.220 11.502 -12.918 1.00 86.94 370 ARG A C 1
ATOM 2832 O O . ARG A 1 370 ? -23.368 11.655 -13.321 1.00 86.94 370 ARG A O 1
ATOM 2839 N N . ALA A 1 371 ? -21.237 11.039 -13.687 1.00 87.88 371 ALA A N 1
ATOM 2840 C CA . ALA A 1 371 ? -21.405 10.727 -15.106 1.00 87.88 371 ALA A CA 1
ATOM 2841 C C . ALA A 1 371 ? -22.231 9.453 -15.347 1.00 87.88 371 ALA A C 1
ATOM 2843 O O . ALA A 1 371 ? -23.062 9.414 -16.250 1.00 87.88 371 ALA A O 1
ATOM 2844 N N . LEU A 1 372 ? -22.012 8.410 -14.543 1.00 88.12 372 LEU A N 1
ATOM 2845 C CA . LEU A 1 372 ? -22.638 7.096 -14.713 1.00 88.12 372 LEU A CA 1
ATOM 2846 C C . LEU A 1 372 ? -23.934 6.940 -13.901 1.00 88.12 372 LEU A C 1
ATOM 2848 O O . LEU A 1 372 ? -24.725 6.036 -14.184 1.00 88.12 372 LEU A O 1
ATOM 2852 N N . GLY A 1 373 ? -24.176 7.797 -12.904 1.00 87.06 373 GLY A N 1
ATOM 2853 C CA . GLY A 1 373 ? -25.389 7.777 -12.088 1.00 87.06 373 GLY A CA 1
ATOM 2854 C C . GLY A 1 373 ? -25.612 6.417 -11.423 1.00 87.06 373 GLY A C 1
ATOM 2855 O O . GLY A 1 373 ? -24.747 5.908 -10.714 1.00 87.06 373 GLY A O 1
ATOM 2856 N N . THR A 1 374 ? -26.765 5.794 -11.673 1.00 86.38 374 THR A N 1
ATOM 2857 C CA . THR A 1 374 ? -27.121 4.475 -11.116 1.00 86.38 374 THR A CA 1
ATOM 2858 C C . THR A 1 374 ? -26.268 3.320 -11.644 1.00 86.38 374 THR A C 1
ATOM 2860 O O . THR A 1 374 ? -26.261 2.255 -11.035 1.00 86.38 374 THR A O 1
ATOM 2863 N N . LYS A 1 375 ? -25.537 3.512 -12.752 1.00 89.00 375 LYS A N 1
ATOM 2864 C CA . LYS A 1 375 ? -24.618 2.504 -13.307 1.00 89.00 375 LYS A CA 1
ATOM 2865 C C . LYS A 1 375 ? -23.255 2.496 -12.609 1.00 89.00 375 LYS A C 1
ATOM 2867 O O . LYS A 1 375 ? -22.459 1.591 -12.840 1.00 89.00 375 LYS A O 1
ATOM 2872 N N . TYR A 1 376 ? -22.967 3.502 -11.784 1.00 88.25 376 TYR A N 1
ATOM 2873 C CA . TYR A 1 376 ? -21.711 3.587 -11.053 1.00 88.25 376 TYR A CA 1
ATOM 2874 C C . TYR A 1 376 ? -21.646 2.541 -9.932 1.00 88.25 376 TYR A C 1
ATOM 2876 O O . TYR A 1 376 ? -22.517 2.491 -9.062 1.00 88.25 376 TYR A O 1
ATOM 2884 N N . SER A 1 377 ? -20.576 1.745 -9.919 1.00 89.44 377 SER A N 1
ATOM 2885 C CA . SER A 1 377 ? -20.279 0.806 -8.835 1.00 89.44 377 SER A CA 1
ATOM 2886 C C . SER A 1 377 ? -19.232 1.405 -7.905 1.00 89.44 377 SER A C 1
ATOM 2888 O O . SER A 1 377 ? -18.104 1.660 -8.314 1.00 89.44 377 SER A O 1
ATOM 2890 N N . ARG A 1 378 ? -19.611 1.630 -6.645 1.00 89.94 378 ARG A N 1
ATOM 2891 C CA . ARG A 1 378 ? -18.727 2.225 -5.637 1.00 89.94 378 ARG A CA 1
ATOM 2892 C C . ARG A 1 378 ? -17.583 1.276 -5.278 1.00 89.94 378 ARG A C 1
ATOM 2894 O O . ARG A 1 378 ? -17.838 0.136 -4.903 1.00 89.94 378 ARG A O 1
ATOM 2901 N N . LEU A 1 379 ? -16.353 1.792 -5.294 1.00 94.00 379 LEU A N 1
ATOM 2902 C CA . LEU A 1 379 ? -15.152 1.039 -4.914 1.00 94.00 379 LEU A CA 1
ATOM 2903 C C . LEU A 1 379 ? -14.824 1.107 -3.415 1.00 94.00 379 LEU A C 1
ATOM 2905 O O . LEU A 1 379 ? -14.322 0.137 -2.852 1.00 94.00 379 LEU A O 1
ATOM 2909 N N . PHE A 1 380 ? -15.135 2.223 -2.752 1.00 93.94 380 PHE A N 1
ATOM 2910 C CA . PHE A 1 380 ? -14.872 2.426 -1.325 1.00 93.94 380 PHE A CA 1
ATOM 2911 C C . PHE A 1 380 ? -15.912 3.335 -0.664 1.00 93.94 380 PHE A C 1
ATOM 2913 O O . PHE A 1 380 ? -16.561 4.154 -1.316 1.00 93.94 380 PHE A O 1
ATOM 2920 N N . GLY A 1 381 ? -16.103 3.157 0.644 1.00 88.69 381 GLY A N 1
ATOM 2921 C CA . GLY A 1 381 ? -17.077 3.892 1.450 1.00 88.69 381 GLY A CA 1
ATOM 2922 C C . GLY A 1 381 ? -16.506 5.141 2.113 1.00 88.69 381 GLY A C 1
ATOM 2923 O O . GLY A 1 381 ? -17.217 6.142 2.188 1.00 88.69 381 GLY A O 1
ATOM 2924 N N . ALA A 1 382 ? -15.242 5.080 2.539 1.00 90.25 382 ALA A N 1
ATOM 2925 C CA . ALA A 1 382 ? -14.541 6.148 3.245 1.00 90.25 382 ALA A CA 1
ATOM 2926 C C . ALA A 1 382 ? -13.066 6.218 2.835 1.00 90.25 382 ALA A C 1
ATOM 2928 O O . ALA A 1 382 ? -12.524 5.272 2.260 1.00 90.25 382 ALA A O 1
ATOM 2929 N N . ALA A 1 383 ? -12.424 7.326 3.188 1.00 91.62 383 ALA A N 1
ATOM 2930 C CA . ALA A 1 383 ? -11.020 7.584 2.912 1.00 91.62 383 ALA A CA 1
ATOM 2931 C C . ALA A 1 383 ? -10.304 8.118 4.160 1.00 91.62 383 ALA A C 1
ATOM 2933 O O . ALA A 1 383 ? -10.968 8.688 5.026 1.00 91.62 383 ALA A O 1
ATOM 2934 N N . ILE A 1 384 ? -8.985 7.937 4.216 1.00 90.81 384 ILE A N 1
ATOM 2935 C CA . ILE A 1 384 ? -8.034 8.515 5.169 1.00 90.81 384 ILE A CA 1
ATOM 2936 C C . ILE A 1 384 ? -6.851 9.048 4.343 1.00 90.81 384 ILE A C 1
ATOM 2938 O O . ILE A 1 384 ? -6.352 8.350 3.463 1.00 90.81 384 ILE A O 1
ATOM 2942 N N . MET A 1 385 ? -6.391 10.275 4.587 1.00 88.50 385 MET A N 1
ATOM 2943 C CA . MET A 1 385 ? -5.297 10.877 3.805 1.00 88.50 385 MET A CA 1
ATOM 2944 C C . MET A 1 385 ? -4.224 11.471 4.709 1.00 88.50 385 MET A C 1
ATOM 2946 O O . MET A 1 385 ? -4.353 12.631 5.071 1.00 88.50 385 MET A O 1
ATOM 2950 N N . SER A 1 386 ? -3.186 10.712 5.061 1.00 87.38 386 SER A N 1
ATOM 2951 C CA . SER A 1 386 ? -2.077 11.181 5.902 1.00 87.38 386 SER A CA 1
ATOM 2952 C C . SER A 1 386 ? -1.112 12.055 5.096 1.00 87.38 386 SER A C 1
ATOM 2954 O O . SER A 1 386 ? -0.422 11.575 4.202 1.00 87.38 386 SER A O 1
ATOM 2956 N N . SER A 1 387 ? -1.027 13.353 5.387 1.00 84.62 387 SER A N 1
ATOM 2957 C CA . SER A 1 387 ? -0.092 14.259 4.684 1.00 84.62 387 SER A CA 1
ATOM 2958 C C . SER A 1 387 ? -0.183 14.181 3.143 1.00 84.62 387 SER A C 1
ATOM 2960 O O . SER A 1 387 ? 0.830 13.906 2.495 1.00 84.62 387 SER A O 1
ATOM 2962 N N . PRO A 1 388 ? -1.370 14.328 2.523 1.00 86.50 388 PRO A N 1
ATOM 2963 C CA . PRO A 1 388 ? -1.517 14.078 1.092 1.00 86.50 388 PRO A CA 1
ATOM 2964 C C . PRO A 1 388 ? -0.624 15.032 0.289 1.00 86.50 388 PRO A C 1
ATOM 2966 O O . PRO A 1 388 ? -0.568 16.219 0.593 1.00 86.50 388 PRO A O 1
ATOM 2969 N N . TRP A 1 389 ? 0.107 14.502 -0.693 1.00 85.62 389 TRP A N 1
ATOM 2970 C CA . TRP A 1 389 ? 1.051 15.257 -1.520 1.00 85.62 389 TRP A CA 1
ATOM 2971 C C . TRP A 1 389 ? 0.386 15.729 -2.815 1.00 85.62 389 TRP A C 1
ATOM 2973 O O . TRP A 1 389 ? -0.109 14.909 -3.586 1.00 85.62 389 TRP A O 1
ATOM 2983 N N . PHE A 1 390 ? 0.401 17.041 -3.050 1.00 80.25 390 PHE A N 1
ATOM 2984 C CA . PHE A 1 390 ? -0.231 17.711 -4.186 1.00 80.25 390 PHE A CA 1
ATOM 2985 C C . PHE A 1 390 ? 0.834 18.446 -5.007 1.00 80.25 390 PHE A C 1
ATOM 2987 O O . PHE A 1 390 ? 1.077 19.636 -4.784 1.00 80.25 390 PHE A O 1
ATOM 2994 N N . PRO A 1 391 ? 1.513 17.769 -5.945 1.00 78.19 391 PRO A N 1
ATOM 2995 C CA . PRO A 1 391 ? 2.399 18.471 -6.859 1.00 78.19 391 PRO A CA 1
ATOM 2996 C C . PRO A 1 391 ? 1.596 19.387 -7.798 1.00 78.19 391 PRO A C 1
ATOM 2998 O O . PRO A 1 391 ? 0.406 19.153 -8.026 1.00 78.19 391 PRO A O 1
ATOM 3001 N N . PRO A 1 392 ? 2.229 20.411 -8.395 1.00 77.88 392 PRO A N 1
ATOM 3002 C CA . PRO A 1 392 ? 1.635 21.145 -9.505 1.00 77.88 392 PRO A CA 1
ATOM 3003 C C . PRO A 1 392 ? 1.224 20.190 -10.635 1.00 77.88 392 PRO A C 1
ATOM 3005 O O . PRO A 1 392 ? 2.042 19.401 -11.107 1.00 77.88 392 PRO A O 1
ATOM 3008 N N . LEU A 1 393 ? -0.034 20.276 -11.074 1.00 81.06 393 LEU A N 1
ATOM 3009 C CA . LEU A 1 393 ? -0.589 19.452 -12.150 1.00 81.06 393 LEU A CA 1
ATOM 3010 C C . LEU A 1 393 ? -0.865 20.317 -13.381 1.00 81.06 393 LEU A C 1
ATOM 3012 O O . LEU A 1 393 ? -1.694 21.228 -13.345 1.00 81.06 393 LEU A O 1
ATOM 3016 N N . GLY A 1 394 ? -0.183 20.019 -14.485 1.00 83.19 394 GLY A N 1
ATOM 3017 C CA . GLY A 1 394 ? -0.427 20.633 -15.790 1.00 83.19 394 GLY A CA 1
ATOM 3018 C C . GLY A 1 394 ? -1.087 19.662 -16.766 1.00 83.19 394 GLY A C 1
ATOM 3019 O O . GLY A 1 394 ? -1.210 18.474 -16.486 1.00 83.19 394 GLY A O 1
ATOM 3020 N N . LYS A 1 395 ? -1.491 20.156 -17.940 1.00 87.06 395 LYS A N 1
ATOM 3021 C CA . LYS A 1 395 ? -1.954 19.293 -19.038 1.00 87.06 395 LYS A CA 1
ATOM 3022 C C . LYS A 1 395 ? -0.820 18.422 -19.567 1.00 87.06 395 LYS A C 1
ATOM 3024 O O . LYS A 1 395 ? 0.288 18.931 -19.721 1.00 87.06 395 LYS A O 1
ATOM 3029 N N . CYS A 1 396 ? -1.102 17.167 -19.911 1.00 85.38 396 CYS A N 1
ATOM 3030 C CA . CYS A 1 396 ? -0.113 16.256 -20.492 1.00 85.38 396 CYS A CA 1
ATOM 3031 C C . CYS A 1 396 ? 0.481 16.790 -21.812 1.00 85.38 396 CYS A C 1
ATOM 3033 O O . CYS A 1 396 ? 1.642 16.519 -22.104 1.00 85.38 396 CYS A O 1
ATOM 3035 N N . SER A 1 397 ? -0.260 17.608 -22.572 1.00 85.56 397 SER A N 1
ATOM 3036 C CA . SER A 1 397 ? 0.250 18.304 -23.762 1.00 85.56 397 SER A CA 1
ATOM 3037 C C . SER A 1 397 ? 1.234 19.449 -23.481 1.00 85.56 397 SER A C 1
ATOM 3039 O O . SER A 1 397 ? 1.704 20.085 -24.424 1.00 85.56 397 SER A O 1
ATOM 3041 N N . ASN A 1 398 ? 1.479 19.817 -22.219 1.00 88.12 398 ASN A N 1
ATOM 3042 C CA . ASN A 1 398 ? 2.400 20.902 -21.886 1.00 88.12 398 ASN A CA 1
ATOM 3043 C C . ASN A 1 398 ? 3.840 20.499 -22.242 1.00 88.12 398 ASN A C 1
ATOM 3045 O O . ASN A 1 398 ? 4.244 19.363 -21.982 1.00 88.12 398 ASN A O 1
ATOM 3049 N N . ALA A 1 399 ? 4.609 21.464 -22.762 1.00 87.25 399 ALA A N 1
ATOM 3050 C CA . ALA A 1 399 ? 6.031 21.337 -23.071 1.00 87.25 399 ALA A CA 1
ATOM 3051 C C . ALA A 1 399 ? 6.811 20.626 -21.956 1.00 87.25 399 ALA A C 1
ATOM 3053 O O . ALA A 1 399 ? 7.599 19.736 -22.246 1.00 87.25 399 ALA A O 1
ATOM 3054 N N . TYR A 1 400 ? 6.508 20.929 -20.687 1.00 84.94 400 TYR A N 1
ATOM 3055 C CA . TYR A 1 400 ? 7.116 20.259 -19.537 1.00 84.94 400 TYR A CA 1
ATOM 3056 C C . TYR A 1 400 ? 7.058 18.723 -19.642 1.00 84.94 400 TYR A C 1
ATOM 3058 O O . TYR A 1 400 ? 8.100 18.074 -19.625 1.00 84.94 400 TYR A O 1
ATOM 3066 N N . TYR A 1 401 ? 5.873 18.131 -19.823 1.00 85.19 401 TYR A N 1
ATOM 3067 C CA . TYR A 1 401 ? 5.718 16.671 -19.881 1.00 85.19 401 TYR A CA 1
ATOM 3068 C C . TYR A 1 401 ? 6.206 16.084 -21.210 1.00 85.19 401 TYR A C 1
ATOM 3070 O O . TYR A 1 401 ? 6.790 14.997 -21.237 1.00 85.19 401 TYR A O 1
ATOM 3078 N N . THR A 1 402 ? 6.018 16.798 -22.325 1.00 85.94 402 THR A N 1
ATOM 3079 C CA . THR A 1 402 ? 6.504 16.324 -23.628 1.00 85.94 402 THR A CA 1
ATOM 3080 C C . THR A 1 402 ? 8.030 16.331 -23.709 1.00 85.94 402 THR A C 1
ATOM 3082 O O . THR A 1 402 ? 8.613 15.421 -24.298 1.00 85.94 402 THR A O 1
ATOM 3085 N N . ASP A 1 403 ? 8.692 17.304 -23.083 1.00 87.06 403 ASP A N 1
ATOM 3086 C CA . ASP A 1 403 ? 10.153 17.392 -23.021 1.00 87.06 403 ASP A CA 1
ATOM 3087 C C . ASP A 1 403 ? 10.723 16.329 -22.082 1.00 87.06 403 ASP A C 1
ATOM 3089 O O . ASP A 1 403 ? 11.741 15.715 -22.396 1.00 87.06 403 ASP A O 1
ATOM 3093 N N . GLN A 1 404 ? 10.039 16.033 -20.972 1.00 86.31 404 GLN A N 1
ATOM 3094 C CA . GLN A 1 404 ? 10.375 14.897 -20.111 1.00 86.31 404 GLN A CA 1
ATOM 3095 C C . GLN A 1 404 ? 10.348 13.570 -20.875 1.00 86.31 404 GLN A C 1
ATOM 3097 O O . GLN A 1 404 ? 11.314 12.803 -20.821 1.00 86.31 404 GLN A O 1
ATOM 3102 N N . PHE A 1 405 ? 9.279 13.324 -21.639 1.00 86.56 405 PHE A N 1
ATOM 3103 C CA . PHE A 1 405 ? 9.170 12.140 -22.488 1.00 86.56 405 PHE A CA 1
ATOM 3104 C C . PHE A 1 405 ? 10.277 12.093 -23.551 1.00 86.56 405 PHE A C 1
ATOM 3106 O O . PHE A 1 405 ? 10.927 11.057 -23.710 1.00 86.56 405 PHE A O 1
ATOM 3113 N N . ARG A 1 406 ? 10.549 13.204 -24.250 1.00 87.94 406 ARG A N 1
ATOM 3114 C CA . ARG A 1 406 ? 11.619 13.281 -25.261 1.00 87.94 406 ARG A CA 1
ATOM 3115 C C . ARG A 1 406 ? 13.002 13.053 -24.659 1.00 87.94 406 ARG A C 1
ATOM 3117 O O . ARG A 1 406 ? 13.785 12.306 -25.236 1.00 87.94 406 ARG A O 1
ATOM 3124 N N . ASN A 1 407 ? 13.294 13.629 -23.495 1.00 88.81 407 ASN A N 1
ATOM 3125 C CA . ASN A 1 407 ? 14.572 13.453 -22.805 1.00 88.81 407 ASN A CA 1
ATOM 3126 C C . ASN A 1 407 ? 14.778 12.002 -22.363 1.00 88.81 407 ASN A C 1
ATOM 3128 O O . ASN A 1 407 ? 15.849 11.442 -22.594 1.00 88.81 407 ASN A O 1
ATOM 3132 N N . PHE A 1 408 ? 13.745 11.368 -21.802 1.00 89.69 408 PHE A N 1
ATOM 3133 C CA . PHE A 1 408 ? 13.793 9.949 -21.444 1.00 89.69 408 PHE A CA 1
ATOM 3134 C C . PHE A 1 408 ? 13.979 9.069 -22.686 1.00 89.69 408 PHE A C 1
ATOM 3136 O O . PHE A 1 408 ? 14.838 8.192 -22.725 1.00 89.69 408 PHE A O 1
ATOM 3143 N N . THR A 1 409 ? 13.241 9.364 -23.756 1.00 91.06 409 THR A N 1
ATOM 3144 C CA . THR A 1 409 ? 13.369 8.677 -25.047 1.00 91.06 409 THR A CA 1
ATOM 3145 C C . THR A 1 409 ? 14.773 8.831 -25.636 1.00 91.06 409 THR A C 1
ATOM 3147 O O . THR A 1 409 ? 15.344 7.863 -26.135 1.00 91.06 409 THR A O 1
ATOM 3150 N N . SER A 1 410 ? 15.362 10.025 -25.541 1.00 90.69 410 SER A N 1
ATOM 3151 C CA . SER A 1 410 ? 16.734 10.304 -25.968 1.00 90.69 410 SER A CA 1
ATOM 3152 C C . SER A 1 410 ? 17.756 9.520 -25.158 1.00 90.69 410 SER A C 1
ATOM 3154 O O . SER A 1 410 ? 18.627 8.881 -25.742 1.00 90.69 410 SER A O 1
ATOM 3156 N N . GLY A 1 411 ? 17.642 9.542 -23.828 1.00 90.19 411 GLY A N 1
ATOM 3157 C CA . GLY A 1 411 ? 18.542 8.815 -22.932 1.00 90.19 411 GLY A CA 1
ATOM 3158 C C . GLY A 1 411 ? 18.472 7.300 -23.122 1.00 90.19 411 GLY A C 1
ATOM 3159 O O . GLY A 1 411 ? 19.478 6.615 -22.974 1.00 90.19 411 GLY A O 1
ATOM 3160 N N . ALA A 1 412 ? 17.308 6.782 -23.521 1.00 91.25 412 ALA A N 1
ATOM 3161 C CA . ALA A 1 412 ? 17.111 5.375 -23.858 1.00 91.25 412 ALA A CA 1
ATOM 3162 C C . ALA A 1 412 ? 17.572 5.003 -25.284 1.00 91.25 412 ALA A C 1
ATOM 3164 O O . ALA A 1 412 ? 17.477 3.837 -25.662 1.00 91.25 412 ALA A O 1
ATOM 3165 N N . GLY A 1 413 ? 18.047 5.962 -26.092 1.00 91.44 413 GLY A N 1
ATOM 3166 C CA . GLY A 1 413 ? 18.466 5.723 -27.479 1.00 91.44 413 GLY A CA 1
ATOM 3167 C C . GLY A 1 413 ? 17.312 5.554 -28.476 1.00 91.44 413 GLY A C 1
ATOM 3168 O O . GLY A 1 413 ? 17.517 5.046 -29.574 1.00 91.44 413 GLY A O 1
ATOM 3169 N N . CYS A 1 414 ? 16.101 5.991 -28.120 1.00 91.75 414 CYS A N 1
ATOM 3170 C CA . CYS A 1 414 ? 14.871 5.767 -28.885 1.00 91.75 414 CYS A CA 1
ATOM 3171 C C . CYS A 1 414 ? 14.386 6.986 -29.699 1.00 91.75 414 CYS A C 1
ATOM 3173 O O . CYS A 1 414 ? 13.291 6.943 -30.256 1.00 91.75 414 CYS A O 1
ATOM 3175 N N . LEU A 1 415 ? 15.157 8.083 -29.765 1.00 84.44 415 LEU A N 1
ATOM 3176 C CA . LEU A 1 415 ? 14.713 9.369 -30.342 1.00 84.44 415 LEU A CA 1
ATOM 3177 C C . LEU A 1 415 ? 14.891 9.494 -31.870 1.00 84.44 415 LEU A C 1
ATOM 3179 O O . LEU A 1 415 ? 14.471 10.500 -32.436 1.00 84.44 415 LEU A O 1
ATOM 3183 N N . ALA A 1 416 ? 15.512 8.526 -32.559 1.00 72.94 416 ALA A N 1
ATOM 3184 C CA . ALA A 1 416 ? 15.758 8.615 -34.009 1.00 72.94 416 ALA A CA 1
ATOM 3185 C C . ALA A 1 416 ? 14.477 9.032 -34.761 1.00 72.94 416 ALA A C 1
ATOM 3187 O O . ALA A 1 416 ? 13.431 8.526 -34.389 1.00 72.94 416 ALA A O 1
ATOM 3188 N N . ASN A 1 417 ? 14.551 9.940 -35.752 1.00 58.31 417 ASN A N 1
ATOM 3189 C CA . ASN A 1 417 ? 13.463 10.623 -36.503 1.00 58.31 417 ASN A CA 1
ATOM 3190 C C . ASN A 1 417 ? 12.153 9.831 -36.736 1.00 58.31 417 ASN A C 1
ATOM 3192 O O . ASN A 1 417 ? 11.818 9.473 -37.866 1.00 58.31 417 ASN A O 1
ATOM 3196 N N . SER A 1 418 ? 11.388 9.576 -35.681 1.00 68.62 418 SER A N 1
ATOM 3197 C CA . SER A 1 418 ? 10.258 8.649 -35.703 1.00 68.62 418 SER A CA 1
ATOM 3198 C C . SER A 1 418 ? 9.035 9.279 -35.040 1.00 68.62 418 SER A C 1
ATOM 3200 O O . SER A 1 418 ? 9.127 10.291 -34.355 1.00 68.62 418 SER A O 1
ATOM 3202 N N . THR A 1 419 ? 7.861 8.692 -35.250 1.00 83.50 419 THR A N 1
ATOM 3203 C CA . THR A 1 419 ? 6.619 9.081 -34.559 1.00 83.50 419 THR A CA 1
ATOM 3204 C C . THR A 1 419 ? 6.648 8.685 -33.073 1.00 83.50 419 THR A C 1
ATOM 3206 O O . THR A 1 419 ? 7.363 7.747 -32.706 1.00 83.50 419 THR A O 1
ATOM 3209 N N . ASP A 1 420 ? 5.805 9.294 -32.231 1.00 80.94 420 ASP A N 1
ATOM 3210 C CA . ASP A 1 420 ? 5.650 8.908 -30.813 1.00 80.94 420 ASP A CA 1
ATOM 3211 C C . ASP A 1 420 ? 5.349 7.408 -30.642 1.00 80.94 420 ASP A C 1
ATOM 3213 O O . ASP A 1 420 ? 5.821 6.763 -29.707 1.00 80.94 420 ASP A O 1
ATOM 3217 N N . SER A 1 421 ? 4.615 6.813 -31.591 1.00 83.31 421 SER A N 1
ATOM 3218 C CA . SER A 1 421 ? 4.279 5.382 -31.577 1.00 83.31 421 SER A CA 1
ATOM 3219 C C . SER A 1 421 ? 5.515 4.489 -31.716 1.00 83.31 421 SER A C 1
ATOM 3221 O O . SER A 1 421 ? 5.661 3.504 -30.994 1.00 83.31 421 SER A O 1
ATOM 3223 N N . SER A 1 422 ? 6.428 4.843 -32.618 1.00 87.12 422 SER A N 1
ATOM 3224 C CA . SER A 1 422 ? 7.712 4.154 -32.806 1.00 87.12 422 SER A CA 1
ATOM 3225 C C . SER A 1 422 ? 8.685 4.397 -31.652 1.00 87.12 422 SER A C 1
ATOM 3227 O O . SER A 1 422 ? 9.372 3.462 -31.243 1.00 87.12 422 SER A O 1
ATOM 3229 N N . MET A 1 423 ? 8.697 5.605 -31.073 1.00 90.31 423 MET A N 1
ATOM 3230 C CA . MET A 1 423 ? 9.479 5.897 -29.866 1.00 90.31 423 MET A CA 1
ATOM 3231 C C . MET A 1 423 ? 9.013 5.021 -28.696 1.00 90.31 423 MET A C 1
ATOM 3233 O O . MET A 1 423 ? 9.818 4.348 -28.056 1.00 90.31 423 MET A O 1
ATOM 3237 N N . LEU A 1 424 ? 7.697 4.941 -28.474 1.00 88.94 424 LEU A N 1
ATOM 3238 C CA . LEU A 1 424 ? 7.102 4.100 -27.438 1.00 88.94 424 LEU A CA 1
ATOM 3239 C C . LEU A 1 424 ? 7.357 2.604 -27.680 1.00 88.94 424 LEU A C 1
ATOM 3241 O O . LEU A 1 424 ? 7.583 1.862 -26.726 1.00 88.94 424 LEU A O 1
ATOM 3245 N N . ALA A 1 425 ? 7.334 2.146 -28.935 1.00 90.56 425 ALA A N 1
ATOM 3246 C CA . ALA A 1 425 ? 7.671 0.764 -29.277 1.00 90.56 425 ALA A CA 1
ATOM 3247 C C . ALA A 1 425 ? 9.135 0.431 -28.942 1.00 90.56 425 ALA A C 1
ATOM 3249 O O . ALA A 1 425 ? 9.394 -0.601 -28.327 1.00 90.56 425 ALA A O 1
ATOM 3250 N N . CYS A 1 426 ? 10.072 1.328 -29.269 1.00 92.62 426 CYS A N 1
ATOM 3251 C CA . CYS A 1 426 ? 11.481 1.194 -28.890 1.00 92.62 426 CYS A CA 1
ATOM 3252 C C . CYS A 1 426 ? 11.651 1.139 -27.366 1.00 92.62 426 CYS A C 1
ATOM 3254 O O . CYS A 1 426 ? 12.274 0.220 -26.837 1.00 92.62 426 CYS A O 1
ATOM 3256 N N . LEU A 1 427 ? 11.007 2.057 -26.643 1.00 92.12 427 LEU A N 1
ATOM 3257 C CA . LEU A 1 427 ? 11.041 2.094 -25.184 1.00 92.12 427 LEU A CA 1
ATOM 3258 C C . LEU A 1 427 ? 10.466 0.813 -24.545 1.00 92.12 427 LEU A C 1
ATOM 3260 O O . LEU A 1 427 ? 10.995 0.310 -23.555 1.00 92.12 427 LEU A O 1
ATOM 3264 N N . ARG A 1 428 ? 9.402 0.236 -25.117 1.00 92.94 428 ARG A N 1
ATOM 3265 C CA . ARG A 1 428 ? 8.832 -1.044 -24.655 1.00 92.94 428 ARG A CA 1
ATOM 3266 C C . ARG A 1 428 ? 9.757 -2.236 -24.892 1.00 92.94 428 ARG A C 1
ATOM 3268 O O . ARG A 1 428 ? 9.697 -3.191 -24.124 1.00 92.94 428 ARG A O 1
ATOM 3275 N N . ALA A 1 429 ? 10.595 -2.176 -25.923 1.00 92.38 429 ALA A N 1
ATOM 3276 C CA . ALA A 1 429 ? 11.585 -3.204 -26.233 1.00 92.38 429 ALA A CA 1
ATOM 3277 C C . ALA A 1 429 ? 12.898 -3.045 -25.442 1.00 92.38 429 ALA A C 1
ATOM 3279 O O . ALA A 1 429 ? 13.671 -3.996 -25.349 1.00 92.38 429 ALA A O 1
ATOM 3280 N N . ALA A 1 430 ? 13.160 -1.867 -24.866 1.00 91.50 430 ALA A N 1
ATOM 3281 C CA . ALA A 1 430 ? 14.397 -1.590 -24.141 1.00 91.50 430 ALA A CA 1
ATOM 3282 C C . ALA A 1 430 ? 14.557 -2.472 -22.879 1.00 91.50 430 ALA A C 1
ATOM 3284 O O . ALA A 1 430 ? 13.564 -2.819 -22.231 1.00 91.50 430 ALA A O 1
ATOM 3285 N N . PRO A 1 431 ? 15.783 -2.820 -22.457 1.00 90.12 431 PRO A N 1
ATOM 3286 C CA . PRO A 1 431 ? 15.996 -3.559 -21.214 1.00 90.12 431 PRO A CA 1
ATOM 3287 C C . PRO A 1 431 ? 15.505 -2.785 -19.983 1.00 90.12 431 PRO A C 1
ATOM 3289 O O . PRO A 1 431 ? 15.756 -1.585 -19.849 1.00 90.12 431 PRO A O 1
ATOM 3292 N N . SER A 1 432 ? 14.852 -3.474 -19.040 1.00 85.19 432 SER A N 1
ATOM 3293 C CA . SER A 1 432 ? 14.343 -2.849 -17.808 1.00 85.19 432 SER A CA 1
ATOM 3294 C C . SER A 1 432 ? 15.460 -2.202 -16.987 1.00 85.19 432 SER A C 1
ATOM 3296 O O . SER A 1 432 ? 15.252 -1.153 -16.389 1.00 85.19 432 SER A O 1
ATOM 3298 N N . SER A 1 433 ? 16.656 -2.799 -16.972 1.00 84.56 433 SER A N 1
ATOM 3299 C CA . SER A 1 433 ? 17.836 -2.263 -16.282 1.00 84.56 433 SER A CA 1
ATOM 3300 C C . SER A 1 433 ? 18.251 -0.891 -16.820 1.00 84.56 433 SER A C 1
ATOM 3302 O O . SER A 1 433 ? 18.489 0.024 -16.034 1.00 84.56 433 SER A O 1
ATOM 3304 N N . THR A 1 434 ? 18.259 -0.717 -18.145 1.00 87.94 434 THR A N 1
ATOM 3305 C CA . THR A 1 434 ? 18.557 0.563 -18.804 1.00 87.94 434 THR A CA 1
ATOM 3306 C C . THR A 1 434 ? 17.540 1.631 -18.417 1.00 87.94 434 THR A C 1
ATOM 3308 O O . THR A 1 434 ? 17.919 2.728 -18.009 1.00 87.94 434 THR A O 1
ATOM 3311 N N . LEU A 1 435 ? 16.247 1.305 -18.490 1.00 87.19 435 LEU A N 1
ATOM 3312 C CA . LEU A 1 435 ? 15.176 2.247 -18.161 1.00 87.19 435 LEU A CA 1
ATOM 3313 C C . LEU A 1 435 ? 15.194 2.649 -16.681 1.00 87.19 435 LEU A C 1
ATOM 3315 O O . LEU A 1 435 ? 15.026 3.825 -16.369 1.00 87.19 435 LEU A O 1
ATOM 3319 N N . LYS A 1 436 ? 15.454 1.699 -15.772 1.00 81.06 436 LYS A N 1
ATOM 3320 C CA . LYS A 1 436 ? 15.587 1.959 -14.328 1.00 81.06 436 LYS A CA 1
ATOM 3321 C C . LYS A 1 436 ? 16.777 2.865 -14.026 1.00 81.06 436 LYS A C 1
ATOM 3323 O O . LYS A 1 436 ? 16.636 3.833 -13.282 1.00 81.06 436 LYS A O 1
ATOM 3328 N N . GLN A 1 437 ? 17.936 2.583 -14.621 1.00 84.25 437 GLN A N 1
ATOM 3329 C CA . GLN A 1 437 ? 19.129 3.406 -14.436 1.00 84.25 437 GLN A CA 1
ATOM 3330 C C . GLN A 1 437 ? 18.906 4.832 -14.949 1.00 84.25 437 GLN A C 1
ATOM 3332 O O . GLN A 1 437 ? 19.273 5.792 -14.272 1.00 84.25 437 GLN A O 1
ATOM 3337 N N . LEU A 1 438 ? 18.264 4.973 -16.110 1.00 86.44 438 LEU A N 1
ATOM 3338 C CA . LEU A 1 438 ? 17.919 6.272 -16.672 1.00 86.44 438 LEU A CA 1
ATOM 3339 C C . LEU A 1 438 ? 16.918 7.024 -15.787 1.00 86.44 438 LEU A C 1
ATOM 3341 O O . LEU A 1 438 ? 17.137 8.194 -15.483 1.00 86.44 438 LEU A O 1
ATOM 3345 N N . ASN A 1 439 ? 15.868 6.347 -15.313 1.00 83.69 439 ASN A N 1
ATOM 3346 C CA . ASN A 1 439 ? 14.900 6.912 -14.374 1.00 83.69 439 ASN A CA 1
ATOM 3347 C C . ASN A 1 439 ? 15.594 7.464 -13.121 1.00 83.69 439 ASN A C 1
ATOM 3349 O O . ASN A 1 439 ? 15.400 8.623 -12.759 1.00 83.69 439 ASN A O 1
ATOM 3353 N N . TYR A 1 440 ? 16.478 6.666 -12.517 1.00 80.62 440 TYR A N 1
ATOM 3354 C CA . TYR A 1 440 ? 17.262 7.073 -11.354 1.00 80.62 440 TYR A CA 1
ATOM 3355 C C . TYR A 1 440 ? 18.141 8.301 -11.639 1.00 80.62 440 TYR A C 1
ATOM 3357 O O . TYR A 1 440 ? 18.171 9.245 -10.847 1.00 80.62 440 TYR A O 1
ATOM 3365 N N . GLN A 1 441 ? 18.835 8.330 -12.781 1.00 83.25 441 GLN A N 1
ATOM 3366 C CA . GLN A 1 441 ? 19.662 9.474 -13.179 1.00 83.25 441 GLN A CA 1
ATOM 3367 C C . GLN A 1 441 ? 18.831 10.745 -13.381 1.00 83.25 441 GLN A C 1
ATOM 3369 O O . GLN A 1 441 ? 19.240 11.819 -12.939 1.00 83.25 441 GLN A O 1
ATOM 3374 N N . MET A 1 442 ? 17.664 10.627 -14.014 1.00 82.31 442 MET A N 1
ATOM 3375 C CA . MET A 1 442 ? 16.773 11.755 -14.281 1.00 82.31 442 MET A CA 1
ATOM 3376 C C . MET A 1 442 ? 16.152 12.302 -12.993 1.00 82.31 442 MET A C 1
ATOM 3378 O O . MET A 1 442 ? 16.174 13.516 -12.791 1.00 82.31 442 MET A O 1
ATOM 3382 N N . ASN A 1 443 ? 15.711 11.434 -12.075 1.00 77.12 443 ASN A N 1
ATOM 3383 C CA . ASN A 1 443 ? 15.270 11.845 -10.738 1.00 77.12 443 ASN A CA 1
ATOM 3384 C C . ASN A 1 443 ? 16.392 12.548 -9.960 1.00 77.12 443 ASN A C 1
ATOM 3386 O O . ASN A 1 443 ? 16.176 13.629 -9.415 1.00 77.12 443 ASN A O 1
ATOM 3390 N N . LYS A 1 444 ? 17.621 12.013 -9.979 1.00 76.44 444 LYS A N 1
ATOM 3391 C CA . LYS A 1 444 ? 18.775 12.630 -9.301 1.00 76.44 444 LYS A CA 1
ATOM 3392 C C . LYS A 1 444 ? 19.172 13.993 -9.889 1.00 76.44 444 LYS A C 1
ATOM 3394 O O . LYS A 1 444 ? 19.715 14.833 -9.174 1.00 76.44 444 LYS A O 1
ATOM 3399 N N . ALA A 1 445 ? 18.943 14.219 -11.182 1.00 74.88 445 ALA A N 1
ATOM 3400 C CA . ALA A 1 445 ? 19.329 15.454 -11.863 1.00 74.88 445 ALA A CA 1
ATOM 3401 C C . ALA A 1 445 ? 18.448 16.669 -11.503 1.00 74.88 445 ALA A C 1
ATOM 3403 O O . ALA A 1 445 ? 18.848 17.806 -11.766 1.00 74.88 445 ALA A O 1
ATOM 3404 N N . GLN A 1 446 ? 17.277 16.465 -10.888 1.00 66.94 446 GLN A N 1
ATOM 3405 C CA . GLN A 1 446 ? 16.368 17.550 -10.512 1.00 66.94 446 GLN A CA 1
ATOM 3406 C C . GLN A 1 446 ? 16.897 18.322 -9.296 1.00 66.94 446 GLN A C 1
ATOM 3408 O O . GLN A 1 446 ? 16.772 17.905 -8.147 1.00 66.94 446 GLN A O 1
ATOM 3413 N N . ARG A 1 447 ? 17.482 19.500 -9.541 1.00 52.44 447 ARG A N 1
ATOM 3414 C CA . ARG A 1 447 ? 17.926 20.435 -8.494 1.00 52.44 447 ARG A CA 1
ATOM 3415 C C . ARG A 1 447 ? 16.742 21.241 -7.942 1.00 52.44 447 ARG A C 1
ATOM 3417 O O . ARG A 1 447 ? 16.627 22.429 -8.223 1.00 52.44 447 ARG A O 1
ATOM 3424 N N . GLY A 1 448 ? 15.870 20.598 -7.162 1.00 48.69 448 GLY A N 1
ATOM 3425 C CA . GLY A 1 448 ? 14.818 21.280 -6.389 1.00 48.69 448 GLY A CA 1
ATOM 3426 C C . GLY A 1 448 ? 13.366 20.989 -6.789 1.00 48.69 448 GLY A C 1
ATOM 3427 O O . GLY A 1 448 ? 12.464 21.500 -6.131 1.00 48.69 448 GLY A O 1
ATOM 3428 N N . HIS A 1 449 ? 13.114 20.153 -7.803 1.00 52.50 449 HIS A N 1
ATOM 3429 C CA . HIS A 1 449 ? 11.800 19.522 -7.990 1.00 52.50 449 HIS A CA 1
ATOM 3430 C C . HIS A 1 449 ? 11.724 18.225 -7.179 1.00 52.50 449 HIS A C 1
ATOM 3432 O O . HIS A 1 449 ? 12.674 17.450 -7.152 1.00 52.50 449 HIS A O 1
ATOM 3438 N N . VAL A 1 450 ? 10.582 18.002 -6.526 1.00 58.12 450 VAL A N 1
ATOM 3439 C CA . VAL A 1 450 ? 10.371 16.910 -5.558 1.00 58.12 450 VAL A CA 1
ATOM 3440 C C . VAL A 1 450 ? 10.487 15.521 -6.188 1.00 58.12 450 VAL A C 1
ATOM 3442 O O . VAL A 1 450 ? 10.963 14.617 -5.520 1.00 58.12 450 VAL A O 1
ATOM 3445 N N . ASN A 1 451 ? 10.065 15.367 -7.450 1.00 69.19 451 ASN A N 1
ATOM 3446 C CA . ASN A 1 451 ? 10.219 14.167 -8.282 1.00 69.19 451 ASN A CA 1
ATOM 3447 C C . ASN A 1 451 ? 10.265 14.587 -9.759 1.00 69.19 451 ASN A C 1
ATOM 3449 O O . ASN A 1 451 ? 9.656 15.596 -10.124 1.00 69.19 451 ASN A O 1
ATOM 3453 N N . TYR A 1 452 ? 10.964 13.828 -10.612 1.00 74.50 452 TYR A N 1
ATOM 3454 C CA . TYR A 1 452 ? 10.957 14.075 -12.059 1.00 74.50 452 TYR A CA 1
ATOM 3455 C C . TYR A 1 452 ? 9.586 13.740 -12.652 1.00 74.50 452 TYR A C 1
ATOM 3457 O O . TYR A 1 452 ? 9.074 14.484 -13.478 1.00 74.50 452 TYR A O 1
ATOM 3465 N N . TRP A 1 453 ? 8.961 12.653 -12.202 1.00 79.31 453 TRP A N 1
ATOM 3466 C CA . TRP A 1 453 ? 7.668 12.205 -12.713 1.00 79.31 453 TRP A CA 1
ATOM 3467 C C . TRP A 1 453 ? 6.541 12.628 -11.783 1.00 79.31 453 TRP A C 1
ATOM 3469 O O . TRP A 1 453 ? 6.534 12.294 -10.599 1.00 79.31 453 TRP A O 1
ATOM 3479 N N . VAL A 1 454 ? 5.578 13.359 -12.335 1.00 76.94 454 VAL A N 1
ATOM 3480 C CA . VAL A 1 454 ? 4.336 13.726 -11.654 1.00 76.94 454 VAL A CA 1
ATOM 3481 C C . VAL A 1 454 ? 3.157 13.439 -12.570 1.00 76.94 454 VAL A C 1
ATOM 3483 O O . VAL A 1 454 ? 3.308 13.441 -13.794 1.00 76.94 454 VAL A O 1
ATOM 3486 N N . ALA A 1 455 ? 1.983 13.204 -11.986 1.00 79.00 455 ALA A N 1
ATOM 3487 C CA . ALA A 1 455 ? 0.757 13.071 -12.754 1.00 79.00 455 ALA A CA 1
ATOM 3488 C C . ALA A 1 455 ? 0.521 14.317 -13.631 1.00 79.00 455 ALA A C 1
ATOM 3490 O O . ALA A 1 455 ? 0.939 15.435 -13.309 1.00 79.00 455 ALA A O 1
ATOM 3491 N N . CYS A 1 456 ? -0.151 14.116 -14.759 1.00 83.69 456 CYS A N 1
ATOM 3492 C CA . CYS A 1 456 ? -0.589 15.182 -15.649 1.00 83.69 456 CYS A CA 1
ATOM 3493 C C . CYS A 1 456 ? -2.089 15.051 -15.899 1.00 83.69 456 CYS A C 1
ATOM 3495 O O . CYS A 1 456 ? -2.659 13.963 -15.828 1.00 83.69 456 CYS A O 1
ATOM 3497 N N . LEU A 1 457 ? -2.734 16.180 -16.176 1.00 86.31 457 LEU A N 1
ATOM 3498 C CA . LEU A 1 457 ? -4.126 16.209 -16.585 1.00 86.31 457 LEU A CA 1
ATOM 3499 C C . LEU A 1 457 ? -4.209 15.753 -18.033 1.00 86.31 457 LEU A C 1
ATOM 3501 O O . LEU A 1 457 ? -3.709 16.428 -18.936 1.00 86.31 457 LEU A O 1
ATOM 3505 N N . GLU A 1 458 ? -4.836 14.606 -18.240 1.00 84.44 458 GLU A N 1
ATOM 3506 C CA . GLU A 1 458 ? -5.060 14.064 -19.566 1.00 84.44 458 GLU A CA 1
ATOM 3507 C C . GLU A 1 458 ? -5.928 15.032 -20.366 1.00 84.44 458 GLU A C 1
ATOM 3509 O O . GLU A 1 458 ? -6.977 15.486 -19.897 1.00 84.44 458 GLU A O 1
ATOM 3514 N N . ASP A 1 459 ? -5.474 15.359 -21.575 1.00 78.62 459 ASP A N 1
ATOM 3515 C CA . ASP A 1 459 ? -6.231 16.197 -22.498 1.00 78.62 459 ASP A CA 1
ATOM 3516 C C . ASP A 1 459 ? -7.594 15.562 -22.804 1.00 78.62 459 ASP A C 1
ATOM 3518 O O . ASP A 1 459 ? -7.771 14.358 -22.595 1.00 78.62 459 ASP A O 1
ATOM 3522 N N . ASP A 1 460 ? -8.554 16.366 -23.292 1.00 65.94 460 ASP A N 1
ATOM 3523 C CA . ASP A 1 460 ? -9.959 16.003 -23.575 1.00 65.94 460 ASP A CA 1
ATOM 3524 C C . ASP A 1 460 ? -10.110 14.947 -24.696 1.00 65.94 460 ASP A C 1
ATOM 3526 O O . ASP A 1 460 ? -10.789 15.115 -25.707 1.00 65.94 460 ASP A O 1
ATOM 3530 N N . THR A 1 461 ? -9.472 13.804 -24.505 1.00 59.19 461 THR A N 1
ATOM 3531 C CA . THR A 1 461 ? -9.621 12.567 -25.250 1.00 59.19 461 THR A CA 1
ATOM 3532 C C . THR A 1 461 ? -10.741 11.761 -24.603 1.00 59.19 461 THR A C 1
ATOM 3534 O O . THR A 1 461 ? -11.051 11.902 -23.417 1.00 59.19 461 THR A O 1
ATOM 3537 N N . THR A 1 462 ? -11.400 10.889 -25.358 1.00 48.56 462 THR A N 1
ATOM 3538 C CA . THR A 1 462 ? -12.524 10.090 -24.847 1.00 48.56 462 THR A CA 1
ATOM 3539 C C . THR A 1 462 ? -12.105 9.109 -23.746 1.00 48.56 462 THR A C 1
ATOM 3541 O O . THR A 1 462 ? -12.907 8.838 -22.854 1.00 48.56 462 THR A O 1
ATOM 3544 N N . SER A 1 463 ? -10.847 8.662 -23.724 1.00 53.91 463 SER A N 1
ATOM 3545 C CA . SER A 1 463 ? -10.353 7.565 -22.878 1.00 53.91 463 SER A CA 1
ATOM 3546 C C . SER A 1 463 ? -9.661 7.965 -21.573 1.00 53.91 463 SER A C 1
ATOM 3548 O O . SER A 1 463 ? -9.314 7.068 -20.811 1.00 53.91 463 SER A O 1
ATOM 3550 N N . GLY A 1 464 ? -9.434 9.257 -21.311 1.00 63.47 464 GLY A N 1
ATOM 3551 C CA . GLY A 1 464 ? -8.541 9.625 -20.211 1.00 63.47 464 GLY A CA 1
ATOM 3552 C C . GLY A 1 464 ? -9.062 9.418 -18.785 1.00 63.47 464 GLY A C 1
ATOM 3553 O O . GLY A 1 464 ? -10.268 9.473 -18.524 1.00 63.47 464 GLY A O 1
ATOM 3554 N N . TYR A 1 465 ? -8.155 9.192 -17.841 1.00 75.44 465 TYR A N 1
ATOM 3555 C CA . TYR A 1 465 ? -8.475 8.949 -16.441 1.00 75.44 465 TYR A CA 1
ATOM 3556 C C . TYR A 1 465 ? -8.480 10.265 -15.646 1.00 75.44 465 TYR A C 1
ATOM 3558 O O . TYR A 1 465 ? -9.562 10.764 -15.309 1.00 75.44 465 TYR A O 1
ATOM 3566 N N . LEU A 1 466 ? -7.328 10.914 -15.447 1.00 80.19 466 LEU A N 1
ATOM 3567 C CA . LEU A 1 466 ? -7.231 12.171 -14.690 1.00 80.19 466 LEU A CA 1
ATOM 3568 C C . LEU A 1 466 ? -7.482 13.396 -15.591 1.00 80.19 466 LEU A C 1
ATOM 3570 O O . LEU A 1 466 ? -6.551 14.041 -16.051 1.00 80.19 466 LEU A O 1
ATOM 3574 N N . LYS A 1 467 ? -8.749 13.752 -15.848 1.00 83.50 467 LYS A N 1
ATOM 3575 C CA . LYS A 1 467 ? -9.103 14.894 -16.739 1.00 83.50 467 LYS A CA 1
ATOM 3576 C C . LYS A 1 467 ? -9.472 16.197 -16.022 1.00 83.50 467 LYS A C 1
ATOM 3578 O O . LYS A 1 467 ? -9.965 17.133 -16.645 1.00 83.50 467 LYS A O 1
ATOM 3583 N N . MET A 1 468 ? -9.370 16.246 -14.699 1.00 84.62 468 MET A N 1
ATOM 3584 C CA . MET A 1 468 ? -9.764 17.427 -13.931 1.00 84.62 468 MET A CA 1
ATOM 3585 C C . MET A 1 468 ? -8.823 17.617 -12.758 1.00 84.62 468 MET A C 1
ATOM 3587 O O . MET A 1 468 ? -8.530 16.668 -12.035 1.00 84.62 468 MET A O 1
ATOM 3591 N N . HIS A 1 469 ? -8.401 18.862 -12.558 1.00 85.50 469 HIS A N 1
ATOM 3592 C CA . HIS A 1 469 ? -7.590 19.225 -11.412 1.00 85.50 469 HIS A CA 1
ATOM 3593 C C . HIS A 1 469 ? -8.344 18.901 -10.109 1.00 85.50 469 HIS A C 1
ATOM 3595 O O . HIS A 1 469 ? -9.498 19.328 -9.973 1.00 85.50 469 HIS A O 1
ATOM 3601 N N . PRO A 1 470 ? -7.731 18.209 -9.129 1.00 84.25 470 PRO A N 1
ATOM 3602 C CA . PRO A 1 470 ? -8.412 17.831 -7.896 1.00 84.25 470 PRO A CA 1
ATOM 3603 C C . PRO A 1 470 ? -9.051 19.017 -7.169 1.00 84.25 470 PRO A C 1
ATOM 3605 O O . PRO A 1 470 ? -10.197 18.926 -6.754 1.00 84.25 470 PRO A O 1
ATOM 3608 N N . VAL A 1 471 ? -8.374 20.168 -7.101 1.00 82.50 471 VAL A N 1
ATOM 3609 C CA . VAL A 1 471 ? -8.925 21.394 -6.482 1.00 82.50 471 VAL A CA 1
ATOM 3610 C C . VAL A 1 471 ? -10.211 21.873 -7.166 1.00 82.50 471 VAL A C 1
ATOM 3612 O O . VAL A 1 471 ? -11.160 22.257 -6.484 1.00 82.50 471 VAL A O 1
ATOM 3615 N N . GLU A 1 472 ? -10.289 21.800 -8.497 1.00 85.81 472 GLU A N 1
ATOM 3616 C CA . GLU A 1 472 ? -11.504 22.178 -9.228 1.00 85.81 472 GLU A CA 1
ATOM 3617 C C . GLU A 1 472 ? -12.624 21.157 -8.991 1.00 85.81 472 GLU A C 1
ATOM 3619 O O . GLU A 1 472 ? -13.772 21.523 -8.740 1.00 85.81 472 GLU A O 1
ATOM 3624 N N . ALA A 1 473 ? -12.291 19.864 -8.961 1.00 84.88 473 ALA A N 1
ATOM 3625 C CA . ALA A 1 473 ? -13.250 18.823 -8.609 1.00 84.88 473 ALA A CA 1
ATOM 3626 C C . ALA A 1 473 ? -13.793 18.998 -7.178 1.00 84.88 473 ALA A C 1
ATOM 3628 O O . ALA A 1 473 ? -15.002 18.878 -6.963 1.00 84.88 473 ALA A O 1
ATOM 3629 N N . LEU A 1 474 ? -12.930 19.346 -6.215 1.00 83.31 474 LEU A N 1
ATOM 3630 C CA . LEU A 1 474 ? -13.314 19.675 -4.841 1.00 83.31 474 LEU A CA 1
ATOM 3631 C C . LEU A 1 474 ? -14.262 20.883 -4.805 1.00 83.31 474 LEU A C 1
ATOM 3633 O O . LEU A 1 474 ? -15.323 20.804 -4.182 1.00 83.31 474 LEU A O 1
ATOM 3637 N N . ARG A 1 475 ? -13.939 21.965 -5.529 1.00 83.38 475 ARG A N 1
ATOM 3638 C CA . ARG A 1 475 ? -14.788 23.164 -5.650 1.00 83.38 475 ARG A CA 1
ATOM 3639 C C . ARG A 1 475 ? -16.179 22.834 -6.198 1.00 83.38 475 ARG A C 1
ATOM 3641 O O . ARG A 1 475 ? -17.177 23.362 -5.710 1.00 83.38 475 ARG A O 1
ATOM 3648 N N . LEU A 1 476 ? -16.253 21.940 -7.182 1.00 84.62 476 LEU A N 1
ATOM 3649 C CA . LEU A 1 476 ? -17.503 21.474 -7.788 1.00 84.62 476 LEU A CA 1
ATOM 3650 C C . LEU A 1 476 ? -18.224 20.392 -6.961 1.00 84.62 476 LEU A C 1
ATOM 3652 O O . LEU A 1 476 ? -19.306 19.943 -7.350 1.00 84.62 476 LEU A O 1
ATOM 3656 N N . GLY A 1 477 ? -17.647 19.955 -5.836 1.00 81.00 477 GLY A N 1
ATOM 3657 C CA . GLY A 1 477 ? -18.187 18.887 -4.992 1.00 81.00 477 GLY A CA 1
ATOM 3658 C C . GLY A 1 477 ? -18.187 17.506 -5.657 1.00 81.00 477 GLY A C 1
ATOM 3659 O O . GLY A 1 477 ? -18.957 16.631 -5.253 1.00 81.00 477 GLY A O 1
ATOM 3660 N N . LEU A 1 478 ? -17.354 17.306 -6.681 1.00 84.62 478 LEU A N 1
ATOM 3661 C CA . LEU A 1 478 ? -17.207 16.064 -7.441 1.00 84.62 478 LEU A CA 1
ATOM 3662 C C . LEU A 1 478 ? -16.313 15.075 -6.690 1.00 84.62 478 LEU A C 1
ATOM 3664 O O . LEU A 1 478 ? -15.233 14.731 -7.152 1.00 84.62 478 LEU A O 1
ATOM 3668 N N . VAL A 1 479 ? -16.767 14.624 -5.522 1.00 82.88 479 VAL A N 1
ATOM 3669 C CA . VAL A 1 479 ? -16.034 13.677 -4.671 1.00 82.88 479 VAL A CA 1
ATOM 3670 C C . VAL A 1 479 ? -16.859 12.427 -4.378 1.00 82.88 479 VAL A C 1
ATOM 3672 O O . VAL A 1 479 ? -18.040 12.514 -4.019 1.00 82.88 479 VAL A O 1
ATOM 3675 N N . ALA A 1 480 ? -16.229 11.263 -4.521 1.00 79.88 480 ALA A N 1
ATOM 3676 C CA . ALA A 1 480 ? -16.768 9.976 -4.107 1.00 79.88 480 ALA A CA 1
ATOM 3677 C C . ALA A 1 480 ? -16.749 9.812 -2.581 1.00 79.88 480 ALA A C 1
ATOM 3679 O O . ALA A 1 480 ? -16.118 10.569 -1.844 1.00 79.88 480 ALA A O 1
ATOM 3680 N N . GLY A 1 481 ? -17.474 8.797 -2.109 1.00 60.50 481 GLY A N 1
ATOM 3681 C CA . GLY A 1 481 ? -17.723 8.552 -0.689 1.00 60.50 481 GLY A CA 1
ATOM 3682 C C . GLY A 1 481 ? -19.074 9.129 -0.274 1.00 60.50 481 GLY A C 1
ATOM 3683 O O . GLY A 1 481 ? -19.339 10.327 -0.390 1.00 60.50 481 GLY A O 1
ATOM 3684 N N . ALA A 1 482 ? -19.987 8.263 0.167 1.00 47.34 482 ALA A N 1
ATOM 3685 C CA . ALA A 1 482 ? -21.352 8.677 0.496 1.00 47.34 482 ALA A CA 1
ATOM 3686 C C . ALA A 1 482 ? -21.509 9.180 1.933 1.00 47.34 482 ALA A C 1
ATOM 3688 O O . ALA A 1 482 ? -22.430 9.953 2.187 1.00 47.34 482 ALA A O 1
ATOM 3689 N N . ARG A 1 483 ? -20.656 8.733 2.864 1.00 44.12 483 ARG A N 1
ATOM 3690 C CA . ARG A 1 483 ? -20.687 8.996 4.317 1.00 44.12 483 ARG A CA 1
ATOM 3691 C C . ARG A 1 483 ? -19.286 8.685 4.894 1.00 44.12 483 ARG A C 1
ATOM 3693 O O . ARG A 1 483 ? -18.521 8.028 4.207 1.00 44.12 483 ARG A O 1
ATOM 3700 N N . PRO A 1 484 ? -18.984 9.087 6.137 1.00 42.09 484 PRO A N 1
ATOM 3701 C CA . PRO A 1 484 ? -17.874 9.981 6.499 1.00 42.09 484 PRO A CA 1
ATOM 3702 C C . PRO A 1 484 ? -16.515 9.687 5.834 1.00 42.09 484 PRO A C 1
ATOM 3704 O O . PRO A 1 484 ? -16.069 8.548 5.844 1.00 42.09 484 PRO A O 1
ATOM 3707 N N . SER A 1 485 ? -15.834 10.723 5.336 1.00 37.09 485 SER A N 1
ATOM 3708 C CA . SER A 1 485 ? -14.469 10.669 4.793 1.00 37.09 485 SER A CA 1
ATOM 3709 C C . SER A 1 485 ? -13.524 11.414 5.737 1.00 37.09 485 SER A C 1
ATOM 3711 O O . SER A 1 485 ? -13.680 12.613 5.971 1.00 37.09 485 SER A O 1
ATOM 3713 N N . TYR A 1 486 ? -12.551 10.703 6.296 1.00 36.88 486 TYR A N 1
ATOM 3714 C CA . TYR A 1 486 ? -11.508 11.275 7.132 1.00 36.88 486 TYR A CA 1
ATOM 3715 C C . TYR A 1 486 ? -10.474 11.950 6.238 1.00 36.88 486 TYR A C 1
ATOM 3717 O O . TYR A 1 486 ? -9.937 11.354 5.305 1.00 36.88 486 TYR A O 1
ATOM 3725 N N . ILE A 1 487 ? -10.216 13.225 6.499 1.00 40.59 487 ILE A N 1
ATOM 3726 C CA . ILE A 1 487 ? -9.257 13.995 5.724 1.00 40.59 487 ILE A CA 1
ATOM 3727 C C . ILE A 1 487 ? -8.240 14.502 6.702 1.00 40.59 487 ILE A C 1
ATOM 3729 O O . ILE A 1 487 ? -8.475 15.432 7.469 1.00 40.59 487 ILE A O 1
ATOM 3733 N N . SER A 1 488 ? -7.122 13.805 6.698 1.00 35.22 488 SER A N 1
ATOM 3734 C CA . SER A 1 488 ? -6.023 14.179 7.537 1.00 35.22 488 SER A CA 1
ATOM 3735 C C . SER A 1 488 ? -5.325 15.402 6.956 1.00 35.22 488 SER A C 1
ATOM 3737 O O . SER A 1 488 ? -5.212 15.586 5.742 1.00 35.22 488 SER A O 1
ATOM 3739 N N . GLN A 1 489 ? -4.949 16.281 7.876 1.00 36.16 489 GLN A N 1
ATOM 3740 C CA . GLN A 1 489 ? -4.034 17.376 7.650 1.00 36.16 489 GLN A CA 1
ATOM 3741 C C . GLN A 1 489 ? -2.731 16.964 8.330 1.00 36.16 489 GLN A C 1
ATOM 3743 O O . GLN A 1 489 ? -2.710 16.577 9.494 1.00 36.16 489 GLN A O 1
ATOM 3748 N N . LEU A 1 490 ? -1.626 17.066 7.609 1.00 33.31 490 LEU A N 1
ATOM 3749 C CA . LEU A 1 490 ? -0.342 17.267 8.254 1.00 33.31 490 LEU A CA 1
ATOM 3750 C C . LEU A 1 490 ? 0.018 18.714 7.970 1.00 33.31 490 LEU A C 1
ATOM 3752 O O . LEU A 1 490 ? 0.373 19.064 6.845 1.00 33.31 490 LEU A O 1
ATOM 3756 N N . LEU A 1 491 ? -0.148 19.564 8.980 1.00 37.03 491 LEU A N 1
ATOM 3757 C CA . LEU A 1 491 ? 0.610 20.802 9.017 1.00 37.03 491 LEU A CA 1
ATOM 3758 C C . LEU A 1 491 ? 1.974 20.391 9.553 1.00 37.03 491 LEU A C 1
ATOM 3760 O O . LEU A 1 491 ? 2.117 19.979 10.697 1.00 37.03 491 LEU A O 1
ATOM 3764 N N . LEU A 1 492 ? 3.006 20.500 8.737 1.00 34.31 492 LEU A N 1
ATOM 3765 C CA . LEU A 1 492 ? 4.272 20.856 9.351 1.00 34.31 492 LEU A CA 1
ATOM 3766 C C . LEU A 1 492 ? 4.055 22.271 9.917 1.00 34.31 492 LEU A C 1
ATOM 3768 O O . LEU A 1 492 ? 3.299 23.051 9.373 1.00 34.31 492 LEU A O 1
ATOM 3772 N N . ASN A 1 493 ? 4.546 22.581 11.103 1.00 33.19 493 ASN A N 1
ATOM 3773 C CA . ASN A 1 493 ? 4.702 23.959 11.582 1.00 33.19 493 ASN A CA 1
ATOM 3774 C C . ASN A 1 493 ? 3.528 24.967 11.353 1.00 33.19 493 ASN A C 1
ATOM 3776 O O . ASN A 1 493 ? 3.537 25.774 10.422 1.00 33.19 493 ASN A O 1
ATOM 3780 N N . THR A 1 494 ? 2.554 25.020 12.270 1.00 36.56 494 THR A N 1
ATOM 3781 C CA . THR A 1 494 ? 1.662 26.188 12.404 1.00 36.56 494 THR A CA 1
ATOM 3782 C C . THR A 1 494 ? 2.440 27.353 13.013 1.00 36.56 494 THR A C 1
ATOM 3784 O O . THR A 1 494 ? 2.423 27.566 14.228 1.00 36.56 494 THR A O 1
ATOM 3787 N N . ARG A 1 495 ? 3.153 28.106 12.183 1.00 35.75 495 ARG A N 1
ATOM 3788 C CA . ARG A 1 495 ? 3.663 29.424 12.558 1.00 35.75 495 ARG A CA 1
ATOM 3789 C C . ARG A 1 495 ? 2.984 30.470 11.686 1.00 35.75 495 ARG A C 1
ATOM 3791 O O . ARG A 1 495 ? 2.901 30.306 10.474 1.00 35.75 495 ARG A O 1
ATOM 3798 N N . SER A 1 496 ? 2.460 31.515 12.325 1.00 36.81 496 SER A N 1
ATOM 3799 C CA . SER A 1 496 ? 1.937 32.696 11.640 1.00 36.81 496 SER A CA 1
ATOM 3800 C C . SER A 1 496 ? 3.023 33.318 10.760 1.00 36.81 496 SER A C 1
ATOM 3802 O O . SER A 1 496 ? 4.217 33.156 11.028 1.00 36.81 496 SER A O 1
ATOM 3804 N N . ALA A 1 497 ? 2.605 34.059 9.731 1.00 40.16 497 ALA A N 1
ATOM 3805 C CA . ALA A 1 497 ? 3.494 34.710 8.768 1.00 40.16 497 ALA A CA 1
ATOM 3806 C C . ALA A 1 497 ? 4.573 35.621 9.402 1.00 40.16 497 ALA A C 1
ATOM 3808 O O . ALA A 1 497 ? 5.588 35.912 8.772 1.00 40.16 497 ALA A O 1
ATOM 3809 N N . ASP A 1 498 ? 4.386 35.998 10.669 1.00 39.41 498 ASP A N 1
ATOM 3810 C CA . ASP A 1 498 ? 5.272 36.865 11.446 1.00 39.41 498 ASP A CA 1
ATOM 3811 C C . ASP A 1 498 ? 6.376 36.113 12.222 1.00 39.41 498 ASP A C 1
ATOM 3813 O O . ASP A 1 498 ? 7.215 36.740 12.863 1.00 39.41 498 ASP A O 1
ATOM 3817 N N . ALA A 1 499 ? 6.408 34.774 12.190 1.00 45.44 499 ALA A N 1
ATOM 3818 C CA . ALA A 1 499 ? 7.325 33.955 12.999 1.00 45.44 499 ALA A CA 1
ATOM 3819 C C . ALA A 1 499 ? 8.494 33.328 12.208 1.00 45.44 499 ALA A C 1
ATOM 3821 O O . ALA A 1 499 ? 9.179 32.428 12.715 1.00 45.44 499 ALA A O 1
ATOM 3822 N N . PHE A 1 500 ? 8.728 33.781 10.972 1.00 52.59 500 PHE A N 1
ATOM 3823 C CA . PHE A 1 500 ? 9.797 33.263 10.123 1.00 52.59 500 PHE A CA 1
ATOM 3824 C C . PHE A 1 500 ? 11.127 33.965 10.386 1.00 52.59 500 PHE A C 1
ATOM 3826 O O . PHE A 1 500 ? 11.304 35.145 10.098 1.00 52.59 500 PHE A O 1
ATOM 3833 N N . VAL A 1 501 ? 12.074 33.197 10.917 1.00 59.28 501 VAL A N 1
ATOM 3834 C CA . VAL A 1 501 ? 13.382 33.687 11.370 1.00 59.28 501 VAL A CA 1
ATOM 3835 C C . VAL A 1 501 ? 14.314 34.033 10.196 1.00 59.28 501 VAL A C 1
ATOM 3837 O O . VAL A 1 501 ? 15.202 34.865 10.352 1.00 59.28 501 VAL A O 1
ATOM 3840 N N . ASP A 1 502 ? 14.096 33.434 9.014 1.00 73.38 502 ASP A N 1
ATOM 3841 C CA . ASP A 1 502 ? 14.886 33.668 7.798 1.00 73.38 502 ASP A CA 1
ATOM 3842 C C . ASP A 1 502 ? 14.142 33.292 6.487 1.00 73.38 502 ASP A C 1
ATOM 3844 O O . ASP A 1 502 ? 12.973 32.894 6.467 1.00 73.38 502 ASP A O 1
ATOM 3848 N N . GLY A 1 503 ? 14.819 33.466 5.342 1.00 74.19 503 GLY A N 1
ATOM 3849 C CA . GLY A 1 503 ? 14.294 33.127 4.013 1.00 74.19 503 GLY A CA 1
ATOM 3850 C C . GLY A 1 503 ? 14.082 31.630 3.762 1.00 74.19 503 GLY A C 1
ATOM 3851 O O . GLY A 1 503 ? 13.179 31.276 3.007 1.00 74.19 503 GLY A O 1
ATOM 3852 N N . HIS A 1 504 ? 14.858 30.757 4.407 1.00 70.81 504 HIS A N 1
ATOM 3853 C CA . HIS A 1 504 ? 14.716 29.310 4.266 1.00 70.81 504 HIS A CA 1
ATOM 3854 C C . HIS A 1 504 ? 13.443 28.822 4.966 1.00 70.81 504 HIS A C 1
ATOM 3856 O O . HIS A 1 504 ? 12.640 28.120 4.353 1.00 70.81 504 HIS A O 1
ATOM 3862 N N . ALA A 1 505 ? 13.195 29.283 6.197 1.00 66.81 505 ALA A N 1
ATOM 3863 C CA . ALA A 1 505 ? 11.977 28.986 6.947 1.00 66.81 505 ALA A CA 1
ATOM 3864 C C . ALA A 1 505 ? 10.710 29.417 6.187 1.00 66.81 505 ALA A C 1
ATOM 3866 O O . ALA A 1 505 ? 9.748 28.654 6.115 1.00 66.81 505 ALA A O 1
ATOM 3867 N N . ARG A 1 506 ? 10.731 30.597 5.547 1.00 73.38 506 ARG A N 1
ATOM 3868 C CA . ARG A 1 506 ? 9.633 31.050 4.670 1.00 73.38 506 ARG A CA 1
ATOM 3869 C C . ARG A 1 506 ? 9.409 30.111 3.490 1.00 73.38 506 ARG A C 1
ATOM 3871 O O . ARG A 1 506 ? 8.272 29.740 3.221 1.00 73.38 506 ARG A O 1
ATOM 3878 N N . GLY A 1 507 ? 10.480 29.726 2.794 1.00 72.44 507 GLY A N 1
ATOM 3879 C CA . GLY A 1 507 ? 10.397 28.821 1.645 1.00 72.44 507 GLY A CA 1
ATOM 3880 C C . GLY A 1 507 ? 9.800 27.460 2.010 1.00 72.44 507 GLY A C 1
ATOM 3881 O O . GLY A 1 507 ? 8.917 26.972 1.307 1.00 72.44 507 GLY A O 1
ATOM 3882 N N . VAL A 1 508 ? 10.222 26.885 3.141 1.00 73.69 508 VAL A N 1
ATOM 3883 C CA . VAL A 1 508 ? 9.683 25.615 3.655 1.00 73.69 508 VAL A CA 1
ATOM 3884 C C . VAL A 1 508 ? 8.190 25.730 3.964 1.00 73.69 508 VAL A C 1
ATOM 3886 O O . VAL A 1 508 ? 7.426 24.855 3.563 1.00 73.69 508 VAL A O 1
ATOM 3889 N N . SER A 1 509 ? 7.753 26.810 4.615 1.00 71.94 509 SER A N 1
ATOM 3890 C CA . SER A 1 509 ? 6.337 26.997 4.954 1.00 71.94 509 SER A CA 1
ATOM 3891 C C . SER A 1 509 ? 5.448 27.255 3.738 1.00 71.94 509 SER A C 1
ATOM 3893 O O . SER A 1 509 ? 4.378 26.662 3.646 1.00 71.94 509 SER A O 1
ATOM 3895 N N . VAL A 1 510 ? 5.899 28.048 2.759 1.00 79.06 510 VAL A N 1
ATOM 3896 C CA . VAL A 1 510 ? 5.164 28.221 1.491 1.00 79.06 510 VAL A CA 1
ATOM 3897 C C . VAL A 1 510 ? 5.004 26.881 0.777 1.00 79.06 510 VAL A C 1
ATOM 3899 O O . VAL A 1 510 ? 3.912 26.544 0.324 1.00 79.06 510 VAL A O 1
ATOM 3902 N N . TYR A 1 511 ? 6.085 26.104 0.697 1.00 79.38 511 TYR A N 1
ATOM 3903 C CA . TYR A 1 511 ? 6.059 24.793 0.061 1.00 79.38 511 TYR A CA 1
ATOM 3904 C C . TYR A 1 511 ? 5.109 23.834 0.787 1.00 79.38 511 TYR A C 1
ATOM 3906 O O . TYR A 1 511 ? 4.273 23.192 0.159 1.00 79.38 511 TYR A O 1
ATOM 3914 N N . GLN A 1 512 ? 5.184 23.777 2.113 1.00 78.38 512 GLN A N 1
ATOM 3915 C CA . GLN A 1 512 ? 4.289 22.982 2.943 1.00 78.38 512 GLN A CA 1
ATOM 3916 C C . GLN A 1 512 ? 2.811 23.323 2.710 1.00 78.38 512 GLN A C 1
ATOM 3918 O O . GLN A 1 512 ? 1.992 22.420 2.517 1.00 78.38 512 GLN A O 1
ATOM 3923 N N . ASP A 1 513 ? 2.465 24.609 2.749 1.00 78.56 513 ASP A N 1
ATOM 3924 C CA . ASP A 1 513 ? 1.083 25.049 2.600 1.00 78.56 513 ASP A CA 1
ATOM 3925 C C . ASP A 1 513 ? 0.556 24.738 1.203 1.00 78.56 513 ASP A C 1
ATOM 3927 O O . ASP A 1 513 ? -0.519 24.150 1.063 1.00 78.56 513 ASP A O 1
ATOM 3931 N N . ALA A 1 514 ? 1.342 25.051 0.172 1.00 79.69 514 ALA A N 1
ATOM 3932 C CA . ALA A 1 514 ? 0.965 24.827 -1.216 1.00 79.69 514 ALA A CA 1
ATOM 3933 C C . ALA A 1 514 ? 0.829 23.336 -1.566 1.00 79.69 514 ALA A C 1
ATOM 3935 O O . ALA A 1 514 ? -0.072 22.968 -2.319 1.00 79.69 514 ALA A O 1
ATOM 3936 N N . VAL A 1 515 ? 1.706 22.484 -1.028 1.00 81.12 515 VAL A N 1
ATOM 3937 C CA . VAL A 1 515 ? 1.860 21.092 -1.477 1.00 81.12 515 VAL A CA 1
ATOM 3938 C C . VAL A 1 515 ? 1.173 20.075 -0.561 1.00 81.12 515 VAL A C 1
ATOM 3940 O O . VAL A 1 515 ? 0.872 18.975 -1.017 1.00 81.12 515 VAL A O 1
ATOM 3943 N N . PHE A 1 516 ? 0.889 20.405 0.703 1.00 81.81 516 PHE A N 1
ATOM 3944 C CA . PHE A 1 516 ? 0.288 19.459 1.656 1.00 81.81 516 PHE A CA 1
ATOM 3945 C C . PHE A 1 516 ? -0.926 20.034 2.398 1.00 81.81 516 PHE A C 1
ATOM 3947 O O . PHE A 1 516 ? -2.014 19.443 2.390 1.00 81.81 516 PHE A O 1
ATOM 3954 N N . ALA A 1 517 ? -0.771 21.187 3.056 1.00 77.19 517 ALA A N 1
ATOM 3955 C CA . ALA A 1 517 ? -1.754 21.642 4.041 1.00 77.19 517 ALA A CA 1
ATOM 3956 C C . ALA A 1 517 ? -3.019 22.269 3.426 1.00 77.19 517 ALA A C 1
ATOM 3958 O O . ALA A 1 517 ? -4.138 21.961 3.849 1.00 77.19 517 ALA A O 1
ATOM 3959 N N . CYS A 1 518 ? -2.896 23.118 2.402 1.00 78.50 518 CYS A N 1
ATOM 3960 C CA . CYS A 1 518 ? -4.065 23.751 1.781 1.00 78.50 518 CYS A CA 1
ATOM 3961 C C . CYS A 1 518 ? -4.959 22.713 1.092 1.00 78.50 518 CYS A C 1
ATOM 3963 O O . CYS A 1 518 ? -6.169 22.687 1.323 1.00 78.50 518 CYS A O 1
ATOM 3965 N N . GLY A 1 519 ? -4.365 21.796 0.324 1.00 77.62 519 GLY A N 1
ATOM 3966 C CA . GLY A 1 519 ? -5.096 20.734 -0.369 1.00 77.62 519 GLY A CA 1
ATOM 3967 C C . GLY A 1 519 ? -5.878 19.819 0.581 1.00 77.62 519 GLY A C 1
ATOM 3968 O O . GLY A 1 519 ? -7.051 19.525 0.336 1.00 77.62 519 GLY A O 1
ATOM 3969 N N . SER A 1 520 ? -5.273 19.424 1.706 1.00 78.50 520 SER A N 1
ATOM 3970 C CA . SER A 1 520 ? -5.958 18.648 2.752 1.00 78.50 520 SER A CA 1
ATOM 3971 C C . SER A 1 520 ? -7.080 19.442 3.429 1.00 78.50 520 SER A C 1
ATOM 3973 O O . SER A 1 520 ? -8.162 18.899 3.654 1.00 78.50 520 SER A O 1
ATOM 3975 N N . THR A 1 521 ? -6.883 20.740 3.684 1.00 77.25 521 THR A N 1
ATOM 3976 C CA . THR A 1 521 ? -7.945 21.626 4.196 1.00 77.25 521 THR A CA 1
ATOM 3977 C C . THR A 1 521 ? -9.149 21.658 3.270 1.00 77.25 521 THR A C 1
ATOM 3979 O O . THR A 1 521 ? -10.275 21.397 3.697 1.00 77.25 521 THR A O 1
ATOM 3982 N N . TRP A 1 522 ? -8.913 21.939 1.991 1.00 79.19 522 TRP A N 1
ATOM 3983 C CA . TRP A 1 522 ? -9.980 22.052 1.007 1.00 79.19 522 TRP A CA 1
ATOM 3984 C C . TRP A 1 522 ? -10.728 20.743 0.855 1.00 79.19 522 TRP A C 1
ATOM 3986 O O . TRP A 1 522 ? -11.957 20.743 0.830 1.00 79.19 522 TRP A O 1
ATOM 3996 N N . ALA A 1 523 ? -10.007 19.622 0.826 1.00 79.44 523 ALA A N 1
ATOM 3997 C CA . ALA A 1 523 ? -10.634 18.320 0.769 1.00 79.44 523 ALA A CA 1
ATOM 3998 C C . ALA A 1 523 ? -11.537 18.101 2.001 1.00 79.44 523 ALA A C 1
ATOM 4000 O O . ALA A 1 523 ? -12.702 17.734 1.833 1.00 79.44 523 ALA A O 1
ATOM 4001 N N . ALA A 1 524 ? -11.064 18.401 3.221 1.00 78.62 524 ALA A N 1
ATOM 4002 C CA . ALA A 1 524 ? -11.842 18.276 4.461 1.00 78.62 524 ALA A CA 1
ATOM 4003 C C . ALA A 1 524 ? -13.125 19.120 4.441 1.00 78.62 524 ALA A C 1
ATOM 4005 O O . ALA A 1 524 ? -14.184 18.659 4.894 1.00 78.62 524 ALA A O 1
ATOM 4006 N N . ASP A 1 525 ? -13.041 20.329 3.887 1.00 77.38 525 ASP A N 1
ATOM 4007 C CA . ASP A 1 525 ? -14.151 21.272 3.792 1.00 77.38 525 ASP A CA 1
ATOM 4008 C C . ASP A 1 525 ? -15.259 20.809 2.840 1.00 77.38 525 ASP A C 1
ATOM 4010 O O . ASP A 1 525 ? -16.439 21.036 3.126 1.00 77.38 525 ASP A O 1
ATOM 4014 N N . VAL A 1 526 ? -14.942 20.075 1.766 1.00 78.56 526 VAL A N 1
ATOM 4015 C CA . VAL A 1 526 ? -15.981 19.507 0.881 1.00 78.56 526 VAL A CA 1
ATOM 4016 C C . VAL A 1 526 ? -16.921 18.570 1.652 1.00 78.56 526 VAL A C 1
ATOM 4018 O O . VAL A 1 526 ? -18.132 18.537 1.407 1.00 78.56 526 VAL A O 1
ATOM 4021 N N . PHE A 1 527 ? -16.401 17.854 2.651 1.00 76.75 527 PHE A N 1
ATOM 4022 C CA . PHE A 1 527 ? -17.177 16.934 3.488 1.00 76.75 527 PHE A CA 1
ATOM 4023 C C . PHE A 1 527 ? -17.777 17.590 4.744 1.00 76.75 527 PHE A C 1
ATOM 4025 O O . PHE A 1 527 ? -18.573 16.956 5.448 1.00 76.75 527 PHE A O 1
ATOM 4032 N N . LYS A 1 528 ? -17.493 18.876 4.995 1.00 69.88 528 LYS A N 1
ATOM 4033 C CA . LYS A 1 528 ? -18.006 19.636 6.147 1.00 69.88 528 LYS A CA 1
ATOM 4034 C C . LYS A 1 528 ? -19.531 19.670 6.200 1.00 69.88 528 LYS A C 1
ATOM 4036 O O . LYS A 1 528 ? -20.119 19.377 7.239 1.00 69.88 528 LYS A O 1
ATOM 4041 N N . LYS A 1 529 ? -20.185 19.960 5.067 1.00 66.12 529 LYS A N 1
ATOM 4042 C CA . LYS A 1 529 ? -21.661 20.012 4.963 1.00 66.12 529 LYS A CA 1
ATOM 4043 C C . LYS A 1 529 ? -22.325 18.665 5.242 1.00 66.12 529 LYS A C 1
ATOM 4045 O O . LYS A 1 529 ? -23.451 18.619 5.717 1.00 66.12 529 LYS A O 1
ATOM 4050 N N . ARG A 1 530 ? -21.616 17.569 4.971 1.00 68.88 530 ARG A N 1
ATOM 4051 C CA . ARG A 1 530 ? -22.071 16.202 5.249 1.00 68.88 530 ARG A CA 1
ATOM 4052 C C . ARG A 1 530 ? -21.792 15.785 6.702 1.00 68.88 530 ARG A C 1
ATOM 4054 O O . ARG A 1 530 ? -21.995 14.622 7.036 1.00 68.88 530 ARG A O 1
ATOM 4061 N N . GLN A 1 531 ? -21.283 16.711 7.531 1.00 68.25 531 GLN A N 1
ATOM 4062 C CA . GLN A 1 531 ? -20.703 16.455 8.849 1.00 68.25 531 GLN A CA 1
ATOM 4063 C C . GLN A 1 531 ? -19.806 15.219 8.818 1.00 68.25 531 GLN A C 1
ATOM 4065 O O . GLN A 1 531 ? -19.891 14.372 9.685 1.00 68.25 531 GLN A O 1
ATOM 4070 N N . ALA A 1 532 ? -18.994 15.051 7.784 1.00 75.50 532 ALA A N 1
ATOM 4071 C CA . ALA A 1 532 ? -18.410 13.752 7.462 1.00 75.50 532 ALA A CA 1
ATOM 4072 C C . ALA A 1 532 ? -16.886 13.735 7.556 1.00 75.50 532 ALA A C 1
ATOM 4074 O O . ALA A 1 532 ? -16.302 12.729 7.186 1.00 75.50 532 ALA A O 1
ATOM 4075 N N . SER A 1 533 ? -16.259 14.806 8.039 1.00 83.12 533 SER A N 1
ATOM 4076 C CA . SER A 1 533 ? -14.805 14.936 8.106 1.00 83.12 533 SER A CA 1
ATOM 4077 C C . SER A 1 533 ? -14.302 15.275 9.503 1.00 83.12 533 SER A C 1
ATOM 4079 O O . SER A 1 533 ? -14.980 15.925 10.303 1.00 83.12 533 SER A O 1
ATOM 4081 N N . TRP A 1 534 ? -13.074 14.841 9.761 1.00 85.88 534 TRP A N 1
ATOM 4082 C CA . TRP A 1 534 ? -12.238 15.153 10.916 1.00 85.88 534 TRP A CA 1
ATOM 4083 C C . TRP A 1 534 ? -10.861 15.520 10.390 1.00 85.88 534 TRP A C 1
ATOM 4085 O O . TRP A 1 534 ? -10.482 15.018 9.335 1.00 85.88 534 TRP A O 1
ATOM 4095 N N . ARG A 1 535 ? -10.142 16.368 11.124 1.00 84.00 535 ARG A N 1
ATOM 4096 C CA . ARG A 1 535 ? -8.770 16.786 10.812 1.00 84.00 535 ARG A CA 1
ATOM 4097 C C . ARG A 1 535 ? -7.886 16.560 12.027 1.00 84.00 535 ARG A C 1
ATOM 4099 O O . ARG A 1 535 ? -8.359 16.778 13.149 1.00 84.00 535 ARG A O 1
ATOM 4106 N N . TYR A 1 536 ? -6.645 16.143 11.803 1.00 81.56 536 TYR A N 1
ATOM 4107 C CA . TYR A 1 536 ? -5.605 16.183 12.827 1.00 81.56 536 TYR A CA 1
ATOM 4108 C C . TYR A 1 536 ? -4.441 17.064 12.411 1.00 81.56 536 TYR A C 1
ATOM 4110 O O . TYR A 1 536 ? -4.415 17.573 11.302 1.00 81.56 536 TYR A O 1
ATOM 4118 N N . LEU A 1 537 ? -3.503 17.216 13.332 1.00 79.12 537 LEU A N 1
ATOM 4119 C CA . LEU A 1 537 ? -2.164 17.722 13.141 1.00 79.12 537 LEU A CA 1
ATOM 4120 C C . LEU A 1 537 ? -1.214 16.818 13.926 1.00 79.12 537 LEU A C 1
ATOM 4122 O O . LEU A 1 537 ? -1.422 16.592 15.118 1.00 79.12 537 LEU A O 1
ATOM 4126 N N . PHE A 1 538 ? -0.187 16.291 13.270 1.00 79.38 538 PHE A N 1
ATOM 4127 C CA . PHE A 1 538 ? 0.882 15.568 13.947 1.00 79.38 538 PHE A CA 1
ATOM 4128 C C . PHE A 1 538 ? 1.980 16.556 14.349 1.00 79.38 538 PHE A C 1
ATOM 4130 O O . PHE A 1 538 ? 2.682 17.097 13.503 1.00 79.38 538 PHE A O 1
ATOM 4137 N N . GLY A 1 539 ? 2.095 16.823 15.646 1.00 74.19 539 GLY A N 1
ATOM 4138 C CA . GLY A 1 539 ? 3.025 17.788 16.235 1.00 74.19 539 GLY A CA 1
ATOM 4139 C C . GLY A 1 539 ? 4.104 17.156 17.116 1.00 74.19 539 GLY A C 1
ATOM 4140 O O . GLY A 1 539 ? 4.756 17.870 17.873 1.00 74.19 539 GLY A O 1
ATOM 4141 N N . ILE A 1 540 ? 4.295 15.834 17.062 1.00 74.81 540 ILE A N 1
ATOM 4142 C CA . ILE A 1 540 ? 5.330 15.144 17.844 1.00 74.81 540 ILE A CA 1
ATOM 4143 C C . ILE A 1 540 ? 6.687 15.375 17.180 1.00 74.81 540 ILE A C 1
ATOM 4145 O O . ILE A 1 540 ? 6.933 14.883 16.080 1.00 74.81 540 ILE A O 1
ATOM 4149 N N . LEU A 1 541 ? 7.569 16.124 17.848 1.00 68.38 541 LEU A N 1
ATOM 4150 C CA . LEU A 1 541 ? 8.879 16.501 17.310 1.00 68.38 541 LEU A CA 1
ATOM 4151 C C . LEU A 1 541 ? 9.719 15.268 16.902 1.00 68.38 541 LEU A C 1
ATOM 4153 O O . LEU A 1 541 ? 9.730 14.274 17.626 1.00 68.38 541 LEU A O 1
ATOM 4157 N N . PRO A 1 542 ? 10.435 15.319 15.760 1.00 68.12 542 PRO A N 1
ATOM 4158 C CA . PRO A 1 542 ? 10.659 16.492 14.906 1.00 68.12 542 PRO A CA 1
ATOM 4159 C C . PRO A 1 542 ? 9.491 16.826 13.957 1.00 68.12 542 PRO A C 1
ATOM 4161 O O . PRO A 1 542 ? 9.600 17.778 13.192 1.00 68.12 542 PRO A O 1
ATOM 4164 N N . ALA A 1 543 ? 8.385 16.074 14.021 1.00 71.31 543 ALA A N 1
ATOM 4165 C CA . ALA A 1 543 ? 7.142 16.281 13.274 1.00 71.31 543 ALA A CA 1
ATOM 4166 C C . ALA A 1 543 ? 7.329 16.418 11.757 1.00 71.31 543 ALA A C 1
ATOM 4168 O O . ALA A 1 543 ? 6.499 17.035 11.102 1.00 71.31 543 ALA A O 1
ATOM 4169 N N . VAL A 1 544 ? 8.416 15.859 11.209 1.00 75.19 544 VAL A N 1
ATOM 4170 C CA . VAL A 1 544 ? 8.741 15.925 9.779 1.00 75.19 544 VAL A CA 1
ATOM 4171 C C . VAL A 1 544 ? 7.749 15.108 8.946 1.00 75.19 544 VAL A C 1
ATOM 4173 O O . VAL A 1 544 ? 7.089 14.200 9.452 1.00 75.19 544 VAL A O 1
ATOM 4176 N N . HIS A 1 545 ? 7.643 15.429 7.656 1.00 79.00 545 HIS A N 1
ATOM 4177 C CA . HIS A 1 545 ? 6.773 14.704 6.729 1.00 79.00 545 HIS A CA 1
ATOM 4178 C C . HIS A 1 545 ? 7.019 13.189 6.797 1.00 79.00 545 HIS A C 1
ATOM 4180 O O . HIS A 1 545 ? 8.171 12.760 6.777 1.00 79.00 545 HIS A O 1
ATOM 4186 N N . ALA A 1 546 ? 5.941 12.399 6.838 1.00 79.44 546 ALA A N 1
ATOM 4187 C CA . ALA A 1 546 ? 5.951 10.935 6.957 1.00 79.44 546 ALA A CA 1
ATOM 4188 C C . ALA A 1 546 ? 6.446 10.358 8.294 1.00 79.44 546 ALA A C 1
ATOM 4190 O O . ALA A 1 546 ? 6.464 9.139 8.448 1.00 79.44 546 ALA A O 1
ATOM 4191 N N . GLN A 1 547 ? 6.824 11.186 9.273 1.00 78.81 547 GLN A N 1
ATOM 4192 C CA . GLN A 1 547 ? 7.246 10.694 10.589 1.00 78.81 547 GLN A CA 1
ATOM 4193 C C . GLN A 1 547 ? 6.103 9.997 11.346 1.00 78.81 547 GLN A C 1
ATOM 4195 O O . GLN A 1 547 ? 6.355 9.154 12.208 1.00 78.81 547 GLN A O 1
ATOM 4200 N N . ASP A 1 548 ? 4.855 10.329 11.013 1.00 79.94 548 ASP A N 1
ATOM 4201 C CA . ASP A 1 548 ? 3.647 9.711 11.551 1.00 79.94 548 ASP A CA 1
ATOM 4202 C C . ASP A 1 548 ? 3.529 8.220 11.194 1.00 79.94 548 ASP A C 1
ATOM 4204 O O . ASP A 1 548 ? 3.049 7.449 12.025 1.00 79.94 548 ASP A O 1
ATOM 4208 N N . ASN A 1 549 ? 4.102 7.770 10.069 1.00 82.00 549 ASN A N 1
ATOM 4209 C CA . ASN A 1 549 ? 4.147 6.347 9.701 1.00 82.00 549 ASN A CA 1
ATOM 4210 C C . ASN A 1 549 ? 4.775 5.473 10.803 1.00 82.00 549 ASN A C 1
ATOM 4212 O O . ASN A 1 549 ? 4.345 4.343 11.005 1.00 82.00 549 ASN A O 1
ATOM 4216 N N . ALA A 1 550 ? 5.760 5.975 11.558 1.00 77.81 550 ALA A N 1
ATOM 4217 C CA . ALA A 1 550 ? 6.400 5.223 12.645 1.00 77.81 550 ALA A CA 1
ATOM 4218 C C . ALA A 1 550 ? 5.477 4.992 13.865 1.00 77.81 550 ALA A C 1
ATOM 4220 O O . ALA A 1 550 ? 5.791 4.184 14.744 1.00 77.81 550 ALA A O 1
ATOM 4221 N N . TYR A 1 551 ? 4.349 5.704 13.936 1.00 79.00 551 TYR A N 1
ATOM 4222 C CA . TYR A 1 551 ? 3.299 5.558 14.953 1.00 79.00 551 TYR A CA 1
ATOM 4223 C C . TYR A 1 551 ? 2.063 4.819 14.419 1.00 79.00 551 TYR A C 1
ATOM 4225 O O . TYR A 1 551 ? 1.116 4.577 15.161 1.00 79.00 551 TYR A O 1
ATOM 4233 N N . GLU A 1 552 ? 2.079 4.452 13.142 1.00 81.75 552 GLU A N 1
ATOM 4234 C CA . GLU A 1 552 ? 1.034 3.701 12.443 1.00 81.75 552 GLU A CA 1
ATOM 4235 C C . GLU A 1 552 ? 1.516 2.276 12.138 1.00 81.75 552 GLU A C 1
ATOM 4237 O O . GLU A 1 552 ? 0.814 1.296 12.382 1.00 81.75 552 GLU A O 1
ATOM 4242 N N . PHE A 1 553 ? 2.767 2.176 11.687 1.00 85.19 553 PHE A N 1
ATOM 4243 C CA . PHE A 1 553 ? 3.495 0.972 11.316 1.00 85.19 553 PHE A CA 1
ATOM 4244 C C . PHE A 1 553 ? 4.809 0.918 12.121 1.00 85.19 553 PHE A C 1
ATOM 4246 O O . PHE A 1 553 ? 5.849 1.371 11.645 1.00 85.19 553 PHE A O 1
ATOM 4253 N N . PRO A 1 554 ? 4.804 0.361 13.347 1.00 72.50 554 PRO A N 1
ATOM 4254 C CA . PRO A 1 554 ? 5.964 0.347 14.252 1.00 72.50 554 PRO A CA 1
ATOM 4255 C C . PRO A 1 554 ? 7.245 -0.303 13.702 1.00 72.50 554 PRO A C 1
ATOM 4257 O O . PRO A 1 554 ? 8.319 -0.105 14.263 1.00 72.50 554 PRO A O 1
ATOM 4260 N N . TYR A 1 555 ? 7.138 -1.081 12.621 1.00 71.06 555 TYR A N 1
ATOM 4261 C CA . TYR A 1 555 ? 8.257 -1.746 11.945 1.00 71.06 555 TYR A CA 1
ATOM 4262 C C . TYR A 1 555 ? 8.725 -1.012 10.674 1.00 71.06 555 TYR A C 1
ATOM 4264 O O . TYR A 1 555 ? 9.542 -1.536 9.917 1.00 71.06 555 TYR A O 1
ATOM 4272 N N . TRP A 1 556 ? 8.203 0.190 10.417 1.00 65.06 556 TRP A N 1
ATOM 4273 C CA . TRP A 1 556 ? 8.545 0.993 9.249 1.00 65.06 556 TRP A CA 1
ATOM 4274 C C . TRP A 1 556 ? 9.898 1.699 9.417 1.00 65.06 556 TRP A C 1
ATOM 4276 O O . TRP A 1 556 ? 10.011 2.682 10.148 1.00 65.06 556 TRP A O 1
ATOM 4286 N N . TYR A 1 557 ? 10.897 1.229 8.656 1.00 57.09 557 TYR A N 1
ATOM 4287 C CA . TYR A 1 557 ? 12.240 1.815 8.503 1.00 57.09 557 TYR A CA 1
ATOM 4288 C C . TYR A 1 557 ? 13.083 1.833 9.806 1.00 57.09 557 TYR A C 1
ATOM 4290 O O . TYR A 1 557 ? 12.566 1.739 10.911 1.00 57.09 557 TYR A O 1
ATOM 4298 N N . ASN A 1 558 ? 14.416 1.947 9.710 1.00 46.41 558 ASN A N 1
ATOM 4299 C CA . ASN A 1 558 ? 15.366 1.878 10.850 1.00 46.41 558 ASN A CA 1
ATOM 4300 C C . ASN A 1 558 ? 15.235 3.013 11.898 1.00 46.41 558 ASN A C 1
ATOM 4302 O O . ASN A 1 558 ? 16.117 3.200 12.740 1.00 46.41 558 ASN A O 1
ATOM 4306 N N . TRP A 1 559 ? 14.155 3.789 11.864 1.00 44.88 559 TRP A N 1
ATOM 4307 C CA . TRP A 1 559 ? 13.841 4.738 12.916 1.00 44.88 559 TRP A CA 1
ATOM 4308 C C . TRP A 1 559 ? 13.189 3.961 14.045 1.00 44.88 559 TRP A C 1
ATOM 4310 O O . TRP A 1 559 ? 12.045 3.531 13.941 1.00 44.88 559 TRP A O 1
ATOM 4320 N N . ARG A 1 560 ? 13.924 3.791 15.147 1.00 44.47 560 ARG A N 1
ATOM 4321 C CA . ARG A 1 560 ? 13.314 3.432 16.426 1.00 44.47 560 ARG A CA 1
ATOM 4322 C C . ARG A 1 560 ? 12.291 4.518 16.737 1.00 44.47 560 ARG A C 1
ATOM 4324 O O . ARG A 1 560 ? 12.656 5.577 17.245 1.00 44.47 560 ARG A O 1
ATOM 4331 N N . SER A 1 561 ? 11.030 4.274 16.386 1.00 49.88 561 SER A N 1
ATOM 4332 C CA . SER A 1 561 ? 9.910 5.013 16.948 1.00 49.88 561 SER A CA 1
ATOM 4333 C C . SER A 1 561 ? 10.152 5.032 18.457 1.00 49.88 561 SER A C 1
ATOM 4335 O O . SER A 1 561 ? 10.432 3.963 19.017 1.00 49.88 561 SER A O 1
ATOM 4337 N N . PRO A 1 562 ? 10.145 6.187 19.143 1.00 51.50 562 PRO A N 1
ATOM 4338 C CA . PRO A 1 562 ? 9.979 6.156 20.579 1.00 51.50 562 PRO A CA 1
ATOM 4339 C C . PRO A 1 562 ? 8.591 5.553 20.780 1.00 51.50 562 PRO A C 1
ATOM 4341 O O . PRO A 1 562 ? 7.583 6.248 20.684 1.00 51.50 562 PRO A O 1
ATOM 4344 N N . THR A 1 563 ? 8.536 4.227 20.934 1.00 57.28 563 THR A N 1
ATOM 4345 C CA . THR A 1 563 ? 7.311 3.458 21.110 1.00 57.28 563 THR A CA 1
ATOM 4346 C C . THR A 1 563 ? 6.737 3.866 22.450 1.00 57.28 563 THR A C 1
ATOM 4348 O O . THR A 1 563 ? 6.982 3.227 23.466 1.00 57.28 563 THR A O 1
ATOM 4351 N N . SER A 1 564 ? 6.027 4.985 22.457 1.00 71.81 564 SER A N 1
ATOM 4352 C CA . SER A 1 564 ? 5.071 5.326 23.483 1.00 71.81 564 SER A CA 1
ATOM 4353 C C . SER A 1 564 ? 3.842 4.481 23.166 1.00 71.81 564 SER A C 1
ATOM 4355 O O . SER A 1 564 ? 3.158 4.761 22.173 1.00 71.81 564 SER A O 1
ATOM 4357 N N . PRO A 1 565 ? 3.564 3.414 23.940 1.00 78.06 565 PRO A N 1
ATOM 4358 C CA . PRO A 1 565 ? 2.423 2.549 23.665 1.00 78.06 565 PRO A CA 1
ATOM 4359 C C . PRO A 1 565 ? 1.114 3.339 23.694 1.00 78.06 565 PRO A C 1
ATOM 4361 O O . PRO A 1 565 ? 0.199 3.042 22.935 1.00 78.06 565 PRO A O 1
ATOM 4364 N N . SER A 1 566 ? 1.052 4.390 24.514 1.00 80.38 566 SER A N 1
ATOM 4365 C CA . SER A 1 566 ? -0.094 5.286 24.603 1.00 80.38 566 SER A CA 1
ATOM 4366 C C . SER A 1 566 ? -0.249 6.163 23.356 1.00 80.38 566 SER A C 1
ATOM 4368 O O . SER A 1 566 ? -1.365 6.334 22.876 1.00 80.38 566 SER A O 1
ATOM 4370 N N . THR A 1 567 ? 0.843 6.644 22.754 1.00 78.88 567 THR A N 1
ATOM 4371 C CA . THR A 1 567 ? 0.784 7.395 21.487 1.00 78.88 567 THR A CA 1
ATOM 4372 C C . THR A 1 567 ? 0.354 6.503 20.324 1.00 78.88 567 THR A C 1
ATOM 4374 O O . THR A 1 567 ? -0.490 6.908 19.526 1.00 78.88 567 THR A O 1
ATOM 4377 N N . PHE A 1 568 ? 0.881 5.276 20.246 1.00 84.12 568 PHE A N 1
ATOM 4378 C CA . PHE A 1 568 ? 0.427 4.288 19.264 1.00 84.12 568 PHE A CA 1
ATOM 4379 C C . PHE A 1 568 ? -1.059 3.951 19.465 1.00 84.12 568 PHE A C 1
ATOM 4381 O O . PHE A 1 568 ? -1.829 3.952 18.507 1.00 84.12 568 PHE A O 1
ATOM 4388 N N . ALA A 1 569 ? -1.487 3.740 20.714 1.00 86.81 569 ALA A N 1
ATOM 4389 C CA . ALA A 1 569 ? -2.886 3.486 21.040 1.00 86.81 569 ALA A CA 1
ATOM 4390 C C . ALA A 1 569 ? -3.795 4.665 20.663 1.00 86.81 569 ALA A C 1
ATOM 4392 O O . ALA A 1 569 ? -4.879 4.439 20.143 1.00 86.81 569 ALA A O 1
ATOM 4393 N N . ALA A 1 570 ? -3.362 5.911 20.862 1.00 85.88 570 ALA A N 1
ATOM 4394 C CA . ALA A 1 570 ? -4.127 7.099 20.491 1.00 85.88 570 ALA A CA 1
ATOM 4395 C C . ALA A 1 570 ? -4.237 7.261 18.965 1.00 85.88 570 ALA A C 1
ATOM 4397 O O . ALA A 1 570 ? -5.335 7.385 18.417 1.00 85.88 570 ALA A O 1
ATOM 4398 N N . PHE A 1 571 ? -3.098 7.244 18.270 1.00 84.56 571 PHE A N 1
ATOM 4399 C CA . PHE A 1 571 ? -3.028 7.526 16.838 1.00 84.56 571 PHE A CA 1
ATOM 4400 C C . PHE A 1 571 ? -3.507 6.339 15.991 1.00 84.56 571 PHE A C 1
ATOM 4402 O O . PHE A 1 571 ? -4.470 6.460 15.228 1.00 84.56 571 PHE A O 1
ATOM 4409 N N . GLY A 1 572 ? -2.926 5.156 16.207 1.00 87.31 572 GLY A N 1
ATOM 4410 C CA . GLY A 1 572 ? -3.380 3.906 15.597 1.00 87.31 572 GLY A CA 1
ATOM 4411 C C . GLY A 1 572 ? -4.808 3.545 16.014 1.00 87.31 572 GLY A C 1
ATOM 4412 O O . GLY A 1 572 ? -5.598 3.069 15.195 1.00 87.31 572 GLY A O 1
ATOM 4413 N N . GLY A 1 573 ? -5.203 3.846 17.255 1.00 88.44 573 GLY A N 1
ATOM 4414 C CA . GLY A 1 573 ? -6.577 3.649 17.731 1.00 88.44 573 GLY A CA 1
ATOM 4415 C C . GLY A 1 573 ? -7.584 4.502 16.971 1.00 88.44 573 GLY A C 1
ATOM 4416 O O . GLY A 1 573 ? -8.665 4.026 16.632 1.00 88.44 573 GLY A O 1
ATOM 4417 N N . ALA A 1 574 ? -7.232 5.739 16.618 1.00 89.31 574 ALA A N 1
ATOM 4418 C CA . ALA A 1 574 ? -8.101 6.583 15.807 1.00 89.31 574 ALA A CA 1
ATOM 4419 C C . ALA A 1 574 ? -8.305 6.032 14.385 1.00 89.31 574 ALA A C 1
ATOM 4421 O O . ALA A 1 574 ? -9.432 6.027 13.884 1.00 89.31 574 ALA A O 1
ATOM 4422 N N . ILE A 1 575 ? -7.244 5.528 13.747 1.00 89.31 575 ILE A N 1
ATOM 4423 C CA . ILE A 1 575 ? -7.304 4.937 12.399 1.00 89.31 575 ILE A CA 1
ATOM 4424 C C . ILE A 1 575 ? -8.133 3.648 12.402 1.00 89.31 575 ILE A C 1
ATOM 4426 O O . ILE A 1 575 ? -9.037 3.469 11.577 1.00 89.31 575 ILE A O 1
ATOM 4430 N N . THR A 1 576 ? -7.869 2.759 13.359 1.00 91.94 576 THR A N 1
ATOM 4431 C CA . THR A 1 576 ? -8.587 1.483 13.501 1.00 91.94 576 THR A CA 1
ATOM 4432 C C . THR A 1 576 ? -10.060 1.711 13.835 1.00 91.94 576 THR A C 1
ATOM 4434 O O . THR A 1 576 ? -10.945 1.162 13.176 1.00 91.94 576 THR A O 1
ATOM 4437 N N . ASN A 1 577 ? -10.361 2.605 14.778 1.00 92.69 577 ASN A N 1
ATOM 4438 C CA . ASN A 1 577 ? -11.734 2.914 15.152 1.00 92.69 577 ASN A CA 1
ATOM 4439 C C . ASN A 1 577 ? -12.486 3.633 14.023 1.00 92.69 577 ASN A C 1
ATOM 4441 O O . ASN A 1 577 ? -13.667 3.364 13.808 1.00 92.69 577 ASN A O 1
ATOM 4445 N N . PHE A 1 578 ? -11.821 4.478 13.227 1.00 91.50 578 PHE A N 1
ATOM 4446 C CA . PHE A 1 578 ? -12.438 5.054 12.033 1.00 91.50 578 PHE A CA 1
ATOM 4447 C C . PHE A 1 578 ? -12.738 3.997 10.963 1.00 91.50 578 PHE A C 1
ATOM 4449 O O . PHE A 1 578 ? -13.813 4.023 10.358 1.00 91.50 578 PHE A O 1
ATOM 4456 N N . THR A 1 579 ? -11.829 3.047 10.761 1.00 91.25 579 THR A N 1
ATOM 4457 C CA . THR A 1 579 ? -12.018 1.925 9.831 1.00 91.25 579 THR A CA 1
ATOM 4458 C C . THR A 1 579 ? -13.250 1.105 10.203 1.00 91.25 579 THR A C 1
ATOM 4460 O O . THR A 1 579 ? -14.066 0.804 9.337 1.00 91.25 579 THR A O 1
ATOM 4463 N N . VAL A 1 580 ? -13.419 0.805 11.493 1.00 92.50 580 VAL A N 1
ATOM 4464 C CA . VAL A 1 580 ? -14.477 -0.087 11.990 1.00 92.50 580 VAL A CA 1
ATOM 4465 C C . VAL A 1 580 ? -15.800 0.643 12.235 1.00 92.50 580 VAL A C 1
ATOM 4467 O O . VAL A 1 580 ? -16.871 0.109 11.967 1.00 92.50 580 VAL A O 1
ATOM 4470 N N . ARG A 1 581 ? -15.752 1.866 12.772 1.00 90.69 581 ARG A N 1
ATOM 4471 C CA . ARG A 1 581 ? -16.931 2.592 13.283 1.00 90.69 581 ARG A CA 1
ATOM 4472 C C . ARG A 1 581 ? -17.247 3.877 12.530 1.00 90.69 581 ARG A C 1
ATOM 4474 O O . ARG A 1 581 ? -18.214 4.557 12.869 1.00 90.69 581 ARG A O 1
ATOM 4481 N N . ARG A 1 582 ? -16.437 4.251 11.534 1.00 87.50 582 ARG A N 1
ATOM 4482 C CA . ARG A 1 582 ? -16.557 5.528 10.803 1.00 87.50 582 ARG A CA 1
ATOM 4483 C C . ARG A 1 582 ? -16.460 6.756 11.715 1.00 87.50 582 ARG A C 1
ATOM 4485 O O . ARG A 1 582 ? -17.037 7.805 11.428 1.00 87.50 582 ARG A O 1
ATOM 4492 N N . ASN A 1 583 ? -15.733 6.616 12.823 1.00 88.56 583 ASN A N 1
ATOM 4493 C CA . ASN A 1 583 ? -15.503 7.652 13.820 1.00 88.56 583 ASN A CA 1
ATOM 4494 C C . ASN A 1 583 ? -14.092 7.484 14.414 1.00 88.56 583 ASN A C 1
ATOM 4496 O O . ASN A 1 583 ? -13.797 6.404 14.915 1.00 88.56 583 ASN A O 1
ATOM 4500 N N . PRO A 1 584 ? -13.222 8.507 14.395 1.00 89.56 584 PRO A N 1
ATOM 4501 C CA . PRO A 1 584 ? -11.865 8.376 14.924 1.00 89.56 584 PRO A CA 1
ATOM 4502 C C . PRO A 1 584 ? -11.779 8.479 16.458 1.00 89.56 584 PRO A C 1
ATOM 4504 O O . PRO A 1 584 ? -10.704 8.301 17.016 1.00 89.56 584 PRO A O 1
ATOM 4507 N N . ASN A 1 585 ? -12.880 8.771 17.161 1.00 88.56 585 ASN A N 1
ATOM 4508 C CA . ASN A 1 585 ? -12.881 8.866 18.624 1.00 88.56 585 ASN A CA 1
ATOM 4509 C C . ASN A 1 585 ? -12.653 7.499 19.280 1.00 88.56 585 ASN A C 1
ATOM 4511 O O . ASN A 1 585 ? -13.499 6.615 19.140 1.00 88.56 585 ASN A O 1
ATOM 4515 N N . SER A 1 586 ? -11.560 7.350 20.026 1.00 84.62 586 SER A N 1
ATOM 4516 C CA . SER A 1 586 ? -11.242 6.152 20.810 1.00 84.62 586 SER A CA 1
ATOM 4517 C C . SER A 1 586 ? -10.966 6.517 22.269 1.00 84.62 586 SER A C 1
ATOM 4519 O O . SER A 1 586 ? -10.671 7.673 22.569 1.00 84.62 586 SER A O 1
ATOM 4521 N N . ASP A 1 587 ? -11.023 5.525 23.158 1.00 84.38 587 ASP A N 1
ATOM 4522 C CA . ASP A 1 587 ? -10.766 5.707 24.595 1.00 84.38 587 ASP A CA 1
ATOM 4523 C C . ASP A 1 587 ? -9.300 6.072 24.898 1.00 84.38 587 ASP A C 1
ATOM 4525 O O . ASP A 1 587 ? -8.977 6.482 26.006 1.00 84.38 587 ASP A O 1
ATOM 4529 N N . ALA A 1 588 ? -8.410 5.933 23.910 1.00 85.00 588 ALA A N 1
ATOM 4530 C CA . ALA A 1 588 ? -7.004 6.306 24.013 1.00 85.00 588 ALA A CA 1
ATOM 4531 C C . ALA A 1 588 ? -6.739 7.797 23.718 1.00 85.00 588 ALA A C 1
ATOM 4533 O O . ALA A 1 588 ? -5.597 8.238 23.820 1.00 85.00 588 ALA A O 1
ATOM 4534 N N . LEU A 1 589 ? -7.757 8.570 23.319 1.00 83.75 589 LEU A N 1
ATOM 4535 C CA . LEU A 1 589 ? -7.642 10.018 23.133 1.00 83.75 589 LEU A CA 1
ATOM 4536 C C . LEU A 1 589 ? -7.993 10.756 24.429 1.00 83.75 589 LEU A C 1
ATOM 4538 O O . LEU A 1 589 ? -9.032 10.499 25.030 1.00 83.75 589 LEU A O 1
ATOM 4542 N N . ASP A 1 590 ? -7.191 11.757 24.793 1.00 83.31 590 ASP A N 1
ATOM 4543 C CA . ASP A 1 590 ? -7.456 12.604 25.970 1.00 83.31 590 ASP A CA 1
ATOM 4544 C C . ASP A 1 590 ? -8.673 13.521 25.777 1.00 83.31 590 ASP A C 1
ATOM 4546 O O . ASP A 1 590 ? -9.271 14.005 26.738 1.00 83.31 590 ASP A O 1
ATOM 4550 N N . THR A 1 591 ? -9.031 13.809 24.521 1.00 82.44 591 THR A N 1
ATOM 4551 C CA . THR A 1 591 ? -10.134 14.712 24.179 1.00 82.44 591 THR A CA 1
ATOM 4552 C C . THR A 1 591 ? -11.013 14.135 23.079 1.00 82.44 591 THR A C 1
ATOM 4554 O O . THR A 1 591 ? -10.579 13.328 22.256 1.00 82.44 591 THR A O 1
ATOM 4557 N N . THR A 1 592 ? -12.269 14.582 23.030 1.00 86.44 592 THR A N 1
ATOM 4558 C CA . THR A 1 592 ? -13.170 14.232 21.932 1.00 86.44 592 THR A CA 1
ATOM 4559 C C . THR A 1 592 ? -12.703 14.888 20.638 1.00 86.44 592 THR A C 1
ATOM 4561 O O . THR A 1 592 ? -12.676 16.110 20.502 1.00 86.44 592 THR A O 1
ATOM 4564 N N . TRP A 1 593 ? -12.427 14.067 19.635 1.00 86.69 593 TRP A N 1
ATOM 4565 C CA . TRP A 1 593 ? -12.143 14.499 18.282 1.00 86.69 593 TRP A CA 1
ATOM 4566 C C . TRP A 1 593 ? -13.415 14.998 17.594 1.00 86.69 593 TRP A C 1
ATOM 4568 O O . TRP A 1 593 ? -14.212 14.243 17.020 1.00 86.69 593 TRP A O 1
ATOM 4578 N N . LEU A 1 594 ? -13.600 16.313 17.655 1.00 85.06 594 LEU A N 1
ATOM 4579 C CA . LEU A 1 594 ? -14.710 17.003 17.015 1.00 85.06 594 LEU A CA 1
ATOM 4580 C C . LEU A 1 594 ? -14.582 16.986 15.486 1.00 85.06 594 LEU A C 1
ATOM 4582 O O . LEU A 1 594 ? -13.488 17.029 14.918 1.00 85.06 594 LEU A O 1
ATOM 4586 N N . ARG A 1 595 ? -15.733 16.952 14.810 1.00 82.19 595 ARG A N 1
ATOM 4587 C CA . ARG A 1 595 ? -15.812 17.016 13.345 1.00 82.19 595 ARG A CA 1
ATOM 4588 C C . ARG A 1 595 ? -15.269 18.359 12.845 1.00 82.19 595 ARG A C 1
ATOM 4590 O O . ARG A 1 595 ? -15.456 19.389 13.490 1.00 82.19 595 ARG A O 1
ATOM 4597 N N . ALA A 1 596 ? -14.703 18.381 11.640 1.00 71.81 596 ALA A N 1
ATOM 4598 C CA . ALA A 1 596 ? -14.153 19.590 11.017 1.00 71.81 596 ALA A CA 1
ATOM 4599 C C . ALA A 1 596 ? -15.203 20.703 10.820 1.00 71.81 596 ALA A C 1
ATOM 4601 O O . ALA A 1 596 ? -14.864 21.886 10.750 1.00 71.81 596 ALA A O 1
ATOM 4602 N N . ALA A 1 597 ? -16.496 20.350 10.800 1.00 66.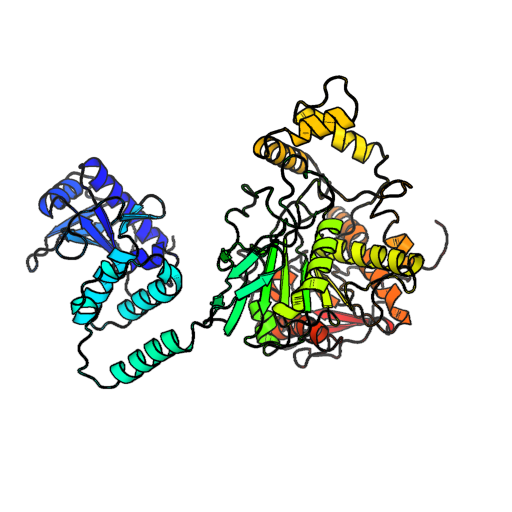81 597 ALA A N 1
ATOM 4603 C CA . ALA A 1 597 ? -17.585 21.322 10.787 1.00 66.81 597 ALA A CA 1
ATOM 4604 C C . ALA A 1 597 ? -17.552 22.316 11.951 1.00 66.81 597 ALA A C 1
ATOM 4606 O O . ALA A 1 597 ? -17.976 23.456 11.767 1.00 66.81 597 ALA A O 1
ATOM 4607 N N . SER A 1 598 ? -16.968 21.923 13.080 1.00 59.16 598 SER A N 1
ATOM 4608 C CA . SER A 1 598 ? -16.807 22.757 14.267 1.00 59.16 598 SER A CA 1
ATOM 4609 C C . SER A 1 598 ? -15.642 23.754 14.180 1.00 59.16 598 SER A C 1
ATOM 4611 O O . SER A 1 598 ? -15.356 24.410 15.173 1.00 59.16 598 SER A O 1
ATOM 4613 N N . ALA A 1 599 ? -14.964 23.871 13.026 1.00 72.94 599 ALA A N 1
ATOM 4614 C CA . ALA A 1 599 ? -13.736 24.663 12.860 1.00 72.94 599 ALA A CA 1
ATOM 4615 C C . ALA A 1 599 ? -12.637 24.260 13.860 1.00 72.94 599 ALA A C 1
ATOM 4617 O O . ALA A 1 599 ? -11.907 25.092 14.389 1.00 72.94 599 ALA A O 1
ATOM 4618 N N . THR A 1 600 ? -12.534 22.959 14.131 1.00 74.88 600 THR A N 1
ATOM 4619 C CA . THR A 1 600 ? -11.545 22.375 15.041 1.00 74.88 600 THR A CA 1
ATOM 4620 C C . THR A 1 600 ? -10.739 21.279 14.354 1.00 74.88 600 THR A C 1
ATOM 4622 O O . THR A 1 600 ? -11.159 20.731 13.325 1.00 74.88 600 THR A O 1
ATOM 4625 N N . GLN A 1 601 ? -9.592 20.953 14.939 1.00 79.31 601 GLN A N 1
ATOM 4626 C CA . GLN A 1 601 ? -8.774 19.782 14.634 1.00 79.31 601 GLN A CA 1
ATOM 4627 C C . GLN A 1 601 ? -8.197 19.213 15.930 1.00 79.31 601 GLN A C 1
ATOM 4629 O O . GLN A 1 601 ? -8.068 19.939 16.918 1.00 79.31 601 GLN A O 1
ATOM 4634 N N . ILE A 1 602 ? -7.843 17.931 15.925 1.00 81.56 602 ILE A N 1
ATOM 4635 C CA . ILE A 1 602 ? -7.042 17.365 17.011 1.00 81.56 602 ILE A CA 1
ATOM 4636 C C . ILE A 1 602 ? -5.560 17.597 16.711 1.00 81.56 602 ILE A C 1
ATOM 4638 O O . ILE A 1 602 ? -5.147 17.571 15.557 1.00 81.56 602 ILE A O 1
ATOM 4642 N N . VAL A 1 603 ? -4.747 17.828 17.725 1.00 79.94 603 VAL A N 1
ATOM 4643 C CA . VAL A 1 603 ? -3.296 17.940 17.596 1.00 79.94 603 VAL A CA 1
ATOM 4644 C C . VAL A 1 603 ? -2.681 16.857 18.462 1.00 79.94 603 VAL A C 1
ATOM 4646 O O . VAL A 1 603 ? -2.947 16.812 19.661 1.00 79.94 603 VAL A O 1
ATOM 4649 N N . PHE A 1 604 ? -1.870 15.995 17.857 1.00 78.56 604 PHE A N 1
ATOM 4650 C CA . PHE A 1 604 ? -1.058 15.017 18.569 1.00 78.56 604 PHE A CA 1
ATOM 4651 C C . PHE A 1 604 ? 0.267 15.674 18.933 1.00 78.56 604 PHE A C 1
ATOM 4653 O O . PHE A 1 604 ? 1.068 15.969 18.050 1.00 78.56 604 PHE A O 1
ATOM 4660 N N . ASN A 1 605 ? 0.493 15.959 20.210 1.00 72.06 605 ASN A N 1
ATOM 4661 C CA . ASN A 1 605 ? 1.695 16.653 20.665 1.00 72.06 605 ASN A CA 1
ATOM 4662 C C . ASN A 1 605 ? 2.146 16.074 22.004 1.00 72.06 605 ASN A C 1
ATOM 4664 O O . ASN A 1 605 ? 1.466 16.245 23.010 1.00 72.06 605 ASN A O 1
ATOM 4668 N N . MET A 1 606 ? 3.310 15.425 22.022 1.00 63.84 606 MET A N 1
ATOM 4669 C CA . MET A 1 606 ? 3.905 14.881 23.242 1.00 63.84 606 MET A CA 1
ATOM 4670 C C . MET A 1 606 ? 4.627 15.980 24.030 1.00 63.84 606 MET A C 1
ATOM 4672 O O . MET A 1 606 ? 5.853 16.018 24.090 1.00 63.84 606 MET A O 1
ATOM 4676 N N . THR A 1 607 ? 3.868 16.878 24.657 1.00 58.53 607 THR A N 1
ATOM 4677 C CA . THR A 1 607 ? 4.435 17.792 25.669 1.00 58.53 607 THR A CA 1
ATOM 4678 C C . THR A 1 607 ? 4.613 17.106 27.030 1.00 58.53 607 THR A C 1
ATOM 4680 O O . THR A 1 607 ? 5.432 17.547 27.830 1.00 58.53 607 THR A O 1
ATOM 4683 N N . SER A 1 608 ? 3.879 16.012 27.289 1.00 55.84 608 SER A N 1
ATOM 4684 C CA . SER A 1 608 ? 3.961 15.161 28.489 1.00 55.84 608 SER A CA 1
ATOM 4685 C C . SER A 1 608 ? 3.355 13.769 28.206 1.00 55.84 608 SER A C 1
ATOM 4687 O O . SER A 1 608 ? 2.445 13.691 27.381 1.00 55.84 608 SER A O 1
ATOM 4689 N N . PRO A 1 609 ? 3.765 12.678 28.895 1.00 56.06 609 PRO A N 1
ATOM 4690 C CA . PRO A 1 609 ? 3.150 11.348 28.757 1.00 56.06 609 PRO A CA 1
ATOM 4691 C C . PRO A 1 609 ? 1.637 11.298 29.032 1.00 56.06 609 PRO A C 1
ATOM 4693 O O . PRO A 1 609 ? 0.976 10.362 28.592 1.00 56.06 609 PRO A O 1
ATOM 4696 N N . ALA A 1 610 ? 1.105 12.283 29.765 1.00 57.88 610 ALA A N 1
ATOM 4697 C CA . ALA A 1 610 ? -0.309 12.380 30.137 1.00 57.88 610 ALA A CA 1
ATOM 4698 C C . ALA A 1 610 ? -1.167 13.214 29.165 1.00 57.88 610 ALA A C 1
ATOM 4700 O O . ALA A 1 610 ? -2.378 13.246 29.326 1.00 57.88 610 ALA A O 1
ATOM 4701 N N . ASN A 1 611 ? -0.552 13.912 28.202 1.00 66.75 611 ASN A N 1
ATOM 4702 C CA . ASN A 1 611 ? -1.246 14.730 27.204 1.00 66.75 611 ASN A CA 1
ATOM 4703 C C . ASN A 1 611 ? -0.711 14.356 25.822 1.00 66.75 611 ASN A C 1
ATOM 4705 O O . ASN A 1 611 ? 0.305 14.885 25.372 1.00 66.75 611 ASN A O 1
ATOM 4709 N N . ILE A 1 612 ? -1.393 13.422 25.174 1.00 73.69 612 ILE A N 1
ATOM 4710 C CA . ILE A 1 612 ? -1.062 12.852 23.868 1.00 73.69 612 ILE A CA 1
ATOM 4711 C C . ILE A 1 612 ? -1.821 13.593 22.762 1.00 73.69 612 ILE A C 1
ATOM 4713 O O . ILE A 1 612 ? -1.315 13.732 21.647 1.00 73.69 612 ILE A O 1
ATOM 4717 N N . SER A 1 613 ? -3.020 14.100 23.066 1.00 75.81 613 SER A N 1
ATOM 4718 C CA . SER A 1 613 ? -3.901 14.771 22.112 1.00 75.81 613 SER A CA 1
ATOM 4719 C C . SER A 1 613 ? -4.623 15.981 22.711 1.00 75.81 613 SER A C 1
ATOM 4721 O O . SER A 1 613 ? -5.028 15.978 23.869 1.00 75.81 613 SER A O 1
ATOM 4723 N N . GLN A 1 614 ? -4.823 17.026 21.910 1.00 76.75 614 GLN A N 1
ATOM 4724 C CA . GLN A 1 614 ? -5.546 18.236 22.315 1.00 76.75 614 GLN A CA 1
ATOM 4725 C C . GLN A 1 614 ? -6.435 18.747 21.180 1.00 76.75 614 GLN A C 1
ATOM 4727 O O . GLN A 1 614 ? -6.098 18.609 20.007 1.00 76.75 614 GLN A O 1
ATOM 4732 N N . THR A 1 615 ? -7.562 19.377 21.509 1.00 78.88 615 THR A N 1
ATOM 4733 C CA . THR A 1 615 ? -8.430 20.016 20.509 1.00 78.88 615 THR A CA 1
ATOM 4734 C C . THR A 1 615 ? -8.021 21.472 20.294 1.00 78.88 615 THR A C 1
ATOM 4736 O O . THR A 1 615 ? -7.988 22.254 21.240 1.00 78.88 615 THR A O 1
ATOM 4739 N N . TYR A 1 616 ? -7.778 21.851 19.041 1.00 72.44 616 TYR A N 1
ATOM 4740 C CA . TYR A 1 616 ? -7.435 23.214 18.632 1.00 72.44 616 TYR A CA 1
ATOM 4741 C C . TYR A 1 616 ? -8.483 23.782 17.673 1.00 72.44 616 TYR A C 1
ATOM 4743 O O . TYR A 1 616 ? -9.011 23.061 16.822 1.00 72.44 616 TYR A O 1
ATOM 4751 N N . ARG A 1 617 ? -8.773 25.086 17.783 1.00 67.25 617 ARG A N 1
ATOM 4752 C CA . ARG A 1 617 ? -9.565 25.816 16.782 1.00 67.25 617 ARG A CA 1
ATOM 4753 C C . ARG A 1 617 ? -8.696 26.183 15.583 1.00 67.25 617 ARG A C 1
ATOM 4755 O O . ARG A 1 617 ? -7.551 26.597 15.733 1.00 67.25 617 ARG A O 1
ATOM 4762 N N . THR A 1 618 ? -9.240 25.984 14.392 1.00 62.47 618 THR A N 1
ATOM 4763 C CA . THR A 1 618 ? -8.562 26.227 13.120 1.00 62.47 618 THR A CA 1
ATOM 4764 C C . THR A 1 618 ? -9.088 27.523 12.517 1.00 62.47 618 THR A C 1
ATOM 4766 O O . THR A 1 618 ? -9.979 27.506 11.665 1.00 62.47 618 THR A O 1
ATOM 4769 N N . ASP A 1 619 ? -8.538 28.643 12.956 1.00 55.44 619 ASP A N 1
ATOM 4770 C CA . ASP A 1 619 ? -8.954 29.965 12.473 1.00 55.44 619 ASP A CA 1
ATOM 4771 C C . ASP A 1 619 ? -8.081 30.422 11.281 1.00 55.44 619 ASP A C 1
ATOM 4773 O O . ASP A 1 619 ? -8.288 31.493 10.724 1.00 55.44 619 ASP A O 1
ATOM 4777 N N . PHE A 1 620 ? -7.100 29.598 10.886 1.00 50.19 620 PHE A N 1
ATOM 4778 C CA . PHE A 1 620 ? -5.967 29.988 10.038 1.00 50.19 620 PHE A CA 1
ATOM 4779 C C . PHE A 1 620 ? -6.174 29.819 8.524 1.00 50.19 620 PHE A C 1
ATOM 4781 O O . PHE A 1 620 ? -5.560 30.551 7.755 1.00 50.19 620 PHE A O 1
ATOM 4788 N N . TYR A 1 621 ? -7.024 28.887 8.076 1.00 52.12 621 TYR A N 1
ATOM 4789 C CA . TYR A 1 621 ? -7.277 28.653 6.647 1.00 52.12 621 TYR A CA 1
ATOM 4790 C C . TYR A 1 621 ? -8.725 29.015 6.316 1.00 52.12 621 TYR A C 1
ATOM 4792 O O . TYR A 1 621 ? -9.661 28.361 6.783 1.00 52.12 621 TYR A O 1
ATOM 4800 N N . HIS A 1 622 ? -8.916 30.071 5.523 1.00 46.69 622 HIS A N 1
ATOM 4801 C CA . HIS A 1 622 ? -10.241 30.441 5.034 1.00 46.69 622 HIS A CA 1
ATOM 4802 C C . HIS A 1 622 ? -10.781 29.366 4.066 1.00 46.69 622 HIS A C 1
ATOM 4804 O O . HIS A 1 622 ? -10.004 28.785 3.302 1.00 46.69 622 HIS A O 1
ATOM 4810 N N . PRO A 1 623 ? -12.104 29.097 4.059 1.00 49.69 623 PRO A N 1
ATOM 4811 C CA . PRO A 1 623 ? -12.720 28.233 3.054 1.00 49.69 623 PRO A CA 1
ATOM 4812 C C . PRO A 1 623 ? -12.433 28.764 1.645 1.00 49.69 623 PRO A C 1
ATOM 4814 O O . PRO A 1 623 ? -12.224 29.964 1.483 1.00 49.69 623 PRO A O 1
ATOM 4817 N N . LEU A 1 624 ? -12.523 27.910 0.617 1.00 43.84 624 LEU A N 1
ATOM 4818 C CA . LEU A 1 624 ? -12.551 28.339 -0.790 1.00 43.84 624 LEU A CA 1
ATOM 4819 C C . LEU A 1 624 ? -13.773 29.252 -1.037 1.00 43.84 624 LEU A C 1
ATOM 4821 O O . LEU A 1 624 ? -14.824 28.802 -1.497 1.00 43.84 624 LEU A O 1
ATOM 4825 N N . SER A 1 625 ? -13.677 30.536 -0.689 1.00 39.47 625 SER A N 1
ATOM 4826 C CA . SER A 1 625 ? -14.667 31.551 -1.027 1.00 39.47 625 SER A CA 1
ATOM 4827 C C . SER A 1 625 ? -14.407 31.977 -2.460 1.00 39.47 625 SER A C 1
ATOM 4829 O O . SER A 1 625 ? -13.335 32.478 -2.783 1.00 39.47 625 SER A O 1
ATOM 4831 N N . GLY A 1 626 ? -15.375 31.724 -3.334 1.00 39.22 626 GLY A N 1
ATOM 4832 C CA . GLY A 1 626 ? -15.275 32.051 -4.745 1.00 39.22 626 GLY A CA 1
ATOM 4833 C C . GLY A 1 626 ? -15.144 33.551 -4.981 1.00 39.22 626 GLY A C 1
ATOM 4834 O O . GLY A 1 626 ? -16.145 34.236 -5.145 1.00 39.22 626 GLY A O 1
ATOM 4835 N N . THR A 1 627 ? -13.917 34.027 -5.112 1.00 30.30 627 THR A N 1
ATOM 4836 C CA . THR A 1 627 ? -13.583 35.216 -5.887 1.00 30.30 627 THR A CA 1
ATOM 4837 C C . THR A 1 627 ? -12.467 34.822 -6.838 1.00 30.30 627 THR A C 1
ATOM 4839 O O . THR A 1 627 ? -11.541 34.111 -6.461 1.00 30.30 627 THR A O 1
ATOM 4842 N N . LYS A 1 628 ? -12.647 35.173 -8.113 1.00 36.22 628 LYS A N 1
ATOM 4843 C CA . LYS A 1 628 ? -11.621 35.036 -9.143 1.00 36.22 628 LYS A CA 1
ATOM 4844 C C . LYS A 1 628 ? -10.392 35.821 -8.685 1.00 36.22 628 LYS A C 1
ATOM 4846 O O . LYS A 1 628 ? -10.525 37.025 -8.482 1.00 36.22 628 LYS A O 1
ATOM 4851 N N . GLU A 1 629 ? -9.258 35.151 -8.583 1.00 28.86 629 GLU A N 1
ATOM 4852 C CA . GLU A 1 629 ? -7.960 35.743 -8.904 1.00 28.86 629 GLU A CA 1
ATOM 4853 C C . GLU A 1 629 ? -7.376 34.955 -10.070 1.00 28.86 629 GLU A C 1
ATOM 4855 O O . GLU A 1 629 ? -7.440 33.701 -10.021 1.00 28.86 629 GLU A O 1
#

pLDDT: mean 79.51, std 16.04, range [28.86, 98.75]

Foldseek 3Di:
DDPLVQVVVVLVVLQVLCVVLVKDKAKADVNVCVLVVHDDDPDDAIEMETAPADPSSQVSQVVDDVVAKHWDQDPVDSWIWIWGVPDVVIDIYIYHYAPPQWHVDDDPLQWDAGPNGIHGFLQGNLLSLLVVCLPPVDPSSVSSNVSSCLPPVVRHDPVPRDVVSVCSDCPDVPVVVVVVVVVCCVVVPPPQLWFDDQAEIEGWDQDPVLQKTKFAFAALFDQCAQVNPQHQTHHHDGDYYYHYRHDHDPFDDLQGDDSRFFGKMKIAHPPAAAAFEEEEFEADPLAHDALVQFDQSVLCVLLVRRYMYMRGTAHGDSYPRLSSVVSVLVSCLVGVRSVNHHQAQYEYEYFACSLQSQLLCFLLLLQVCVVCPPNRDDSHAAYYRHQYFADDAAACPDPLNVVLLLVLLVQQVQNPPDDPVSSVNSVSVGDPSSSSVSLVVQQVPDPPDPGSGDDYQYPPDPDDRRPDDSLVSLVVLSTDHDAAYEQEAEDDDPDDPPPQPDPVSVVVNVCSCVTGHVSSVSNLVSCLVVLRYAYEYEAEPVSDGPPCSCLSRVSRDPDNDPPLVLLSSLSSQQVSCCSRPVGSDDPSAPDHRGRCNVQKHKYQYCPDSNHRIDIDHNPDDDHPDDDDD

Mean predicted aligned error: 16.63 Å

Nearest PDB structures (foldseek):
  2ogt-assembly1_A  TM=7.816E-01  e=3.820E-24  Geobacillus stearothermophilus
  5ojk-assembly1_A  TM=7.585E-01  e=8.286E-23  Homo sapiens
  3v9a-assembly1_A  TM=5.743E-01  e=6.082E-07  uncultured bacterium
  7auy-assembly2_B  TM=6.567E-01  e=6.742E-06  uncultured bacterium
  3h1a-assembly1_A  TM=4.967E-01  e=2.082E-06  uncultured bacterium

Secondary structure (DSSP, 8-state):
--HHHHHHHHHHHHHHHHHHTT--EEEESHHHHHHTTPPP-SS---EEEESS-HHHHHHHHHTS-TTTEEEEE-TTSS-EEEEE-SSSSPEEEEEEETTTSS-SS-STTTEEEETTEEEE-HHHHHHHHHHHHHHH--HHHHHHHHHHHHHHGGG--GGGS-HHHH-----SHHHHHHHHHHHHHHHHH----EEE-SSEEEE-EEETTTTEEEEEEEESS----GGGTTSPP-PPPP--EEEE-SSPPS-EETTEE-S---EEEEEE-TT--SEEEEEEE--STTTS--GGG---HHHHHHTTS-SEEEEE----SSS-HHHHHHHHHHHHHHHGGGGTEEEEEEEEEEETHHHHHHHHHHHHHHHHHHHHGGGPPPS-SEEEEES-------BTTSHHHHHHHHHHHHHTT--SS--HHHHHHHHHHS-HHHHHHHHHHHHHH-SS-S-S----B--S-TT-S--S-HHHHHHTT----SS--------S----TT---SHHHHHHHHHHIIIIIHHHHHHHHHTGGGT----EEE-STT--TTGGGGGT-TTSSS------HHHHHHHHHHHHHHHHHS----TT-SS----GGGSEEEEEEEEETTEEEEEEE--SS--------

Solvent-accessible surface area (backbone atoms only — not comparable to full-atom values): 34423 Å² total; per-residue (Å²): 133,55,74,68,53,52,52,52,53,48,51,48,57,51,50,51,48,32,52,76,66,72,42,58,60,29,32,32,58,56,47,45,43,45,74,71,71,45,78,88,65,100,66,82,45,38,33,36,37,29,71,73,46,67,65,62,52,40,52,45,40,59,71,47,67,60,82,46,33,43,54,46,74,44,95,89,50,105,40,38,38,37,39,31,56,80,50,88,78,61,50,65,34,42,48,36,42,44,53,78,69,47,59,72,61,90,46,86,86,36,37,38,77,56,95,90,39,49,23,45,20,67,37,46,43,49,45,37,46,41,54,48,30,78,73,66,70,43,71,68,48,53,51,53,52,49,52,44,56,74,74,42,48,93,60,46,57,64,93,74,47,58,66,76,61,68,55,72,76,84,78,58,78,70,50,60,57,50,50,50,51,47,51,45,44,56,74,75,54,69,68,79,47,63,44,79,50,75,37,29,32,35,34,30,40,75,40,80,91,78,61,30,34,35,34,26,54,46,68,55,31,39,59,43,50,50,92,37,46,87,49,81,75,44,75,53,68,73,44,84,49,79,42,80,13,73,50,67,71,83,54,82,47,102,89,44,64,58,70,72,39,41,22,29,29,40,44,18,39,71,87,44,68,63,22,27,25,40,37,40,34,63,34,45,62,47,62,44,81,58,43,90,52,57,61,61,62,66,41,32,56,73,51,71,55,54,40,24,41,34,32,40,34,52,61,54,45,86,48,69,38,57,55,36,51,50,47,44,34,53,38,39,56,74,46,32,57,79,62,11,18,24,53,82,40,23,26,40,33,14,29,32,35,14,8,25,37,47,48,52,48,28,27,46,48,13,46,46,38,68,74,46,46,91,76,45,79,81,63,48,35,26,40,36,21,45,36,23,39,48,75,89,69,49,51,45,87,36,65,72,53,50,48,51,50,49,51,52,33,44,76,70,71,31,58,67,101,62,54,72,68,56,28,50,51,43,58,36,69,49,58,66,68,59,54,51,54,49,51,52,52,54,43,70,66,44,91,80,56,95,52,72,54,73,75,48,29,37,60,100,52,97,82,55,78,51,65,63,59,60,71,58,28,45,76,72,61,26,50,45,51,92,53,47,40,41,23,27,30,34,45,62,79,96,63,63,92,86,68,56,90,47,73,66,56,45,52,52,50,54,48,44,38,67,29,22,29,48,59,25,48,52,54,27,53,61,31,25,87,71,70,20,14,36,31,42,29,53,55,44,80,88,34,49,90,74,54,63,48,34,46,58,20,74,77,34,65,98,57,79,46,84,79,45,66,62,54,30,42,28,54,29,33,19,54,42,33,25,58,67,67,67,38,49,66,43,94,55,42,78,50,83,65,54,44,36,64,74,43,31,26,33,34,35,34,72,86,42,98,90,39,51,40,42,77,42,76,56,86,82,71,78,75,94,68,94,65,93,127

Sequence (629 aa):
MSRTTHLFDAATVLSDILAHADITHAFAGNFAVIALGGPPHDTEEILCVVMSGLRPVHDAVNAGDTEVMSATMAGWANRLFVKYSEPIPPVEIEICVAGETGPRNLNPHTVMAVQNLPFLSVTEFMRAKLRVWTTRTADSDAKDILFILTRYWSSIDLNRIPEPDMDLSLRDGSLATMLALLVFCALVGARSLSVTLPDATYLGFHNASSGLDVWLGVRYAAPPVGNLRWRAAQSVARGNSIVNATTMPADYTATNMDEDCLYLNVYSPPRAKNLPVLVWIHGGGWDHNSATQFDPTPLINLSNNTFVAVIIQYRPAISPNDQDARFALEFVQSNIAKFGGSRHDVTIWGQSSGGGTVLELLVQEGRLQRALGTKYSRLFGAAIMSSPWFPPLGKCSNAYYTDQFRNFTSGAGCLANSTDSSMLACLRAAPSSTLKQLNYQMNKAQRGHVNYWVACLEDDTTSGYLKMHPVEALRLGLVAGARPSYISQLLLNTRSADAFVDGHARGVSVYQDAVFACGSTWAADVFKKRQASWRYLFGILPAVHAQDNAYEFPYWYNWRSPTSPSTFAAFGGAITNFTVRRNPNSDALDTTWLRAASATQIVFNMTSPANISQTYRTDFYHPLSGTKE

Organism: NCBI:txid1582974